Protein 1IQ0 (pdb70)

Secondary structure (DSSP, 8-state):
--HHHHHHHHHHHHHTTS-------EEEEEEESEEEEEE-SHHHHHTTS-HHHHHHHHHHT----TTEEEEEEETTEEEEEEPHHHHHHHHHSPP-PPPPEEEEEEEE-----TTS--BHHHHHHHHHHHHHHHHHHHTTEEEEEEEEE-TTSHHHHHHHHHHHHTT----SSS-HHHHHHHHHHHHHH-TTTGGGHHHHHHHHHHHHTTTTHHHHHHHHHHHHHHHHHTT---SEEEEHHHHHHTTHHHHHHHHHTTSTTEE--SSSTTTT-EEEE-TTTS-S-S--EEEEE-TTSPBPHHHHHHHHHHHHTTSS---EEEEPP-SS-TT-EEE-SSSEE-----SEEEEEEESSS---HHHHHHHHHHTT-HHHHTTEEEEEE--EEETTB-S----BHHHHHHHHHHHHHHHHHHH-TT-S-HHHHHHHHHHHHHHHHHHHS-TTS-EEE-HHHHH-SSSSSHHHHHHHHHHHHHHHHHH-------GGG--HHHHHHHHHHTTHHHHHHHHHHHT-HHHHHHHHHHHHHHHHHHHH-EETTEESS-STTSPTTHHHHHHHHHHHHHHHHHHHHHHTT----S--

CATH classification: 3.40.50.620 (+2 more: 3.30.1360.70, 1.10.730.10)

Sequence (588 aa):
MLRRALEEAIAQALKEMGVPVRLKVARAPKDKPGDYGVPLFALAKELRKPPQAIAQELKDRLPLPEFVEEAVPVGGYLNFRLRTEALLREALRPKAPFPRRPGVVLVEHTSVNPNKELHVGHLRNIALGDAIARILAYAGREVLVLNYIDDTGRQAAETLFALRHYGLTWDGKEKYDHFAGRAYVRLHQDPEYERLQPAIEEVLHALERGELREEVNRILLAQMATMHALNARYDLLVWESDIVRAGLLQKALALLEQSPHVFRPREGKYAGALVMDASPVIPGLEDPFFVLLRSNGTATYYAKDIAFQFWKMGILEGLRFRPYENPYYPGLRTSAPEGEAYTPKAEETINVVDVRQSHPQALVRAALALAGYPALAEKAHHLAYETVLLEGRQMSGAVSVDEVLEEATRRARAIVEEKNPDHPDKEEAARMVALGAIRFSMVKTEPKKQIDFRYQEALSFEGDTGPYVQYAHARAHSILRKAGEWGAPDLSQATPYERALALDLLDFEEAVLEAAEERTPHVLAQYLLDLAASWNAYYNARENGQPATPVLTAPEGLRELRLSLVQSLQRTLATGLDLLGIPAPEVM

Nearest PDB structures (foldseek):
  1iq0-assembly1_A  TM=1.002E+00  e=9.507E-99  Thermus thermophilus
  2zue-assembly1_A  TM=8.416E-01  e=3.112E-47  Pyrococcus horikoshii
  5yym-assembly1_A  TM=7.964E-01  e=1.987E-31  Escherichia coli K-12
  4q2t-assembly2_B  TM=7.638E-01  e=1.354E-26  Homo sapiens
  4q2y-assembly1_A  TM=7.116E-01  e=3.283E-22  Homo sapiens

Structure (mmCIF, N/CA/C/O backbone):
data_1IQ0
#
_entry.id   1IQ0
#
_cell.length_a   154.747
_cell.length_b   154.747
_cell.length_c   84.573
_cell.angle_alpha   90.00
_cell.angle_beta   90.00
_cell.angle_gamma   120.00
#
_symmetry.space_group_name_H-M   'P 65'
#
loop_
_entity.id
_entity.type
_entity.pdbx_description
1 polymer 'ARGINYL-TRNA SYNTHETASE'
2 water water
#
loop_
_atom_site.group_PDB
_atom_site.id
_atom_site.type_symbol
_atom_site.label_atom_id
_atom_site.label_alt_id
_atom_site.label_comp_id
_atom_site.label_asym_id
_atom_site.label_entity_id
_atom_site.label_seq_id
_atom_site.pdbx_PDB_ins_code
_atom_site.Cartn_x
_atom_site.Cartn_y
_atom_site.Cartn_z
_atom_site.occupancy
_atom_site.B_iso_or_equiv
_atom_site.auth_seq_id
_atom_site.auth_comp_id
_atom_site.auth_asym_id
_atom_site.auth_atom_id
_atom_site.pdbx_PDB_model_num
ATOM 1 N N . MET A 1 1 ? 22.030 78.135 18.593 1.00 105.25 1 MET A N 1
ATOM 2 C CA . MET A 1 1 ? 22.769 77.901 17.321 1.00 103.83 1 MET A CA 1
ATOM 3 C C . MET A 1 1 ? 24.074 78.692 17.319 1.00 101.74 1 MET A C 1
ATOM 4 O O . MET A 1 1 ? 24.597 79.042 18.379 1.00 103.80 1 MET A O 1
ATOM 9 N N . LEU A 1 2 ? 24.596 78.976 16.129 1.00 54.84 2 LEU A N 1
ATOM 10 C CA . LEU A 1 2 ? 25.845 79.717 16.005 1.00 49.85 2 LEU A CA 1
ATOM 11 C C . LEU A 1 2 ? 25.688 80.892 15.040 1.00 47.68 2 LEU A C 1
ATOM 12 O O . LEU A 1 2 ? 25.847 82.050 15.430 1.00 46.22 2 LEU A O 1
ATOM 17 N N . ARG A 1 3 ? 25.374 80.595 13.782 1.00 38.62 3 ARG A N 1
ATOM 18 C CA . ARG A 1 3 ? 25.205 81.642 12.779 1.00 35.21 3 ARG A CA 1
ATOM 19 C C . ARG A 1 3 ? 24.074 82.604 13.118 1.00 33.34 3 ARG A C 1
ATOM 20 O O . ARG A 1 3 ? 24.230 83.813 12.966 1.00 33.66 3 ARG A O 1
ATOM 28 N N . ARG A 1 4 ? 22.944 82.071 13.574 1.00 33.40 4 ARG A N 1
ATOM 29 C CA . ARG A 1 4 ? 21.800 82.904 13.929 1.00 36.11 4 ARG A CA 1
ATOM 30 C C . ARG A 1 4 ? 22.107 83.706 15.184 1.00 36.14 4 ARG A C 1
ATOM 31 O O . ARG A 1 4 ? 21.683 84.859 15.314 1.00 36.55 4 ARG A O 1
ATOM 39 N N . ALA A 1 5 ? 22.842 83.094 16.107 1.00 38.34 5 ALA A N 1
ATOM 40 C CA . ALA A 1 5 ? 23.213 83.768 17.344 1.00 36.66 5 ALA A CA 1
ATOM 41 C C . ALA A 1 5 ? 24.078 84.970 16.977 1.00 37.73 5 ALA A C 1
ATOM 42 O O . ALA A 1 5 ? 24.014 86.022 17.618 1.00 37.19 5 ALA A O 1
ATOM 44 N N . LEU A 1 6 ? 24.871 84.812 15.924 1.00 31.91 6 LEU A N 1
ATOM 45 C CA . LEU A 1 6 ? 25.743 85.882 15.470 1.00 32.04 6 LEU A CA 1
ATOM 46 C C . LEU A 1 6 ? 24.931 87.000 14.811 1.00 35.86 6 LEU A C 1
ATOM 47 O O . LEU A 1 6 ? 25.221 88.179 15.002 1.00 38.70 6 LEU A O 1
ATOM 52 N N . GLU A 1 7 ? 23.912 86.630 14.043 1.00 35.27 7 GLU A N 1
ATOM 53 C CA . GLU A 1 7 ? 23.072 87.623 13.388 1.00 36.26 7 GLU A CA 1
ATOM 54 C C . GLU A 1 7 ? 22.263 88.365 14.446 1.00 35.49 7 GLU A C 1
ATOM 55 O O . GLU A 1 7 ? 22.018 89.560 14.320 1.00 35.19 7 GLU A O 1
ATOM 61 N N . GLU A 1 8 ? 21.850 87.653 15.488 1.00 39.00 8 GLU A N 1
ATOM 62 C CA . GLU A 1 8 ? 21.079 88.272 16.559 1.00 41.88 8 GLU A CA 1
ATOM 63 C C . GLU A 1 8 ? 21.923 89.328 17.263 1.00 41.37 8 GLU A C 1
ATOM 64 O O . GLU A 1 8 ? 21.460 90.440 17.511 1.00 42.75 8 GLU A O 1
ATOM 70 N N . ALA A 1 9 ? 23.166 88.979 17.579 1.00 41.61 9 ALA A N 1
ATOM 71 C CA . ALA A 1 9 ? 24.057 89.912 18.251 1.00 40.56 9 ALA A CA 1
ATOM 72 C C . ALA A 1 9 ? 24.336 91.128 17.372 1.00 40.33 9 ALA A C 1
ATOM 73 O O . ALA A 1 9 ? 24.522 92.238 17.875 1.00 39.53 9 ALA A O 1
ATOM 75 N N . ILE A 1 10 ? 24.367 90.917 16.058 1.00 34.48 10 ILE A N 1
ATOM 76 C CA . ILE A 1 10 ? 24.618 92.008 15.117 1.00 34.21 10 ILE A CA 1
ATOM 77 C C . ILE A 1 10 ? 23.402 92.925 15.026 1.00 38.18 10 ILE A C 1
ATOM 78 O O . ILE A 1 10 ? 23.537 94.145 15.012 1.00 40.14 10 ILE A O 1
ATOM 83 N N . ALA A 1 11 ? 22.218 92.323 14.954 1.00 39.21 11 ALA A N 1
ATOM 84 C CA . ALA A 1 11 ? 20.970 93.076 14.868 1.00 41.60 11 ALA A CA 1
ATOM 85 C C . ALA A 1 11 ? 20.856 93.997 16.077 1.00 44.70 11 ALA A C 1
ATOM 86 O O . ALA A 1 11 ? 20.703 95.215 15.943 1.00 45.19 11 ALA A O 1
ATOM 88 N N . GLN A 1 12 ? 20.941 93.396 17.259 1.00 55.58 12 GLN A N 1
ATOM 89 C CA . GLN A 1 12 ? 20.850 94.132 18.508 1.00 58.17 12 GLN A CA 1
ATOM 90 C C . GLN A 1 12 ? 21.830 95.298 18.501 1.00 59.12 12 GLN A C 1
ATOM 91 O O . GLN A 1 12 ? 21.535 96.373 19.021 1.00 60.72 12 GLN A O 1
ATOM 97 N N . ALA A 1 13 ? 22.994 95.080 17.898 1.00 53.47 13 ALA A N 1
ATOM 98 C CA . ALA A 1 13 ? 24.026 96.108 17.822 1.00 54.11 13 ALA A CA 1
ATOM 99 C C . ALA A 1 13 ? 23.671 97.201 16.818 1.00 55.26 13 ALA A C 1
ATOM 100 O O . ALA A 1 13 ? 24.069 98.355 16.984 1.00 56.19 13 ALA A O 1
ATOM 102 N N . LEU A 1 14 ? 22.929 96.832 15.778 1.00 89.14 14 LEU A N 1
ATOM 103 C CA . LEU A 1 14 ? 22.520 97.783 14.748 1.00 91.21 14 LEU A CA 1
ATOM 104 C C . LEU A 1 14 ? 21.429 98.719 15.260 1.00 93.62 14 LEU A C 1
ATOM 105 O O . LEU A 1 14 ? 21.317 99.859 14.808 1.00 96.13 14 LEU A O 1
ATOM 110 N N . LYS A 1 15 ? 20.627 98.234 16.203 1.00 67.09 15 LYS A N 1
ATOM 111 C CA . LYS A 1 15 ? 19.559 99.039 16.782 1.00 70.26 15 LYS A CA 1
ATOM 112 C C . LYS A 1 15 ? 20.149 100.102 17.702 1.00 74.79 15 LYS A C 1
ATOM 113 O O . LYS A 1 15 ? 19.653 101.227 17.758 1.00 77.22 15 LYS A O 1
ATOM 119 N N . GLU A 1 16 ? 21.218 99.745 18.411 1.00 123.53 16 GLU A N 1
ATOM 120 C CA . GLU A 1 16 ? 21.878 100.672 19.326 1.00 126.39 16 GLU A CA 1
ATOM 121 C C . GLU A 1 16 ? 22.660 101.760 18.595 1.00 128.22 16 GLU A C 1
ATOM 122 O O . GLU A 1 16 ? 23.308 102.596 19.226 1.00 129.30 16 GLU A O 1
ATOM 128 N N . MET A 1 17 ? 22.605 101.743 17.267 1.00 95.31 17 MET A N 1
ATOM 129 C CA . MET A 1 17 ? 23.298 102.742 16.460 1.00 96.73 17 MET A CA 1
ATOM 130 C C . MET A 1 17 ? 22.276 103.582 15.708 1.00 97.45 17 MET A C 1
ATOM 131 O O . MET A 1 17 ? 22.570 104.693 15.266 1.00 98.27 17 MET A O 1
ATOM 136 N N . GLY A 1 18 ? 21.073 103.038 15.568 1.00 84.31 18 GLY A N 1
ATOM 137 C CA . GLY A 1 18 ? 20.017 103.741 14.869 1.00 86.33 18 GLY A CA 1
ATOM 138 C C . GLY A 1 18 ? 19.226 102.825 13.954 1.00 87.94 18 GLY A C 1
ATOM 139 O O . GLY A 1 18 ? 18.067 102.513 14.231 1.00 87.22 18 GLY A O 1
ATOM 140 N N . VAL A 1 19 ? 19.864 102.388 12.870 1.00 109.09 19 VAL A N 1
ATOM 141 C CA . VAL A 1 19 ? 19.237 101.515 11.879 1.00 111.44 19 VAL A CA 1
ATOM 142 C C . VAL A 1 19 ? 18.690 100.199 12.434 1.00 111.33 19 VAL A C 1
ATOM 143 O O . VAL A 1 19 ? 19.444 99.325 12.860 1.00 112.49 19 VAL A O 1
ATOM 147 N N . PRO A 1 20 ? 17.356 100.050 12.439 1.00 85.34 20 PRO A N 1
ATOM 148 C CA . PRO A 1 20 ? 16.691 98.842 12.937 1.00 83.85 20 PRO A CA 1
ATOM 149 C C . PRO A 1 20 ? 16.526 97.776 11.853 1.00 82.59 20 PRO A C 1
ATOM 150 O O . PRO A 1 20 ? 15.434 97.243 11.659 1.00 83.69 20 PRO A O 1
ATOM 154 N N . VAL A 1 21 ? 17.606 97.465 11.145 1.00 85.58 21 VAL A N 1
ATOM 155 C CA . VAL A 1 21 ? 17.546 96.464 10.086 1.00 81.24 21 VAL A CA 1
ATOM 156 C C . VAL A 1 21 ? 18.328 95.211 10.466 1.00 77.26 21 VAL A C 1
ATOM 157 O O . VAL A 1 21 ? 19.293 95.281 11.225 1.00 76.96 21 VAL A O 1
ATOM 161 N N . ARG A 1 22 ? 17.903 94.068 9.938 1.00 79.00 22 ARG A N 1
ATOM 162 C CA . ARG A 1 22 ? 18.568 92.800 10.219 1.00 76.88 22 ARG A CA 1
ATOM 163 C C . ARG A 1 22 ? 19.396 92.341 9.020 1.00 72.58 22 ARG A C 1
ATOM 164 O O . ARG A 1 22 ? 18.903 92.296 7.892 1.00 71.61 22 ARG A O 1
ATOM 172 N N . LEU A 1 23 ? 20.657 92.005 9.274 1.00 47.05 23 LEU A N 1
ATOM 173 C CA . LEU A 1 23 ? 21.557 91.551 8.222 1.00 39.67 23 LEU A CA 1
ATOM 174 C C . LEU A 1 23 ? 21.826 90.050 8.300 1.00 35.27 23 LEU A C 1
ATOM 175 O O . LEU A 1 23 ? 21.881 89.474 9.388 1.00 33.41 23 LEU A O 1
ATOM 180 N N . LYS A 1 24 ? 21.998 89.421 7.141 1.00 41.38 24 LYS A N 1
ATOM 181 C CA . LYS A 1 24 ? 22.272 87.991 7.094 1.00 38.49 24 LYS A CA 1
ATOM 182 C C . LYS A 1 24 ? 23.772 87.729 7.003 1.00 34.91 24 LYS A C 1
ATOM 183 O O . LYS A 1 24 ? 24.489 88.393 6.258 1.00 32.04 24 LYS A O 1
ATOM 189 N N . VAL A 1 25 ? 24.238 86.761 7.780 1.00 36.84 25 VAL A N 1
ATOM 190 C CA . VAL A 1 25 ? 25.642 86.388 7.772 1.00 37.01 25 VAL A CA 1
ATOM 191 C C . VAL A 1 25 ? 25.762 85.238 6.768 1.00 37.53 25 VAL A C 1
ATOM 192 O O . VAL A 1 25 ? 24.801 84.498 6.547 1.00 37.89 25 VAL A O 1
ATOM 196 N N . ALA A 1 26 ? 26.928 85.102 6.150 1.00 39.10 26 ALA A N 1
ATOM 197 C CA . ALA A 1 26 ? 27.153 84.038 5.178 1.00 37.01 26 ALA A CA 1
ATOM 198 C C . ALA A 1 26 ? 28.607 83.605 5.254 1.00 39.11 26 ALA A C 1
ATOM 199 O O . ALA A 1 26 ? 29.442 84.328 5.794 1.00 39.68 26 ALA A O 1
ATOM 201 N N . ARG A 1 27 ? 28.905 82.423 4.721 1.00 34.00 27 ARG A N 1
ATOM 202 C CA . ARG A 1 27 ? 30.266 81.906 4.727 1.00 33.32 27 ARG A CA 1
ATOM 203 C C . ARG A 1 27 ? 31.206 82.878 4.030 1.00 36.06 27 ARG A C 1
ATOM 204 O O . ARG A 1 27 ? 30.927 83.342 2.924 1.00 36.26 27 ARG A O 1
ATOM 212 N N . ALA A 1 28 ? 32.319 83.186 4.686 1.00 31.06 28 ALA A N 1
ATOM 213 C CA . ALA A 1 28 ? 33.307 84.107 4.135 1.00 37.45 28 ALA A CA 1
ATOM 214 C C . ALA A 1 28 ? 34.084 83.466 2.987 1.00 43.78 28 ALA A C 1
ATOM 215 O O . ALA A 1 28 ? 34.166 82.240 2.891 1.00 43.78 28 ALA A O 1
ATOM 217 N N . PRO A 1 29 ? 34.672 84.295 2.106 1.00 64.50 29 PRO A N 1
ATOM 218 C CA . PRO A 1 29 ? 35.451 83.835 0.952 1.00 68.45 29 PRO A CA 1
ATOM 219 C C . PRO A 1 29 ? 36.368 82.656 1.267 1.00 73.07 29 PRO A C 1
ATOM 220 O O . PRO A 1 29 ? 36.785 82.464 2.413 1.00 71.89 29 PRO A O 1
ATOM 224 N N . LYS A 1 30 ? 36.674 81.873 0.237 1.00 140.67 30 LYS A N 1
ATOM 225 C CA . LYS A 1 30 ? 37.531 80.702 0.375 1.00 146.54 30 LYS A CA 1
ATOM 226 C C . LYS A 1 30 ? 38.925 81.061 0.878 1.00 148.89 30 LYS A C 1
ATOM 227 O O . LYS A 1 30 ? 39.739 81.620 0.142 1.00 147.31 30 LYS A O 1
ATOM 233 N N . ASP A 1 31 ? 39.188 80.729 2.138 1.00 111.43 31 ASP A N 1
ATOM 234 C CA . ASP A 1 31 ? 40.475 81.002 2.765 1.00 113.53 31 ASP A CA 1
ATOM 235 C C . ASP A 1 31 ? 40.810 82.490 2.787 1.00 112.04 31 ASP A C 1
ATOM 236 O O . ASP A 1 31 ? 41.833 82.919 2.255 1.00 113.72 31 ASP A O 1
ATOM 241 N N . LYS A 1 32 ? 39.932 83.269 3.409 1.00 121.85 32 LYS A N 1
ATOM 242 C CA . LYS A 1 32 ? 40.112 84.710 3.528 1.00 118.20 32 LYS A CA 1
ATOM 243 C C . LYS A 1 32 ? 39.970 85.112 4.996 1.00 116.80 32 LYS A C 1
ATOM 244 O O . LYS A 1 32 ? 39.856 84.250 5.868 1.00 117.87 32 LYS A O 1
ATOM 250 N N . PRO A 1 33 ? 39.986 86.423 5.292 1.00 119.69 33 PRO A N 1
ATOM 251 C CA . PRO A 1 33 ? 39.857 86.869 6.682 1.00 115.05 33 PRO A CA 1
ATOM 252 C C . PRO A 1 33 ? 38.590 86.425 7.413 1.00 109.85 33 PRO A C 1
ATOM 253 O O . PRO A 1 33 ? 37.630 87.187 7.505 1.00 110.59 33 PRO A O 1
ATOM 257 N N . GLY A 1 34 ? 38.583 85.197 7.928 1.00 51.43 34 GLY A N 1
ATOM 258 C CA . GLY A 1 34 ? 37.427 84.733 8.673 1.00 44.33 34 GLY A CA 1
ATOM 259 C C . GLY A 1 34 ? 36.599 83.582 8.132 1.00 39.74 34 GLY A C 1
ATOM 260 O O . GLY A 1 34 ? 36.840 83.061 7.046 1.00 38.06 34 GLY A O 1
ATOM 261 N N . ASP A 1 35 ? 35.593 83.198 8.911 1.00 35.64 35 ASP A N 1
ATOM 262 C CA . ASP A 1 35 ? 34.709 82.106 8.553 1.00 33.80 35 ASP A CA 1
ATOM 263 C C . ASP A 1 35 ? 33.356 82.613 8.084 1.00 34.49 35 ASP A C 1
ATOM 264 O O . ASP A 1 35 ? 32.757 82.053 7.160 1.00 32.78 35 ASP A O 1
ATOM 269 N N . TYR A 1 36 ? 32.881 83.674 8.732 1.00 42.67 36 TYR A N 1
ATOM 270 C CA . TYR A 1 36 ? 31.593 84.274 8.409 1.00 40.05 36 TYR A CA 1
ATOM 271 C C . TYR A 1 36 ? 31.712 85.776 8.206 1.00 40.31 36 TYR A C 1
ATOM 272 O O . TYR A 1 36 ? 32.560 86.434 8.804 1.00 37.42 36 TYR A O 1
ATOM 281 N N . GLY A 1 37 ? 30.847 86.316 7.361 1.00 38.31 37 GLY A N 1
ATOM 282 C CA . GLY A 1 37 ? 30.874 87.738 7.100 1.00 38.87 37 GLY A CA 1
ATOM 283 C C . GLY A 1 37 ? 29.497 88.298 6.819 1.00 40.64 37 GLY A C 1
ATOM 284 O O . GLY A 1 37 ? 28.568 87.577 6.447 1.00 37.76 37 GLY A O 1
ATOM 285 N N . VAL A 1 38 ? 29.364 89.601 7.008 1.00 35.12 38 VAL A N 1
ATOM 286 C CA . VAL A 1 38 ? 28.107 90.273 6.763 1.00 34.50 38 VAL A CA 1
ATOM 287 C C . VAL A 1 38 ? 28.384 91.446 5.829 1.00 34.43 38 VAL A C 1
ATOM 288 O O . VAL A 1 38 ? 29.352 92.188 6.017 1.00 33.12 38 VAL A O 1
ATOM 292 N N . PRO A 1 39 ? 27.555 91.611 4.788 1.00 38.22 39 PRO A N 1
ATOM 293 C CA . PRO A 1 39 ? 27.735 92.707 3.834 1.00 41.49 39 PRO A CA 1
ATOM 294 C C . PRO A 1 39 ? 27.090 93.996 4.347 1.00 43.97 39 PRO A C 1
ATOM 295 O O . PRO A 1 39 ? 26.019 93.955 4.951 1.00 46.55 39 PRO A O 1
ATOM 299 N N . LEU A 1 40 ? 27.742 95.130 4.123 1.00 58.95 40 LEU A N 1
ATOM 300 C CA . LEU A 1 40 ? 27.186 96.410 4.551 1.00 63.47 40 LEU A CA 1
ATOM 301 C C . LEU A 1 40 ? 27.055 97.345 3.357 1.00 67.45 40 LEU A C 1
ATOM 302 O O . LEU A 1 40 ? 27.380 98.530 3.438 1.00 68.85 40 LEU A O 1
ATOM 307 N N . PHE A 1 41 ? 26.573 96.796 2.247 1.00 73.46 41 PHE A N 1
ATOM 308 C CA . PHE A 1 41 ? 26.389 97.560 1.021 1.00 78.74 41 PHE A CA 1
ATOM 309 C C . PHE A 1 41 ? 24.952 98.057 0.911 1.00 81.96 41 PHE A C 1
ATOM 310 O O . PHE A 1 41 ? 24.705 99.160 0.424 1.00 83.27 41 PHE A O 1
ATOM 318 N N . ALA A 1 42 ? 24.009 97.239 1.366 1.00 79.80 42 ALA A N 1
ATOM 319 C CA . ALA A 1 42 ? 22.600 97.609 1.331 1.00 83.16 42 ALA A CA 1
ATOM 320 C C . ALA A 1 42 ? 22.391 98.838 2.213 1.00 86.37 42 ALA A C 1
ATOM 321 O O . ALA A 1 42 ? 21.536 99.679 1.936 1.00 85.36 42 ALA A O 1
ATOM 323 N N . LEU A 1 43 ? 23.181 98.933 3.278 1.00 74.84 43 LEU A N 1
ATOM 324 C CA . LEU A 1 43 ? 23.103 100.063 4.194 1.00 80.30 43 LEU A CA 1
ATOM 325 C C . LEU A 1 43 ? 24.089 101.137 3.766 1.00 84.06 43 LEU A C 1
ATOM 326 O O . LEU A 1 43 ? 23.964 102.297 4.151 1.00 85.71 43 LEU A O 1
ATOM 331 N N . ALA A 1 44 ? 25.075 100.737 2.969 1.00 112.60 44 ALA A N 1
ATOM 332 C CA . ALA A 1 44 ? 26.094 101.657 2.483 1.00 112.60 44 ALA A CA 1
ATOM 333 C C . ALA A 1 44 ? 25.469 102.800 1.696 1.00 112.60 44 ALA A C 1
ATOM 334 O O . ALA A 1 44 ? 25.924 103.942 1.776 1.00 112.60 44 ALA A O 1
ATOM 336 N N . LYS A 1 45 ? 24.426 102.489 0.934 1.00 119.73 45 LYS A N 1
ATOM 337 C CA . LYS A 1 45 ? 23.752 103.499 0.133 1.00 118.44 45 LYS A CA 1
ATOM 338 C C . LYS A 1 45 ? 22.490 104.006 0.823 1.00 116.60 45 LYS A C 1
ATOM 339 O O . LYS A 1 45 ? 22.046 105.126 0.569 1.00 116.91 45 LYS A O 1
ATOM 345 N N . GLU A 1 46 ? 21.915 103.186 1.698 1.00 76.84 46 GLU A N 1
ATOM 346 C CA . GLU A 1 46 ? 20.706 103.580 2.416 1.00 74.50 46 GLU A CA 1
ATOM 347 C C . GLU A 1 46 ? 21.032 104.616 3.491 1.00 73.88 46 GLU A C 1
ATOM 348 O O . GLU A 1 46 ? 20.133 105.201 4.097 1.00 74.84 46 GLU A O 1
ATOM 354 N N . LEU A 1 47 ? 22.322 104.832 3.729 1.00 82.63 47 LEU A N 1
ATOM 355 C CA . LEU A 1 47 ? 22.769 105.798 4.725 1.00 83.37 47 LEU A CA 1
ATOM 356 C C . LEU A 1 47 ? 23.765 106.770 4.102 1.00 84.22 47 LEU A C 1
ATOM 357 O O . LEU A 1 47 ? 24.275 107.668 4.773 1.00 85.74 47 LEU A O 1
ATOM 362 N N . ARG A 1 48 ? 24.038 106.577 2.815 1.00 114.71 48 ARG A N 1
ATOM 363 C CA . ARG A 1 48 ? 24.964 107.434 2.084 1.00 114.84 48 ARG A CA 1
ATOM 364 C C . ARG A 1 48 ? 26.300 107.559 2.812 1.00 114.10 48 ARG A C 1
ATOM 365 O O . ARG A 1 48 ? 26.753 108.664 3.113 1.00 113.70 48 ARG A O 1
ATOM 373 N N . LYS A 1 49 ? 26.924 106.419 3.092 1.00 109.10 49 LYS A N 1
ATOM 374 C CA . LYS A 1 49 ? 28.209 106.393 3.781 1.00 108.22 49 LYS A CA 1
ATOM 375 C C . LYS A 1 49 ? 29.080 105.256 3.262 1.00 107.21 49 LYS A C 1
ATOM 376 O O . LYS A 1 49 ? 28.578 104.291 2.685 1.00 106.92 49 LYS A O 1
ATOM 382 N N . PRO A 1 50 ? 30.404 105.361 3.458 1.00 88.17 50 PRO A N 1
ATOM 383 C CA . PRO A 1 50 ? 31.346 104.332 3.006 1.00 86.08 50 PRO A CA 1
ATOM 384 C C . PRO A 1 50 ? 31.101 102.994 3.705 1.00 84.39 50 PRO A C 1
ATOM 385 O O . PRO A 1 50 ? 31.087 102.923 4.935 1.00 82.91 50 PRO A O 1
ATOM 389 N N . PRO A 1 51 ? 30.904 101.917 2.928 1.00 63.81 51 PRO A N 1
ATOM 390 C CA . PRO A 1 51 ? 30.662 100.590 3.504 1.00 59.39 51 PRO A CA 1
ATOM 391 C C . PRO A 1 51 ? 31.702 100.236 4.568 1.00 56.47 51 PRO A C 1
ATOM 392 O O . PRO A 1 51 ? 31.358 99.767 5.654 1.00 54.36 51 PRO A O 1
ATOM 396 N N . GLN A 1 52 ? 32.971 100.480 4.247 1.00 74.41 52 GLN A N 1
ATOM 397 C CA . GLN A 1 52 ? 34.079 100.192 5.152 1.00 72.15 52 GLN A CA 1
ATOM 398 C C . GLN A 1 52 ? 33.942 100.944 6.477 1.00 70.80 52 GLN A C 1
ATOM 399 O O . GLN A 1 52 ? 34.452 100.502 7.509 1.00 66.98 52 GLN A O 1
ATOM 405 N N . ALA A 1 53 ? 33.255 102.082 6.442 1.00 62.37 53 ALA A N 1
ATOM 406 C CA . ALA A 1 53 ? 33.049 102.893 7.638 1.00 61.61 53 ALA A CA 1
ATOM 407 C C . ALA A 1 53 ? 31.960 102.285 8.517 1.00 59.67 53 ALA A C 1
ATOM 408 O O . ALA A 1 53 ? 32.053 102.303 9.745 1.00 58.37 53 ALA A O 1
ATOM 410 N N . ILE A 1 54 ? 30.925 101.750 7.880 1.00 56.13 54 ILE A N 1
ATOM 411 C CA . ILE A 1 54 ? 29.826 101.131 8.609 1.00 55.77 54 ILE A CA 1
ATOM 412 C C . ILE A 1 54 ? 30.323 99.846 9.273 1.00 54.95 54 ILE A C 1
ATOM 413 O O . ILE A 1 54 ? 29.923 99.514 10.391 1.00 54.10 54 ILE A O 1
ATOM 418 N N . ALA A 1 55 ? 31.203 99.129 8.581 1.00 57.09 55 ALA A N 1
ATOM 419 C CA . ALA A 1 55 ? 31.754 97.891 9.114 1.00 54.97 55 ALA A CA 1
ATOM 420 C C . ALA A 1 55 ? 32.582 98.174 10.369 1.00 55.37 55 ALA A C 1
ATOM 421 O O . ALA A 1 55 ? 32.419 97.504 11.394 1.00 54.97 55 ALA A O 1
ATOM 423 N N . GLN A 1 56 ? 33.465 99.167 10.287 1.00 73.45 56 GLN A N 1
ATOM 424 C CA . GLN A 1 56 ? 34.304 99.535 11.425 1.00 72.81 56 GLN A CA 1
ATOM 425 C C . GLN A 1 56 ? 33.416 100.024 12.563 1.00 73.37 56 GLN A C 1
ATOM 426 O O . GLN A 1 56 ? 33.685 99.764 13.736 1.00 73.43 56 GLN A O 1
ATOM 432 N N . GLU A 1 57 ? 32.354 100.732 12.196 1.00 56.11 57 GLU A N 1
ATOM 433 C CA . GLU A 1 57 ? 31.393 101.263 13.156 1.00 56.95 57 GLU A CA 1
ATOM 434 C C . GLU A 1 57 ? 30.730 100.110 13.902 1.00 55.03 57 GLU A C 1
ATOM 435 O O . GLU A 1 57 ? 30.679 100.095 15.136 1.00 53.64 57 GLU A O 1
ATOM 441 N N . LEU A 1 58 ? 30.222 99.146 13.140 1.00 49.61 58 LEU A N 1
ATOM 442 C CA . LEU A 1 58 ? 29.559 97.980 13.710 1.00 48.33 58 LEU A CA 1
ATOM 443 C C . LEU A 1 58 ? 30.512 97.230 14.633 1.00 44.60 58 LEU A C 1
ATOM 444 O O . LEU A 1 58 ? 30.129 96.774 15.711 1.00 44.12 58 LEU A O 1
ATOM 449 N N . LYS A 1 59 ? 31.759 97.108 14.201 1.00 40.01 59 LYS A N 1
ATOM 450 C CA . LYS A 1 59 ? 32.773 96.420 14.985 1.00 43.50 59 LYS A CA 1
ATOM 451 C C . LYS A 1 59 ? 32.953 97.105 16.337 1.00 46.17 59 LYS A C 1
ATOM 452 O O . LYS A 1 59 ? 33.133 96.446 17.359 1.00 46.45 59 LYS A O 1
ATOM 458 N N . ASP A 1 60 ? 32.894 98.432 16.332 1.00 57.66 60 ASP A N 1
ATOM 459 C CA . ASP A 1 60 ? 33.071 99.225 17.545 1.00 60.64 60 ASP A CA 1
ATOM 460 C C . ASP A 1 60 ? 31.979 99.046 18.601 1.00 60.38 60 ASP A C 1
ATOM 461 O O . ASP A 1 60 ? 32.257 99.085 19.800 1.00 60.82 60 ASP A O 1
ATOM 466 N N . ARG A 1 61 ? 30.741 98.849 18.163 1.00 48.38 61 ARG A N 1
ATOM 467 C CA . ARG A 1 61 ? 29.638 98.681 19.099 1.00 50.82 61 ARG A CA 1
ATOM 468 C C . ARG A 1 61 ? 29.102 97.258 19.156 1.00 48.03 61 ARG A C 1
ATOM 469 O O . ARG A 1 61 ? 27.964 97.039 19.577 1.00 48.79 61 ARG A O 1
ATOM 477 N N . LEU A 1 62 ? 29.913 96.288 18.742 1.00 56.16 62 LEU A N 1
ATOM 478 C CA . LEU A 1 62 ? 29.470 94.899 18.756 1.00 49.12 62 LEU A CA 1
ATOM 479 C C . LEU A 1 62 ? 30.132 94.040 19.823 1.00 45.87 62 LEU A C 1
ATOM 480 O O . LEU A 1 62 ? 31.317 93.723 19.730 1.00 46.07 62 LEU A O 1
ATOM 485 N N . PRO A 1 63 ? 29.373 93.657 20.860 1.00 44.21 63 PRO A N 1
ATOM 486 C CA . PRO A 1 63 ? 29.939 92.819 21.918 1.00 44.95 63 PRO A CA 1
ATOM 487 C C . PRO A 1 63 ? 30.085 91.411 21.338 1.00 45.75 63 PRO A C 1
ATOM 488 O O . PRO A 1 63 ? 29.092 90.741 21.044 1.00 46.23 63 PRO A O 1
ATOM 492 N N . LEU A 1 64 ? 31.327 90.977 21.163 1.00 41.42 64 LEU A N 1
ATOM 493 C CA . LEU A 1 64 ? 31.614 89.669 20.582 1.00 38.82 64 LEU A CA 1
ATOM 494 C C . LEU A 1 64 ? 31.091 88.463 21.346 1.00 35.88 64 LEU A C 1
ATOM 495 O O . LEU A 1 64 ? 31.316 88.332 22.548 1.00 36.09 64 LEU A O 1
ATOM 500 N N . PRO A 1 65 ? 30.363 87.567 20.656 1.00 30.52 65 PRO A N 1
ATOM 501 C CA . PRO A 1 65 ? 29.855 86.376 21.345 1.00 28.49 65 PRO A CA 1
ATOM 502 C C . PRO A 1 65 ? 31.124 85.617 21.746 1.00 28.10 65 PRO A C 1
ATOM 503 O O . PRO A 1 65 ? 32.157 85.767 21.085 1.00 26.96 65 PRO A O 1
ATOM 507 N N . GLU A 1 66 ? 31.064 84.817 22.809 1.00 31.85 66 GLU A N 1
ATOM 508 C CA . GLU A 1 66 ? 32.250 84.091 23.266 1.00 34.35 66 GLU A CA 1
ATOM 509 C C . GLU A 1 66 ? 32.869 83.151 22.234 1.00 33.52 66 GLU A C 1
ATOM 510 O O . GLU A 1 66 ? 34.026 82.761 22.372 1.00 34.91 66 GLU A O 1
ATOM 516 N N . PHE A 1 67 ? 32.116 82.795 21.196 1.00 36.13 67 PHE A N 1
ATOM 517 C CA . PHE A 1 67 ? 32.642 81.889 20.182 1.00 34.11 67 PHE A CA 1
ATOM 518 C C . PHE A 1 67 ? 33.368 82.598 19.045 1.00 33.92 67 PHE A C 1
ATOM 519 O O . PHE A 1 67 ? 33.927 81.946 18.162 1.00 34.01 67 PHE A O 1
ATOM 527 N N . VAL A 1 68 ? 33.375 83.928 19.070 1.00 26.96 68 VAL A N 1
ATOM 528 C CA . VAL A 1 68 ? 34.061 84.697 18.031 1.00 27.53 68 VAL A CA 1
ATOM 529 C C . VAL A 1 68 ? 35.452 85.132 18.492 1.00 30.09 68 VAL A C 1
ATOM 530 O O . VAL A 1 68 ? 35.608 85.803 19.515 1.00 30.82 68 VAL A O 1
ATOM 534 N N . GLU A 1 69 ? 36.458 84.736 17.722 1.00 32.58 69 GLU A N 1
ATOM 535 C CA . GLU A 1 69 ? 37.849 85.050 18.022 1.00 35.20 69 GLU A CA 1
ATOM 536 C C . GLU A 1 69 ? 38.164 86.515 17.742 1.00 31.80 69 GLU A C 1
ATOM 537 O O . GLU A 1 69 ? 38.749 87.203 18.578 1.00 28.06 69 GLU A O 1
ATOM 543 N N . GLU A 1 70 ? 37.770 86.983 16.562 1.00 28.63 70 GLU A N 1
ATOM 544 C CA . GLU A 1 70 ? 38.036 88.358 16.156 1.00 30.79 70 GLU A CA 1
ATOM 545 C C . GLU A 1 70 ? 37.136 88.800 15.003 1.00 30.60 70 GLU A C 1
ATOM 546 O O . GLU A 1 70 ? 36.764 87.995 14.140 1.00 30.05 70 GLU A O 1
ATOM 552 N N . ALA A 1 71 ? 36.779 90.082 15.008 1.00 30.34 71 ALA A N 1
ATOM 553 C CA . ALA A 1 71 ? 35.944 90.665 13.965 1.00 31.64 71 ALA A CA 1
ATOM 554 C C . ALA A 1 71 ? 36.852 91.565 13.138 1.00 31.78 71 ALA A C 1
ATOM 555 O O . ALA A 1 71 ? 37.586 92.384 13.689 1.00 32.46 71 ALA A O 1
ATOM 557 N N . VAL A 1 72 ? 3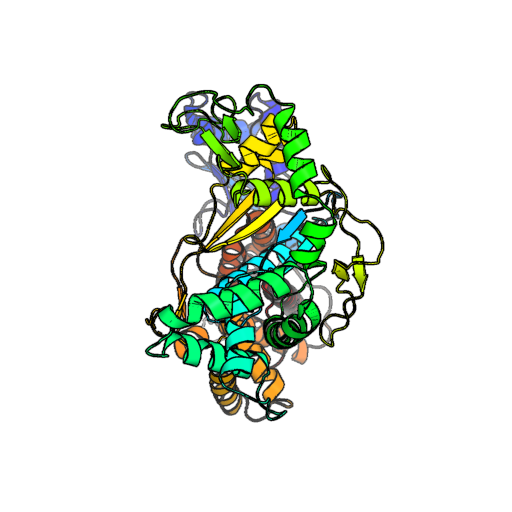6.801 91.416 11.820 1.00 33.37 72 VAL A N 1
ATOM 558 C CA . VAL A 1 72 ? 37.655 92.200 10.942 1.00 38.92 72 VAL A CA 1
ATOM 559 C C . VAL A 1 72 ? 36.912 92.887 9.808 1.00 41.49 72 VAL A C 1
ATOM 560 O O . VAL A 1 72 ? 36.307 92.226 8.963 1.00 40.98 72 VAL A O 1
ATOM 564 N N . PRO A 1 73 ? 36.938 94.228 9.780 1.00 50.52 73 PRO A N 1
ATOM 565 C CA . PRO A 1 73 ? 36.258 94.971 8.713 1.00 52.67 73 PRO A CA 1
ATOM 566 C C . PRO A 1 73 ? 37.051 94.761 7.423 1.00 54.32 73 PRO A C 1
ATOM 567 O O . PRO A 1 73 ? 38.208 95.168 7.334 1.00 55.49 73 PRO A O 1
ATOM 571 N N . VAL A 1 74 ? 36.439 94.122 6.431 1.00 53.09 74 VAL A N 1
ATOM 572 C CA . VAL A 1 74 ? 37.134 93.861 5.173 1.00 53.71 74 VAL A CA 1
ATOM 573 C C . VAL A 1 74 ? 36.400 94.409 3.956 1.00 53.16 74 VAL A C 1
ATOM 574 O O . V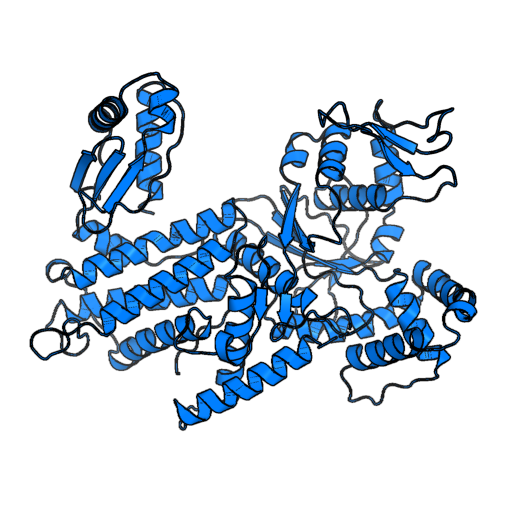AL A 1 74 ? 35.447 93.799 3.470 1.00 54.67 74 VAL A O 1
ATOM 578 N N . GLY A 1 75 ? 36.860 95.560 3.472 1.00 63.87 75 GLY A N 1
ATOM 579 C CA . GLY A 1 75 ? 36.268 96.196 2.307 1.00 64.30 75 GLY A CA 1
ATOM 580 C C . GLY A 1 75 ? 34.775 96.012 2.096 1.00 64.74 75 GLY A C 1
ATOM 581 O O . GLY A 1 75 ? 34.355 95.299 1.182 1.00 65.24 75 GLY A O 1
ATOM 582 N N . GLY A 1 76 ? 33.968 96.655 2.935 1.00 61.89 76 GLY A N 1
ATOM 583 C CA . GLY A 1 76 ? 32.526 96.547 2.792 1.00 60.96 76 GLY A CA 1
ATOM 584 C C . GLY A 1 76 ? 31.869 95.533 3.707 1.00 61.55 76 GLY A C 1
ATOM 585 O O . GLY A 1 76 ? 30.753 95.747 4.184 1.00 62.62 76 GLY A O 1
ATOM 586 N N . TYR A 1 77 ? 32.554 94.421 3.948 1.00 52.51 77 TYR A N 1
ATOM 587 C CA . TYR A 1 77 ? 32.029 93.375 4.816 1.00 48.34 77 TYR A CA 1
ATOM 588 C C . TYR A 1 77 ? 32.671 93.457 6.190 1.00 45.20 77 TYR A C 1
ATOM 589 O O . TYR A 1 77 ? 33.703 94.102 6.376 1.00 44.78 77 TYR A O 1
ATOM 598 N N . LEU A 1 78 ? 32.037 92.808 7.157 1.00 41.78 78 LEU A N 1
ATOM 599 C CA . LEU A 1 78 ? 32.590 92.707 8.499 1.00 38.02 78 LEU A CA 1
ATOM 600 C C . LEU A 1 78 ? 32.683 91.194 8.675 1.00 39.00 78 LEU A C 1
ATOM 601 O O . LEU A 1 78 ? 31.661 90.511 8.794 1.00 37.40 78 LEU A O 1
ATOM 606 N N . ASN A 1 79 ? 33.905 90.668 8.645 1.00 43.19 79 ASN A N 1
ATOM 607 C CA . ASN A 1 79 ? 34.111 89.231 8.778 1.00 41.52 79 ASN A CA 1
ATOM 608 C C . ASN A 1 79 ? 34.409 88.795 10.200 1.00 42.37 79 ASN A C 1
ATOM 609 O O . ASN A 1 79 ? 34.917 89.569 11.011 1.00 45.02 79 ASN A O 1
ATOM 614 N N . PHE A 1 80 ? 34.089 87.540 10.493 1.00 33.75 80 PHE A N 1
ATOM 615 C CA . PHE A 1 80 ? 34.318 86.998 11.819 1.00 32.80 80 PHE A CA 1
ATOM 616 C C . PHE A 1 80 ? 35.104 85.697 11.780 1.00 33.05 80 PHE A C 1
ATOM 617 O O . PHE A 1 80 ? 34.750 84.760 11.057 1.00 33.11 80 PHE A O 1
ATOM 625 N N . ARG A 1 81 ? 36.176 85.647 12.558 1.00 27.08 81 ARG A N 1
ATOM 626 C CA . ARG A 1 81 ? 36.982 84.447 12.648 1.00 27.76 81 ARG A CA 1
ATOM 627 C C . ARG A 1 81 ? 36.539 83.801 13.956 1.00 27.83 81 ARG A C 1
ATOM 628 O O . ARG A 1 81 ? 36.571 84.439 15.007 1.00 27.38 81 ARG A O 1
ATOM 636 N N . LEU A 1 82 ? 36.106 82.545 13.881 1.00 31.59 82 LEU A N 1
ATOM 637 C CA . LEU A 1 82 ? 35.628 81.829 15.052 1.00 31.33 82 LEU A CA 1
ATOM 638 C C . LEU A 1 82 ? 36.744 81.185 15.858 1.00 31.22 82 LEU A C 1
ATOM 639 O O . LEU A 1 82 ? 37.814 80.888 15.331 1.00 31.86 82 LEU A O 1
ATOM 644 N N . ARG A 1 83 ? 36.502 80.987 17.148 1.00 21.83 83 ARG A N 1
ATOM 645 C CA . ARG A 1 83 ? 37.491 80.317 17.975 1.00 26.83 83 ARG A CA 1
ATOM 646 C C . ARG A 1 83 ? 37.353 78.849 17.582 1.00 25.61 83 ARG A C 1
ATOM 647 O O . ARG A 1 83 ? 36.262 78.275 17.642 1.00 26.70 83 ARG A O 1
ATOM 655 N N . THR A 1 84 ? 38.454 78.248 17.161 1.00 30.29 84 THR A N 1
ATOM 656 C CA . THR A 1 84 ? 38.431 76.856 16.735 1.00 29.96 84 THR A CA 1
ATOM 657 C C . THR A 1 84 ? 37.732 75.919 17.721 1.00 31.85 84 THR A C 1
ATOM 658 O O . THR A 1 84 ? 36.898 75.111 17.320 1.00 30.88 84 THR A O 1
ATOM 662 N N . GLU A 1 85 ? 38.053 76.044 19.005 1.00 29.45 85 GLU A N 1
ATOM 663 C CA . GLU A 1 85 ? 37.443 75.199 20.026 1.00 30.81 85 GLU A CA 1
ATOM 664 C C . GLU A 1 85 ? 35.920 75.336 20.047 1.00 30.67 85 GLU A C 1
ATOM 665 O O . GLU A 1 85 ? 35.197 74.333 20.035 1.00 28.11 85 GLU A O 1
ATOM 671 N N . ALA A 1 86 ? 35.438 76.577 20.088 1.00 29.79 86 ALA A N 1
ATOM 672 C CA . ALA A 1 86 ? 34.004 76.838 20.118 1.00 28.94 86 ALA A CA 1
ATOM 673 C C . ALA A 1 86 ? 33.355 76.304 18.848 1.00 27.88 86 ALA A C 1
ATOM 674 O O . ALA A 1 86 ? 32.263 75.742 18.885 1.00 30.28 86 ALA A O 1
ATOM 676 N N . LEU A 1 87 ? 34.039 76.490 17.725 1.00 27.31 87 LEU A N 1
ATOM 677 C CA . LEU A 1 87 ? 33.554 76.017 16.435 1.00 27.34 87 LEU A CA 1
ATOM 678 C C . LEU A 1 87 ? 33.348 74.492 16.493 1.00 26.94 87 LEU A C 1
ATOM 679 O O . LEU A 1 87 ? 32.278 73.981 16.157 1.00 27.59 87 LEU A O 1
ATOM 684 N N . LEU A 1 88 ? 34.374 73.774 16.936 1.00 21.54 88 LEU A N 1
ATOM 685 C CA . LEU A 1 88 ? 34.295 72.320 17.043 1.00 25.26 88 LEU A CA 1
ATOM 686 C C . LEU A 1 88 ? 33.200 71.895 18.010 1.00 27.58 88 LEU A C 1
ATOM 687 O O . LEU A 1 88 ? 32.422 70.990 17.719 1.00 30.27 88 LEU A O 1
ATOM 692 N N . ARG A 1 89 ? 33.143 72.554 19.161 1.00 33.36 89 ARG A N 1
ATOM 693 C CA . ARG A 1 89 ? 32.146 72.239 20.176 1.00 34.63 89 ARG A CA 1
ATOM 694 C C . ARG A 1 89 ? 30.737 72.343 19.596 1.00 34.59 89 ARG A C 1
ATOM 695 O O . ARG A 1 89 ? 29.908 71.444 19.783 1.00 34.54 89 ARG A O 1
ATOM 703 N N . GLU A 1 90 ? 30.472 73.431 18.879 1.00 32.74 90 GLU A N 1
ATOM 704 C CA . GLU A 1 90 ? 29.166 73.643 18.262 1.00 34.01 90 GLU A CA 1
ATOM 705 C C . GLU A 1 90 ? 28.896 72.623 17.151 1.00 35.28 90 GLU A C 1
ATOM 706 O O . GLU A 1 90 ? 27.750 72.240 16.924 1.00 36.08 90 GLU A O 1
ATOM 712 N N . ALA A 1 91 ? 29.942 72.187 16.452 1.00 33.95 91 ALA A N 1
ATOM 713 C CA . ALA A 1 91 ? 29.761 71.208 15.381 1.00 33.78 91 ALA A CA 1
ATOM 714 C C . ALA A 1 91 ? 29.409 69.841 15.954 1.00 32.80 91 ALA A C 1
ATOM 715 O O . ALA A 1 91 ? 28.661 69.076 15.348 1.00 32.87 91 ALA A O 1
ATOM 717 N N . LEU A 1 92 ? 29.945 69.538 17.129 1.00 37.95 92 LEU A N 1
ATOM 718 C CA . LEU A 1 92 ? 29.684 68.252 17.754 1.00 43.09 92 LEU A CA 1
ATOM 719 C C . LEU A 1 92 ? 28.322 68.160 18.440 1.00 48.58 92 LEU A C 1
ATOM 720 O O . LEU A 1 92 ? 27.747 67.075 18.530 1.00 51.90 92 LEU A O 1
ATOM 725 N N . ARG A 1 93 ? 27.810 69.294 18.912 1.00 41.60 93 ARG A N 1
ATOM 726 C CA . ARG A 1 93 ? 26.513 69.341 19.588 1.00 45.53 93 ARG A CA 1
ATOM 727 C C . ARG A 1 93 ? 25.419 68.684 18.741 1.00 46.58 93 ARG A C 1
ATOM 728 O O . ARG A 1 93 ? 25.333 68.915 17.533 1.00 47.33 93 ARG A O 1
ATOM 736 N N . PRO A 1 94 ? 24.569 67.849 19.364 1.00 66.49 94 PRO A N 1
ATOM 737 C CA . PRO A 1 94 ? 23.486 67.173 18.635 1.00 65.91 94 PRO A CA 1
ATOM 738 C C . PRO A 1 94 ? 22.423 68.149 18.125 1.00 65.68 94 PRO A C 1
ATOM 739 O O . PRO A 1 94 ? 21.971 69.029 18.861 1.00 64.58 94 PRO A O 1
ATOM 743 N N . LYS A 1 95 ? 22.031 67.987 16.864 1.00 56.32 95 LYS A N 1
ATOM 744 C CA . LYS A 1 95 ? 21.025 68.852 16.254 1.00 57.71 95 LYS A CA 1
ATOM 745 C C . LYS A 1 95 ? 19.647 68.185 16.199 1.00 56.87 95 LYS A C 1
ATOM 746 O O . LYS A 1 95 ? 19.489 67.091 15.649 1.00 57.00 95 LYS A O 1
ATOM 752 N N . ALA A 1 96 ? 18.652 68.854 16.772 1.00 51.58 96 ALA A N 1
ATOM 753 C CA . ALA A 1 96 ? 17.293 68.327 16.802 1.00 46.87 96 ALA A CA 1
ATOM 754 C C . ALA A 1 96 ? 16.285 69.400 16.390 1.00 46.15 96 ALA A C 1
ATOM 755 O O . ALA A 1 96 ? 16.638 70.579 16.260 1.00 43.31 96 ALA A O 1
ATOM 757 N N . PRO A 1 97 ? 15.015 69.002 16.168 1.00 49.67 97 PRO A N 1
ATOM 758 C CA . PRO A 1 97 ? 13.976 69.960 15.773 1.00 47.29 97 PRO A CA 1
ATOM 759 C C . PRO A 1 97 ? 13.939 71.164 16.714 1.00 45.65 97 PRO A C 1
ATOM 760 O O . PRO A 1 97 ? 14.182 71.037 17.915 1.00 42.88 97 PRO A O 1
ATOM 764 N N . PHE A 1 98 ? 13.637 72.331 16.156 1.00 37.23 98 PHE A N 1
ATOM 765 C CA . PHE A 1 98 ? 13.573 73.564 16.923 1.00 35.84 98 PHE A CA 1
ATOM 766 C C . PHE A 1 98 ? 12.313 73.634 17.786 1.00 36.47 98 PHE A C 1
ATOM 767 O O . PHE A 1 98 ? 11.403 72.819 17.636 1.00 36.93 98 PHE A O 1
ATOM 775 N N . PRO A 1 99 ? 12.256 74.598 18.722 1.00 34.17 99 PRO A N 1
ATOM 776 C CA . PRO A 1 99 ? 11.094 74.757 19.603 1.00 33.89 99 PRO A CA 1
ATOM 777 C C . PRO A 1 99 ? 9.800 74.888 18.804 1.00 32.43 99 PRO A C 1
ATOM 778 O O . PRO A 1 99 ? 9.765 75.560 17.770 1.00 30.60 99 PRO A O 1
ATOM 782 N N . ARG A 1 100 ? 8.742 74.247 19.285 1.00 37.85 100 ARG A N 1
ATOM 783 C CA . ARG A 1 100 ? 7.459 74.311 18.607 1.00 40.75 100 ARG A CA 1
ATOM 784 C C . ARG A 1 100 ? 6.807 75.679 18.760 1.00 42.02 100 ARG A C 1
ATOM 785 O O . ARG A 1 100 ? 6.769 76.250 19.851 1.00 42.03 100 ARG A O 1
ATOM 793 N N . ARG A 1 101 ? 6.312 76.203 17.647 1.00 32.62 101 ARG A N 1
ATOM 794 C CA . ARG A 1 101 ? 5.616 77.482 17.620 1.00 34.95 101 ARG A CA 1
ATOM 795 C C . ARG A 1 101 ? 4.174 77.168 17.224 1.00 35.31 101 ARG A C 1
ATOM 796 O O . ARG A 1 101 ? 3.936 76.497 16.226 1.00 36.11 101 ARG A O 1
ATOM 804 N N . PRO A 1 102 ? 3.194 77.624 18.017 1.00 42.82 102 PRO A N 1
ATOM 805 C CA . PRO A 1 102 ? 1.787 77.356 17.693 1.00 41.54 102 PRO A CA 1
ATOM 806 C C . PRO A 1 102 ? 1.340 78.047 16.405 1.00 38.09 102 PRO A C 1
ATOM 807 O O . PRO A 1 102 ? 1.976 79.001 15.948 1.00 34.36 102 PRO A O 1
ATOM 811 N N . GLY A 1 103 ? 0.242 77.563 15.829 1.00 39.03 103 GLY A N 1
ATOM 812 C CA . GLY A 1 103 ? -0.264 78.149 14.600 1.00 36.88 103 GLY A CA 1
ATOM 813 C C . GLY A 1 103 ? -0.106 77.198 13.431 1.00 34.48 103 GLY A C 1
ATOM 814 O O . GLY A 1 103 ? 0.996 76.982 12.941 1.00 36.76 103 GLY A O 1
ATOM 815 N N . VAL A 1 104 ? -1.218 76.632 12.980 1.00 25.51 104 VAL A N 1
ATOM 816 C CA . VAL A 1 104 ? -1.204 75.690 11.879 1.00 21.25 104 VAL A CA 1
ATOM 817 C C . VAL A 1 104 ? -0.760 76.259 10.534 1.00 22.27 104 VAL A C 1
ATOM 818 O O . VAL A 1 104 ? -1.169 77.343 10.130 1.00 23.84 104 VAL A O 1
ATOM 822 N N . VAL A 1 105 ? 0.112 75.510 9.867 1.00 20.51 105 VAL A N 1
ATOM 823 C CA . VAL A 1 105 ? 0.579 75.847 8.531 1.00 18.49 105 VAL A CA 1
ATOM 824 C C . VAL A 1 105 ? 0.000 74.670 7.745 1.00 19.37 105 VAL A C 1
ATOM 825 O O . VAL A 1 105 ? 0.409 73.532 7.930 1.00 17.96 105 VAL A O 1
ATOM 829 N N . LEU A 1 106 ? -0.983 74.942 6.900 1.00 19.62 106 LEU A N 1
ATOM 830 C CA . LEU A 1 106 ? -1.637 73.886 6.137 1.00 18.14 106 LEU A CA 1
ATOM 831 C C . LEU A 1 106 ? -1.036 73.737 4.751 1.00 18.45 106 LEU A C 1
ATOM 832 O O . LEU A 1 106 ? -1.119 74.644 3.919 1.00 18.97 106 LEU A O 1
ATOM 837 N N . VAL A 1 107 ? -0.425 72.585 4.508 1.00 17.28 107 VAL A N 1
ATOM 838 C CA . VAL A 1 107 ? 0.186 72.316 3.219 1.00 19.26 107 VAL A CA 1
ATOM 839 C C . VAL A 1 107 ? -0.694 71.404 2.378 1.00 19.68 107 VAL A C 1
ATOM 840 O O . VAL A 1 107 ? -1.045 70.306 2.805 1.00 20.19 107 VAL A O 1
ATOM 844 N N . GLU A 1 108 ? -1.069 71.865 1.189 1.00 20.41 108 GLU A N 1
ATOM 845 C CA . GLU A 1 108 ? -1.864 71.028 0.298 1.00 20.72 108 GLU A CA 1
ATOM 846 C C . GLU A 1 108 ? -1.006 70.611 -0.886 1.00 20.96 108 GLU A C 1
ATOM 847 O O . GLU A 1 108 ? -0.407 71.447 -1.561 1.00 18.47 108 GLU A O 1
ATOM 853 N N . HIS A 1 109 ? -0.935 69.313 -1.127 1.00 19.98 109 HIS A N 1
ATOM 854 C CA . HIS A 1 109 ? -0.171 68.811 -2.255 1.00 20.73 109 HIS A CA 1
ATOM 855 C C . HIS A 1 109 ? -0.772 67.499 -2.738 1.00 21.48 109 HIS A C 1
ATOM 856 O O . HIS A 1 109 ? -1.664 66.950 -2.082 1.00 20.87 109 HIS A O 1
ATOM 863 N N . THR A 1 110 ? -0.292 67.024 -3.886 1.00 18.83 110 THR A N 1
ATOM 864 C CA . THR A 1 110 ? -0.781 65.809 -4.534 1.00 18.70 110 THR A CA 1
ATOM 865 C C . THR A 1 110 ? -2.117 66.224 -5.161 1.00 19.00 110 THR A C 1
ATOM 866 O O . THR A 1 110 ? -2.128 66.825 -6.234 1.00 16.66 110 THR A O 1
ATOM 870 N N . SER A 1 111 ? -3.234 65.936 -4.496 1.00 16.18 111 SER A N 1
ATOM 871 C CA . SER A 1 111 ? -4.545 66.347 -5.004 1.00 13.05 111 SER A CA 1
ATOM 872 C C . SER A 1 111 ? -4.741 66.108 -6.493 1.00 14.27 111 SER A C 1
ATOM 873 O O . SER A 1 111 ? -5.047 67.038 -7.232 1.00 14.54 111 SER A O 1
ATOM 876 N N . VAL A 1 112 ? -4.582 64.874 -6.940 1.00 20.12 112 VAL A N 1
ATOM 877 C CA . VAL A 1 112 ? -4.744 64.581 -8.359 1.00 21.75 112 VAL A CA 1
ATOM 878 C C . VAL A 1 112 ? -6.141 64.051 -8.632 1.00 21.56 112 VAL A C 1
ATOM 879 O O . VAL A 1 112 ? -6.812 63.558 -7.722 1.00 20.87 112 VAL A O 1
ATOM 883 N N . ASN A 1 113 ? -6.588 64.168 -9.880 1.00 18.90 113 ASN A N 1
ATOM 884 C CA . ASN A 1 113 ? -7.894 63.649 -10.234 1.00 20.67 113 ASN A CA 1
ATOM 885 C C . ASN A 1 113 ? -7.881 62.163 -9.899 1.00 22.45 113 ASN A C 1
ATOM 886 O O . ASN A 1 113 ? -6.966 61.438 -10.291 1.00 23.54 113 ASN A O 1
ATOM 891 N N . PRO A 1 114 ? -8.882 61.695 -9.138 1.00 20.30 114 PRO A N 1
ATOM 892 C CA . PRO A 1 114 ? -8.936 60.275 -8.771 1.00 17.94 114 PRO A CA 1
ATOM 893 C C . PRO A 1 114 ? -9.582 59.440 -9.874 1.00 16.92 114 PRO A C 1
ATOM 894 O O . PRO A 1 114 ? -10.591 58.785 -9.645 1.00 17.74 114 PRO A O 1
ATOM 898 N N . ASN A 1 115 ? -8.980 59.444 -11.059 1.00 16.83 115 ASN A N 1
ATOM 899 C CA . ASN A 1 115 ? -9.555 58.730 -12.192 1.00 21.88 115 ASN A CA 1
ATOM 900 C C . ASN A 1 115 ? -8.607 57.787 -12.938 1.00 23.86 115 ASN A C 1
ATOM 901 O O . ASN A 1 115 ? -9.020 57.120 -13.882 1.00 22.89 115 ASN A O 1
ATOM 906 N N . LYS A 1 116 ? -7.345 57.733 -12.518 1.00 24.45 116 LYS A N 1
ATOM 907 C CA . LYS A 1 116 ? -6.341 56.865 -13.148 1.00 23.99 116 LYS A CA 1
ATOM 908 C C . LYS A 1 116 ? -5.015 56.952 -12.385 1.00 25.16 116 LYS A C 1
ATOM 909 O O . LYS A 1 116 ? -4.880 57.762 -11.469 1.00 26.10 116 LYS A O 1
ATOM 915 N N . GLU A 1 117 ? -4.041 56.123 -12.762 1.00 27.29 117 GLU A N 1
ATOM 916 C CA . GLU A 1 117 ? -2.743 56.099 -12.078 1.00 25.01 117 GLU A CA 1
ATOM 917 C C . GLU A 1 117 ? -1.986 57.416 -12.189 1.00 21.89 117 GLU A C 1
ATOM 918 O O . GLU A 1 117 ? -2.129 58.141 -13.165 1.00 25.40 117 GLU A O 1
ATOM 924 N N . LEU A 1 118 ? -1.169 57.719 -11.188 1.00 18.77 118 LEU A N 1
ATOM 925 C CA . LEU A 1 118 ? -0.381 58.952 -11.191 1.00 20.80 118 LEU A CA 1
ATOM 926 C C . LEU A 1 118 ? 0.691 58.902 -12.277 1.00 22.20 118 LEU A C 1
ATOM 927 O O . LEU A 1 118 ? 1.187 57.830 -12.618 1.00 22.44 118 LEU A O 1
ATOM 932 N N . HIS A 1 119 ? 1.038 60.065 -12.819 1.00 21.34 119 HIS A N 1
ATOM 933 C CA . HIS A 1 119 ? 2.056 60.160 -13.855 1.00 27.95 119 HIS A CA 1
ATOM 934 C C . HIS A 1 119 ? 3.225 61.028 -13.370 1.00 28.33 119 HIS A C 1
ATOM 935 O O . HIS A 1 119 ? 3.123 61.688 -12.337 1.00 26.44 119 HIS A O 1
ATOM 942 N N . VAL A 1 120 ? 4.324 61.031 -14.118 1.00 26.57 120 VAL A N 1
ATOM 943 C CA . VAL A 1 120 ? 5.521 61.778 -13.731 1.00 27.54 120 VAL A CA 1
ATOM 944 C C . VAL A 1 120 ? 5.291 63.220 -13.304 1.00 27.49 120 VAL A C 1
ATOM 945 O O . VAL A 1 120 ? 5.990 63.721 -12.424 1.00 26.73 120 VAL A O 1
ATOM 949 N N . GLY A 1 121 ? 4.322 63.890 -13.921 1.00 43.18 121 GLY A N 1
ATOM 950 C CA . GLY A 1 121 ? 4.044 65.266 -13.555 1.00 43.30 121 GLY A CA 1
ATOM 951 C C . GLY A 1 121 ? 3.663 65.396 -12.091 1.00 44.34 121 GLY A C 1
ATOM 952 O O . GLY A 1 121 ? 3.932 66.415 -11.451 1.00 50.29 121 GLY A O 1
ATOM 953 N N . HIS A 1 122 ? 3.049 64.347 -11.558 1.00 31.79 122 HIS A N 1
ATOM 954 C CA . HIS A 1 122 ? 2.606 64.316 -10.170 1.00 31.32 122 HIS A CA 1
ATOM 955 C C . HIS A 1 122 ? 3.745 64.023 -9.197 1.00 31.36 122 HIS A C 1
ATOM 956 O O . HIS A 1 122 ? 3.611 64.251 -7.994 1.00 33.96 122 HIS A O 1
ATOM 963 N N . LEU A 1 123 ? 4.857 63.511 -9.723 1.00 26.84 123 LEU A N 1
ATOM 964 C CA . LEU A 1 123 ? 6.021 63.168 -8.910 1.00 28.67 123 LEU A CA 1
ATOM 965 C C . LEU A 1 123 ? 6.606 64.360 -8.174 1.00 28.81 123 LEU A C 1
ATOM 966 O O . LEU A 1 123 ? 6.771 64.325 -6.958 1.00 37.41 123 LEU A O 1
ATOM 971 N N . ARG A 1 124 ? 6.941 65.405 -8.919 1.00 19.51 124 ARG A N 1
ATOM 972 C CA . ARG A 1 124 ? 7.521 66.593 -8.319 1.00 20.52 124 ARG A CA 1
ATOM 973 C C . ARG A 1 124 ? 6.592 67.217 -7.272 1.00 16.48 124 ARG A C 1
ATOM 974 O O . ARG A 1 124 ? 7.048 67.647 -6.208 1.00 18.25 124 ARG A O 1
ATOM 982 N N . ASN A 1 125 ? 5.297 67.258 -7.581 1.00 22.32 125 ASN A N 1
ATOM 983 C CA . ASN A 1 125 ? 4.297 67.829 -6.681 1.00 20.26 125 ASN A CA 1
ATOM 984 C C . ASN A 1 125 ? 4.405 67.163 -5.319 1.00 19.60 125 ASN A C 1
ATOM 985 O O . ASN A 1 125 ? 4.567 67.831 -4.302 1.00 18.80 125 ASN A O 1
ATOM 990 N N . ILE A 1 126 ? 4.311 65.840 -5.317 1.00 19.38 126 ILE A N 1
ATOM 991 C CA . ILE A 1 126 ? 4.376 65.055 -4.095 1.00 21.14 126 ILE A CA 1
ATOM 992 C C . ILE A 1 126 ? 5.711 65.229 -3.366 1.00 22.41 126 ILE A C 1
ATOM 993 O O . ILE A 1 126 ? 5.739 65.481 -2.159 1.00 24.36 126 ILE A O 1
ATOM 998 N N . ALA A 1 127 ? 6.810 65.103 -4.105 1.00 21.42 127 ALA A N 1
ATOM 999 C CA . ALA A 1 127 ? 8.143 65.234 -3.522 1.00 21.85 127 ALA A CA 1
ATOM 1000 C C . ALA A 1 127 ? 8.366 66.605 -2.887 1.00 20.53 127 ALA A C 1
ATOM 1001 O O . ALA A 1 127 ? 8.838 66.697 -1.756 1.00 21.77 127 ALA A O 1
ATOM 1003 N N . LEU A 1 128 ? 8.022 67.659 -3.621 1.00 20.01 128 LEU A N 1
ATOM 1004 C CA . LEU A 1 128 ? 8.181 69.037 -3.158 1.00 19.48 128 LEU A CA 1
ATOM 1005 C C . LEU A 1 128 ? 7.298 69.336 -1.946 1.00 20.95 128 LEU A C 1
ATOM 1006 O O . LEU A 1 128 ? 7.751 69.928 -0.961 1.00 21.02 128 LEU A O 1
ATOM 1011 N N . GLY A 1 129 ? 6.032 68.935 -2.037 1.00 25.14 129 GLY A N 1
ATOM 1012 C CA . GLY A 1 129 ? 5.094 69.176 -0.957 1.00 22.70 129 GLY A CA 1
ATOM 1013 C C . GLY A 1 129 ? 5.441 68.456 0.331 1.00 23.62 129 GLY A C 1
ATOM 1014 O O . GLY A 1 129 ? 5.423 69.054 1.411 1.00 23.81 129 GLY A O 1
ATOM 1015 N N . ASP A 1 130 ? 5.751 67.169 0.223 1.00 22.86 130 ASP A N 1
ATOM 1016 C CA . ASP A 1 130 ? 6.104 66.376 1.391 1.00 20.31 130 ASP A CA 1
ATOM 1017 C C . ASP A 1 130 ? 7.377 66.927 2.041 1.00 21.62 130 ASP A C 1
ATOM 1018 O O . ASP A 1 130 ? 7.461 67.047 3.262 1.00 26.38 130 ASP A O 1
ATOM 1023 N N . ALA A 1 131 ? 8.359 67.268 1.214 1.00 16.15 131 ALA A N 1
ATOM 1024 C CA . ALA A 1 131 ? 9.621 67.798 1.714 1.00 16.31 131 ALA A CA 1
ATOM 1025 C C . ALA A 1 131 ? 9.436 69.114 2.471 1.00 17.83 131 ALA A C 1
ATOM 1026 O O . ALA A 1 131 ? 9.944 69.268 3.581 1.00 19.16 131 ALA A O 1
ATOM 1028 N N . ILE A 1 132 ? 8.710 70.065 1.892 1.00 17.67 132 ILE A N 1
ATOM 1029 C CA . ILE A 1 132 ? 8.524 71.331 2.586 1.00 17.36 132 ILE A CA 1
ATOM 1030 C C . ILE A 1 132 ? 7.706 71.126 3.857 1.00 15.47 132 ILE A C 1
ATOM 1031 O O . ILE A 1 132 ? 7.907 71.834 4.835 1.00 16.25 132 ILE A O 1
ATOM 1036 N N . ALA A 1 133 ? 6.798 70.151 3.851 1.00 21.24 133 ALA A N 1
ATOM 1037 C CA . ALA A 1 133 ? 5.996 69.864 5.038 1.00 19.11 133 ALA A CA 1
ATOM 1038 C C . ALA A 1 133 ? 6.906 69.352 6.156 1.00 18.54 133 ALA A C 1
ATOM 1039 O O . ALA A 1 133 ? 6.786 69.779 7.304 1.00 20.64 133 ALA A O 1
ATOM 1041 N N . ARG A 1 134 ? 7.799 68.423 5.813 1.00 20.51 134 ARG A N 1
ATOM 1042 C CA . ARG A 1 134 ? 8.736 67.850 6.780 1.00 21.43 134 ARG A CA 1
ATOM 1043 C C . ARG A 1 134 ? 9.700 68.916 7.316 1.00 20.33 134 ARG A C 1
ATOM 1044 O O . ARG A 1 134 ? 9.953 68.997 8.518 1.00 22.10 134 ARG A O 1
ATOM 1052 N N . ILE A 1 135 ? 10.237 69.722 6.408 1.00 22.04 135 ILE A N 1
ATOM 1053 C CA . ILE A 1 135 ? 11.175 70.777 6.764 1.00 21.77 135 ILE A CA 1
ATOM 1054 C C . ILE A 1 135 ? 10.540 71.790 7.715 1.00 24.08 135 ILE A C 1
ATOM 1055 O O . ILE A 1 135 ? 11.143 72.152 8.728 1.00 24.80 135 ILE A O 1
ATOM 1060 N N . LEU A 1 136 ? 9.323 72.236 7.402 1.00 18.81 136 LEU A N 1
ATOM 1061 C CA . LEU A 1 136 ? 8.622 73.196 8.262 1.00 19.59 136 LEU A CA 1
ATOM 1062 C C . LEU A 1 136 ? 8.378 72.654 9.666 1.00 19.41 136 LEU A C 1
ATOM 1063 O O . LEU A 1 136 ? 8.532 73.375 10.643 1.00 22.43 136 LEU A O 1
ATOM 1068 N N . ALA A 1 137 ? 7.978 71.388 9.754 1.00 17.67 137 ALA A N 1
ATOM 1069 C CA . ALA A 1 137 ? 7.726 70.752 11.040 1.00 19.26 137 ALA A CA 1
ATOM 1070 C C . ALA A 1 137 ? 9.014 70.738 11.862 1.00 22.51 137 ALA A C 1
ATOM 1071 O O . ALA A 1 137 ? 9.006 71.080 13.044 1.00 24.78 137 ALA A O 1
ATOM 1073 N N . TYR A 1 138 ? 10.114 70.338 11.226 1.00 30.48 138 TYR A N 1
ATOM 1074 C CA . TYR A 1 138 ? 11.414 70.281 11.888 1.00 29.75 138 TYR A CA 1
ATOM 1075 C C . TYR A 1 138 ? 11.808 71.672 12.383 1.00 28.67 138 TYR A C 1
ATOM 1076 O O . TYR A 1 138 ? 12.365 71.828 13.470 1.00 27.98 138 TYR A O 1
ATOM 1085 N N . ALA A 1 139 ? 11.512 72.678 11.570 1.00 21.61 139 ALA A N 1
ATOM 1086 C CA . ALA A 1 139 ? 11.834 74.059 11.893 1.00 22.39 139 ALA A CA 1
ATOM 1087 C C . ALA A 1 139 ? 10.967 74.649 13.008 1.00 23.18 139 ALA A C 1
ATOM 1088 O O . ALA A 1 139 ? 11.107 75.822 13.351 1.00 24.82 139 ALA A O 1
ATOM 1090 N N . GLY A 1 140 ? 10.058 73.846 13.555 1.00 23.08 140 GLY A N 1
ATOM 1091 C CA . GLY A 1 140 ? 9.229 74.323 14.645 1.00 22.80 140 GLY A CA 1
ATOM 1092 C C . GLY A 1 140 ? 7.768 74.619 14.373 1.00 23.97 140 GLY A C 1
ATOM 1093 O O . GLY A 1 140 ? 7.020 74.880 15.314 1.00 28.05 140 GLY A O 1
ATOM 1094 N N . ARG A 1 141 ? 7.347 74.581 13.112 1.00 25.68 141 ARG A N 1
ATOM 1095 C CA . ARG A 1 141 ? 5.957 74.880 12.783 1.00 26.13 141 ARG A CA 1
ATOM 1096 C C . ARG A 1 141 ? 5.009 73.709 12.994 1.00 26.59 141 ARG A C 1
ATOM 1097 O O . ARG A 1 141 ? 5.396 72.544 12.851 1.00 26.76 141 ARG A O 1
ATOM 1105 N N . GLU A 1 142 ? 3.767 74.033 13.352 1.00 26.03 142 GLU A N 1
ATOM 1106 C CA . GLU A 1 142 ? 2.725 73.030 13.546 1.00 25.23 142 GLU A CA 1
ATOM 1107 C C . GLU A 1 142 ? 2.179 72.839 12.134 1.00 26.22 142 GLU A C 1
ATOM 1108 O O . GLU A 1 142 ? 1.518 73.724 11.586 1.00 26.53 142 GLU A O 1
ATOM 1114 N N . VAL A 1 143 ? 2.466 71.679 11.554 1.00 23.95 143 VAL A N 1
ATOM 1115 C CA . VAL A 1 143 ? 2.093 71.388 10.175 1.00 21.03 143 VAL A CA 1
ATOM 1116 C C . VAL A 1 143 ? 1.045 70.307 9.956 1.00 23.01 143 VAL A C 1
ATOM 1117 O O . VAL A 1 143 ? 1.033 69.285 10.638 1.00 23.03 143 VAL A O 1
ATOM 1121 N N . LEU A 1 144 ? 0.172 70.549 8.984 1.00 20.55 144 LEU A N 1
ATOM 1122 C CA . LEU A 1 144 ? -0.862 69.592 8.613 1.00 19.03 144 LEU A CA 1
ATOM 1123 C C . LEU A 1 144 ? -0.859 69.496 7.095 1.00 19.07 144 LEU A C 1
ATOM 1124 O O . LEU A 1 144 ? -0.802 70.513 6.400 1.00 21.76 144 LEU A O 1
ATOM 1129 N N . VAL A 1 145 ? -0.898 68.271 6.585 1.00 16.46 145 VAL A N 1
ATOM 1130 C CA . VAL A 1 145 ? -0.891 68.033 5.147 1.00 16.81 145 VAL A CA 1
ATOM 1131 C C . VAL A 1 145 ? -2.284 67.611 4.673 1.00 17.58 145 VAL A C 1
ATOM 1132 O O . VAL A 1 145 ? -2.867 66.646 5.170 1.00 17.25 145 VAL A O 1
ATOM 1136 N N . LEU A 1 146 ? -2.811 68.347 3.706 1.00 18.31 146 LEU A N 1
ATOM 1137 C CA . LEU A 1 146 ? -4.134 68.061 3.174 1.00 16.75 146 LEU A CA 1
ATOM 1138 C C . LEU A 1 146 ? -4.055 67.600 1.727 1.00 17.58 146 LEU A C 1
ATOM 1139 O O . LEU A 1 146 ? -3.274 68.137 0.944 1.00 17.05 146 LEU A O 1
ATOM 1144 N N . ASN A 1 147 ? -4.859 66.596 1.386 1.00 15.99 147 ASN A N 1
ATOM 1145 C CA . ASN A 1 147 ? -4.922 66.082 0.021 1.00 16.41 147 ASN A CA 1
ATOM 1146 C C . ASN A 1 147 ? -6.374 66.278 -0.446 1.00 17.15 147 ASN A C 1
ATOM 1147 O O . ASN A 1 147 ? -7.295 65.681 0.110 1.00 16.16 147 ASN A O 1
ATOM 1152 N N . TYR A 1 148 ? -6.569 67.139 -1.445 1.00 20.32 148 TYR A N 1
ATOM 1153 C CA . TYR A 1 148 ? -7.900 67.448 -1.973 1.00 18.80 148 TYR A CA 1
ATOM 1154 C C . TYR A 1 148 ? -8.333 66.423 -3.010 1.00 19.43 148 TYR A C 1
ATOM 1155 O O . TYR A 1 148 ? -7.627 66.192 -3.984 1.00 19.27 148 TYR A O 1
ATOM 1164 N N . ILE A 1 149 ? -9.501 65.822 -2.798 1.00 23.39 149 ILE A N 1
ATOM 1165 C CA . ILE A 1 149 ? -10.016 64.797 -3.701 1.00 20.90 149 ILE A CA 1
ATOM 1166 C C . ILE A 1 149 ? -11.221 65.318 -4.497 1.00 21.17 149 ILE A C 1
ATOM 1167 O O . ILE A 1 149 ? -12.307 65.496 -3.950 1.00 19.25 149 ILE A O 1
ATOM 1172 N N . ASP A 1 150 ? -11.019 65.569 -5.787 1.00 17.57 150 ASP A N 1
ATOM 1173 C CA . ASP A 1 150 ? -12.089 66.070 -6.651 1.00 19.42 150 ASP A CA 1
ATOM 1174 C C . ASP A 1 150 ? -12.923 64.874 -7.128 1.00 17.63 150 ASP A C 1
ATOM 1175 O O . ASP A 1 150 ? -12.805 64.428 -8.266 1.00 18.26 150 ASP A O 1
ATOM 1180 N N . ASP A 1 151 ? -13.768 64.354 -6.250 1.00 14.23 151 ASP A N 1
ATOM 1181 C CA . ASP A 1 151 ? -14.574 63.191 -6.591 1.00 17.51 151 ASP A CA 1
ATOM 1182 C C . ASP A 1 151 ? -15.809 63.464 -7.446 1.00 18.51 151 ASP A C 1
ATOM 1183 O O . ASP A 1 151 ? -16.531 62.532 -7.772 1.00 17.18 151 ASP A O 1
ATOM 1188 N N . THR A 1 152 ? -16.053 64.724 -7.807 1.00 19.89 152 THR A N 1
ATOM 1189 C CA . THR A 1 152 ? -17.208 65.061 -8.634 1.00 19.98 152 THR A CA 1
ATOM 1190 C C . THR A 1 152 ? -16.750 65.634 -9.969 1.00 19.27 152 THR A C 1
ATOM 1191 O O . THR A 1 152 ? -17.544 66.213 -10.712 1.00 20.57 152 THR A O 1
ATOM 1195 N N . GLY A 1 153 ? -15.471 65.467 -10.278 1.00 15.19 153 GLY A N 1
ATOM 1196 C CA . GLY A 1 153 ? -14.946 66.030 -11.513 1.00 16.81 153 GLY A CA 1
ATOM 1197 C C . GLY A 1 153 ? -15.265 65.261 -12.778 1.00 20.51 153 GLY A C 1
ATOM 1198 O O . GLY A 1 153 ? -15.488 64.055 -12.748 1.00 20.69 153 GLY A O 1
ATOM 1199 N N . ARG A 1 154 ? -15.286 65.975 -13.898 1.00 25.43 154 ARG A N 1
ATOM 1200 C CA . ARG A 1 154 ? -15.557 65.358 -15.186 1.00 27.84 154 ARG A CA 1
ATOM 1201 C C . ARG A 1 154 ? -14.549 64.248 -15.477 1.00 25.49 154 ARG A C 1
ATOM 1202 O O . ARG A 1 154 ? -14.896 63.240 -16.091 1.00 26.14 154 ARG A O 1
ATOM 1210 N N . GLN A 1 155 ? -13.303 64.425 -15.041 1.00 22.56 155 GLN A N 1
ATOM 1211 C CA . GLN A 1 155 ? -12.288 63.403 -15.287 1.00 24.81 155 GLN A CA 1
ATOM 1212 C C . GLN A 1 155 ? -12.663 62.081 -14.627 1.00 22.54 155 GLN A C 1
ATOM 1213 O O . GLN A 1 155 ? -12.468 61.015 -15.215 1.00 20.63 155 GLN A O 1
ATOM 1219 N N . ALA A 1 156 ? -13.207 62.147 -13.417 1.00 19.51 156 ALA A N 1
ATOM 1220 C CA . ALA A 1 156 ? -13.627 60.939 -12.713 1.00 19.38 156 ALA A CA 1
ATOM 1221 C C . ALA A 1 156 ? -14.878 60.377 -13.394 1.00 22.14 156 ALA A C 1
ATOM 1222 O O . ALA A 1 156 ? -15.077 59.162 -13.461 1.00 22.78 156 ALA A O 1
ATOM 1224 N N . ALA A 1 157 ? -15.731 61.263 -13.892 1.00 21.17 157 ALA A N 1
ATOM 1225 C CA . ALA A 1 157 ? -16.942 60.813 -14.565 1.00 20.81 157 ALA A CA 1
ATOM 1226 C C . ALA A 1 157 ? -16.568 60.054 -15.835 1.00 19.86 157 ALA A C 1
ATOM 1227 O O . ALA A 1 157 ? -17.159 59.027 -16.147 1.00 18.45 157 ALA A O 1
ATOM 1229 N N . GLU A 1 158 ? -15.576 60.554 -16.563 1.00 20.91 158 GLU A N 1
ATOM 1230 C CA . GLU A 1 158 ? -15.181 59.892 -17.796 1.00 20.46 158 GLU A CA 1
ATOM 1231 C C . GLU A 1 158 ? -14.665 58.486 -17.584 1.00 22.14 158 GLU A C 1
ATOM 1232 O O . GLU A 1 158 ? -14.995 57.594 -18.362 1.00 21.83 158 GLU A O 1
ATOM 1238 N N . THR A 1 159 ? -13.870 58.262 -16.538 1.00 17.63 159 THR A N 1
ATOM 1239 C CA . THR A 1 159 ? -13.358 56.914 -16.342 1.00 21.65 159 THR A CA 1
ATOM 1240 C C . THR A 1 159 ? -14.458 55.981 -15.863 1.00 19.52 159 THR A C 1
ATOM 1241 O O . THR A 1 159 ? -14.538 54.844 -16.320 1.00 21.50 159 THR A O 1
ATOM 1245 N N . LEU A 1 160 ? -15.305 56.450 -14.951 1.00 28.66 160 LEU A N 1
ATOM 1246 C CA . LEU A 1 160 ? -16.394 55.607 -14.462 1.00 27.61 160 LEU A CA 1
ATOM 1247 C C . LEU A 1 160 ? -17.340 55.260 -15.616 1.00 25.07 160 LEU A C 1
ATOM 1248 O O . LEU A 1 160 ? -17.868 54.155 -15.683 1.00 26.26 160 LEU A O 1
ATOM 1253 N N . PHE A 1 161 ? -17.548 56.208 -16.523 1.00 18.90 161 PHE A N 1
ATOM 1254 C CA . PHE A 1 161 ? -18.401 55.957 -17.675 1.00 23.04 161 PHE A CA 1
ATOM 1255 C C . PHE A 1 161 ? -17.741 54.899 -18.568 1.00 24.96 161 PHE A C 1
ATOM 1256 O O . PHE A 1 161 ? -18.388 53.935 -18.987 1.00 24.17 161 PHE A O 1
ATOM 1264 N N . ALA A 1 162 ? -16.451 55.087 -18.851 1.00 29.26 162 ALA A N 1
ATOM 1265 C CA . ALA A 1 162 ? -15.701 54.159 -19.693 1.00 29.24 162 ALA A CA 1
ATOM 1266 C C . ALA A 1 162 ? -15.725 52.722 -19.161 1.00 29.23 162 ALA A C 1
ATOM 1267 O O . ALA A 1 162 ? -15.889 51.775 -19.927 1.00 29.03 162 ALA A O 1
ATOM 1269 N N . LEU A 1 163 ? -15.548 52.562 -17.854 1.00 24.88 163 LEU A N 1
ATOM 1270 C CA . LEU A 1 163 ? -15.557 51.238 -17.246 1.00 28.62 163 LEU A CA 1
ATOM 1271 C C . LEU A 1 163 ? -16.867 50.504 -17.522 1.00 33.00 163 LEU A C 1
ATOM 1272 O O . LEU A 1 163 ? -16.873 49.305 -17.784 1.00 34.62 163 LEU A O 1
ATOM 1277 N N . ARG A 1 164 ? -17.976 51.229 -17.468 1.00 35.60 164 ARG A N 1
ATOM 1278 C CA . ARG A 1 164 ? -19.287 50.637 -17.706 1.00 35.46 164 ARG A CA 1
ATOM 1279 C C . ARG A 1 164 ? -19.559 50.470 -19.201 1.00 34.92 164 ARG A C 1
ATOM 1280 O O . ARG A 1 164 ? -19.917 49.387 -19.655 1.00 38.43 164 ARG A O 1
ATOM 1288 N N . HIS A 1 165 ? -19.369 51.551 -19.954 1.00 28.02 165 HIS A N 1
ATOM 1289 C CA . HIS A 1 165 ? -19.607 51.569 -21.393 1.00 28.73 165 HIS A CA 1
ATOM 1290 C C . HIS A 1 165 ? -18.900 50.452 -22.146 1.00 30.59 165 HIS A C 1
ATOM 1291 O O . HIS A 1 165 ? -19.478 49.850 -23.050 1.00 34.11 165 HIS A O 1
ATOM 1298 N N . TYR A 1 166 ? -17.652 50.181 -21.781 1.00 31.94 166 TYR A N 1
ATOM 1299 C CA . TYR A 1 166 ? -16.891 49.132 -22.445 1.00 30.49 166 TYR A CA 1
ATOM 1300 C C . TYR A 1 166 ? -17.079 47.781 -21.774 1.00 32.16 166 TYR A C 1
ATOM 1301 O O . TYR A 1 166 ? -16.509 46.784 -22.208 1.00 34.82 166 TYR A O 1
ATOM 1310 N N . GLY A 1 167 ? -17.891 47.757 -20.722 1.00 35.11 167 GLY A N 1
ATOM 1311 C CA . GLY A 1 167 ? -18.147 46.518 -20.012 1.00 37.74 167 GLY A CA 1
ATOM 1312 C C . GLY A 1 167 ? -16.863 45.863 -19.562 1.00 41.36 167 GLY A C 1
ATOM 1313 O O . GLY A 1 167 ? -16.621 44.685 -19.834 1.00 43.30 167 GLY A O 1
ATOM 1314 N N . LEU A 1 168 ? -16.032 46.638 -18.872 1.00 39.70 168 LEU A N 1
ATOM 1315 C CA . LEU A 1 168 ? -14.755 46.144 -18.377 1.00 37.70 168 LEU A CA 1
ATOM 1316 C C . LEU A 1 168 ? -14.893 45.655 -16.942 1.00 36.77 168 LEU A C 1
ATOM 1317 O O . LEU A 1 168 ? -15.543 46.293 -16.118 1.00 37.98 168 LEU A O 1
ATOM 1322 N N . THR A 1 169 ? -14.280 44.516 -16.647 1.00 35.88 169 THR A N 1
ATOM 1323 C CA . THR A 1 169 ? -14.343 43.956 -15.305 1.00 38.69 169 THR A CA 1
ATOM 1324 C C . THR A 1 169 ? -12.933 43.782 -14.764 1.00 37.76 169 THR A C 1
ATOM 1325 O O . THR A 1 169 ? -12.038 43.314 -15.471 1.00 38.54 169 THR A O 1
ATOM 1329 N N . TRP A 1 170 ? -12.737 44.170 -13.509 1.00 44.09 170 TRP A N 1
ATOM 1330 C CA . TRP A 1 170 ? -11.428 44.071 -12.874 1.00 41.41 170 TRP A CA 1
ATOM 1331 C C . TRP A 1 170 ? -11.007 42.613 -12.689 1.00 44.52 170 TRP A C 1
ATOM 1332 O O . TRP A 1 170 ? -11.770 41.805 -12.157 1.00 42.23 170 TRP A O 1
ATOM 1343 N N . ASP A 1 171 ? -9.791 42.285 -13.122 1.00 52.42 171 ASP A N 1
ATOM 1344 C CA . ASP A 1 171 ? -9.289 40.919 -13.012 1.00 53.82 171 ASP A CA 1
ATOM 1345 C C . ASP A 1 171 ? -8.848 40.547 -11.600 1.00 55.42 171 ASP A C 1
ATOM 1346 O O . ASP A 1 171 ? -8.437 39.416 -11.353 1.00 59.60 171 ASP A O 1
ATOM 1351 N N . GLY A 1 172 ? -8.924 41.500 -10.678 1.00 49.70 172 GLY A N 1
ATOM 1352 C CA . GLY A 1 172 ? -8.544 41.228 -9.303 1.00 48.32 172 GLY A CA 1
ATOM 1353 C C . GLY A 1 172 ? -7.054 41.232 -9.010 1.00 47.03 172 GLY A C 1
ATOM 1354 O O . GLY A 1 172 ? -6.656 41.069 -7.857 1.00 45.69 172 GLY A O 1
ATOM 1355 N N . LYS A 1 173 ? -6.229 41.423 -10.035 1.00 35.41 173 LYS A N 1
ATOM 1356 C CA . LYS A 1 173 ? -4.779 41.436 -9.853 1.00 38.90 173 LYS A CA 1
ATOM 1357 C C . LYS A 1 173 ? -4.105 42.742 -10.287 1.00 37.04 173 LYS A C 1
ATOM 1358 O O . LYS A 1 173 ? -3.199 43.235 -9.617 1.00 36.78 173 LYS A O 1
ATOM 1364 N N . GLU A 1 174 ? -4.537 43.293 -11.414 1.00 32.03 174 GLU A N 1
ATOM 1365 C CA . GLU A 1 174 ? -3.980 44.544 -11.920 1.00 30.36 174 GLU A CA 1
ATOM 1366 C C . GLU A 1 174 ? -4.222 45.684 -10.915 1.00 29.56 174 GLU A C 1
ATOM 1367 O O . GLU A 1 174 ? -5.301 45.776 -10.329 1.00 34.88 174 GLU A O 1
ATOM 1373 N N . LYS A 1 175 ? -3.217 46.532 -10.698 1.00 31.15 175 LYS A N 1
ATOM 1374 C CA . LYS A 1 175 ? -3.370 47.653 -9.766 1.00 29.93 175 LYS A CA 1
ATOM 1375 C C . LYS A 1 175 ? -4.611 48.403 -10.251 1.00 25.62 175 LYS A C 1
ATOM 1376 O O . LYS A 1 175 ? -4.673 48.846 -11.397 1.00 23.20 175 LYS A O 1
ATOM 1382 N N . TYR A 1 176 ? -5.598 48.537 -9.380 1.00 26.22 176 TYR A N 1
ATOM 1383 C CA . TYR A 1 176 ? -6.862 49.142 -9.766 1.00 25.82 176 TYR A CA 1
ATOM 1384 C C . TYR A 1 176 ? -6.850 50.453 -10.540 1.00 25.00 176 TYR A C 1
ATOM 1385 O O . TYR A 1 176 ? -7.605 50.590 -11.506 1.00 24.54 176 TYR A O 1
ATOM 1394 N N . ASP A 1 177 ? -6.009 51.411 -10.156 1.00 24.55 177 ASP A N 1
ATOM 1395 C CA . ASP A 1 177 ? -6.014 52.670 -10.878 1.00 20.19 177 ASP A CA 1
ATOM 1396 C C . ASP A 1 177 ? -5.418 52.555 -12.271 1.00 20.33 177 ASP A C 1
ATOM 1397 O O . ASP A 1 177 ? -5.665 53.413 -13.125 1.00 20.26 177 ASP A O 1
ATOM 1402 N N . HIS A 1 178 ? -4.645 51.497 -12.512 1.00 25.09 178 HIS A N 1
ATOM 1403 C CA . HIS A 1 178 ? -4.079 51.271 -13.842 1.00 25.97 178 HIS A CA 1
ATOM 1404 C C . HIS A 1 178 ? -5.198 50.707 -14.720 1.00 24.16 178 HIS A C 1
ATOM 1405 O O . HIS A 1 178 ? -5.292 51.012 -15.905 1.00 23.55 178 HIS A O 1
ATOM 1412 N N . PHE A 1 179 ? -6.036 49.877 -14.112 1.00 22.71 179 PHE A N 1
ATOM 1413 C CA . PHE A 1 179 ? -7.189 49.283 -14.780 1.00 25.96 179 PHE A CA 1
ATOM 1414 C C . PHE A 1 179 ? -8.125 50.431 -15.199 1.00 25.71 179 PHE A C 1
ATOM 1415 O O . PHE A 1 179 ? -8.607 50.473 -16.334 1.00 23.50 179 PHE A O 1
ATOM 1423 N N . ALA A 1 180 ? -8.352 51.376 -14.285 1.00 26.60 180 ALA A N 1
ATOM 1424 C CA . ALA A 1 180 ? -9.212 52.527 -14.571 1.00 23.33 180 ALA A CA 1
ATOM 1425 C C . ALA A 1 180 ? -8.590 53.387 -15.662 1.00 22.99 180 ALA A C 1
ATOM 1426 O O . ALA A 1 180 ? -9.285 53.867 -16.560 1.00 23.47 180 ALA A O 1
ATOM 1428 N N . GLY A 1 181 ? -7.275 53.580 -15.585 1.00 20.88 181 GLY A N 1
ATOM 1429 C CA . GLY A 1 181 ? -6.592 54.392 -16.578 1.00 17.93 181 GLY A CA 1
ATOM 1430 C C . GLY A 1 181 ? -6.704 53.815 -17.981 1.00 21.89 181 GLY A C 1
ATOM 1431 O O . GLY A 1 181 ? -6.802 54.552 -18.964 1.00 21.91 181 GLY A O 1
ATOM 1432 N N . ARG A 1 182 ? -6.680 52.492 -18.082 1.00 22.45 182 ARG A N 1
ATOM 1433 C CA . ARG A 1 182 ? -6.790 51.836 -19.381 1.00 24.90 182 ARG A CA 1
ATOM 1434 C C . ARG A 1 182 ? -8.161 52.178 -19.991 1.00 24.05 182 ARG A C 1
ATOM 1435 O O . ARG A 1 182 ? -8.264 52.527 -21.171 1.00 21.60 182 ARG A O 1
ATOM 1443 N N . ALA A 1 183 ? -9.203 52.101 -19.172 1.00 20.60 183 ALA A N 1
ATOM 1444 C CA . ALA A 1 183 ? -10.551 52.424 -19.618 1.00 20.79 183 ALA A CA 1
ATOM 1445 C C . ALA A 1 183 ? -10.592 53.888 -20.055 1.00 22.82 183 ALA A C 1
ATOM 1446 O O . ALA A 1 183 ? -11.144 54.217 -21.103 1.00 24.95 183 ALA A O 1
ATOM 1448 N N . TYR A 1 184 ? -9.995 54.769 -19.257 1.00 25.66 184 TYR A N 1
ATOM 1449 C CA . TYR A 1 184 ? -9.982 56.183 -19.602 1.00 22.73 184 TYR A CA 1
ATOM 1450 C C . TYR A 1 184 ? -9.306 56.361 -20.957 1.00 24.75 184 TYR A C 1
ATOM 1451 O O . TYR A 1 184 ? -9.800 57.091 -21.814 1.00 25.78 184 TYR A O 1
ATOM 1460 N N . VAL A 1 185 ? -8.172 55.695 -21.148 1.00 26.34 185 VAL A N 1
ATOM 1461 C CA . VAL A 1 185 ? -7.445 55.800 -22.410 1.00 27.43 185 VAL A CA 1
ATOM 1462 C C . VAL A 1 185 ? -8.249 55.264 -23.594 1.00 25.81 185 VAL A C 1
ATOM 1463 O O . VAL A 1 185 ? -8.202 55.839 -24.679 1.00 29.01 185 VAL A O 1
ATOM 1467 N N . ARG A 1 186 ? -8.980 54.167 -23.405 1.00 27.14 186 ARG A N 1
ATOM 1468 C CA . ARG A 1 186 ? -9.762 53.643 -24.516 1.00 29.18 186 ARG A CA 1
ATOM 1469 C C . ARG A 1 186 ? -10.830 54.661 -24.913 1.00 30.58 186 ARG A C 1
ATOM 1470 O O . ARG A 1 186 ? -11.025 54.935 -26.098 1.00 32.27 186 ARG A O 1
ATOM 1478 N N . LEU A 1 187 ? -11.505 55.231 -23.917 1.00 26.32 187 LEU A N 1
ATOM 1479 C CA . LEU A 1 187 ? -12.542 56.226 -24.175 1.00 26.74 187 LEU A CA 1
ATOM 1480 C C . LEU A 1 187 ? -12.032 57.365 -25.054 1.00 28.83 187 LEU A C 1
ATOM 1481 O O . LEU A 1 187 ? -12.686 57.743 -26.029 1.00 28.68 187 LEU A O 1
ATOM 1486 N N . HIS A 1 188 ? -10.868 57.915 -24.714 1.00 23.57 188 HIS A N 1
ATOM 1487 C CA . HIS A 1 188 ? -10.309 59.024 -25.487 1.00 25.79 188 HIS A CA 1
ATOM 1488 C C . HIS A 1 188 ? -9.704 58.653 -26.836 1.00 27.43 188 HIS A C 1
ATOM 1489 O O . HIS A 1 188 ? -9.301 59.531 -27.597 1.00 28.37 188 HIS A O 1
ATOM 1496 N N . GLN A 1 189 ? -9.628 57.361 -27.130 1.00 32.70 189 GLN A N 1
ATOM 1497 C CA . GLN A 1 189 ? -9.097 56.921 -28.415 1.00 37.82 189 GLN A CA 1
ATOM 1498 C C . GLN A 1 189 ? -10.286 56.472 -29.252 1.00 37.56 189 GLN A C 1
ATOM 1499 O O . GLN A 1 189 ? -10.152 56.173 -30.438 1.00 38.10 189 GLN A O 1
ATOM 1505 N N . ASP A 1 190 ? -11.455 56.432 -28.617 1.00 35.31 190 ASP A N 1
ATOM 1506 C CA . ASP A 1 190 ? -12.670 56.003 -29.292 1.00 34.95 190 ASP A CA 1
ATOM 1507 C C . ASP A 1 190 ? -13.074 57.000 -30.376 1.00 35.17 190 ASP A C 1
ATOM 1508 O O . ASP A 1 190 ? -13.212 58.198 -30.115 1.00 33.99 190 ASP A O 1
ATOM 1513 N N . PRO A 1 191 ? -13.267 56.512 -31.614 1.00 41.99 191 PRO A N 1
ATOM 1514 C CA . PRO A 1 191 ? -13.656 57.337 -32.765 1.00 40.85 191 PRO A CA 1
ATOM 1515 C C . PRO A 1 191 ? -14.918 58.163 -32.510 1.00 39.86 191 PRO A C 1
ATOM 1516 O O . PRO A 1 191 ? -15.061 59.272 -33.031 1.00 35.83 191 PRO A O 1
ATOM 1520 N N . GLU A 1 192 ? -15.827 57.627 -31.702 1.00 32.95 192 GLU A N 1
ATOM 1521 C CA . GLU A 1 192 ? -17.069 58.334 -31.410 1.00 38.30 192 GLU A CA 1
ATOM 1522 C C . GLU A 1 192 ? -17.115 58.954 -30.014 1.00 38.90 192 GLU A C 1
ATOM 1523 O O . GLU A 1 192 ? -18.165 58.997 -29.373 1.00 40.01 192 GLU A O 1
ATOM 1529 N N . TYR A 1 193 ? -15.965 59.447 -29.563 1.00 35.06 193 TYR A N 1
ATOM 1530 C CA . TYR A 1 193 ? -15.842 60.091 -28.263 1.00 29.88 193 TYR A CA 1
ATOM 1531 C C . TYR A 1 193 ? -16.801 61.280 -28.136 1.00 28.55 193 TYR A C 1
ATOM 1532 O O . TYR A 1 193 ? -17.461 61.446 -27.110 1.00 26.65 193 TYR A O 1
ATOM 1541 N N . GLU A 1 194 ? -16.881 62.106 -29.177 1.00 30.10 194 GLU A N 1
ATOM 1542 C CA . GLU A 1 194 ? -17.774 63.268 -29.147 1.00 33.14 194 GLU A CA 1
ATOM 1543 C C . GLU A 1 194 ? -19.233 62.842 -29.010 1.00 33.10 194 GLU A C 1
ATOM 1544 O O . GLU A 1 194 ? -19.987 63.397 -28.213 1.00 32.59 194 GLU A O 1
ATOM 1550 N N . ARG A 1 195 ? -19.624 61.839 -29.782 1.00 36.67 195 ARG A N 1
ATOM 1551 C CA . ARG A 1 195 ? -20.993 61.347 -29.746 1.00 38.30 195 ARG A CA 1
ATOM 1552 C C . ARG A 1 195 ? -21.372 60.807 -28.366 1.00 36.17 195 ARG A C 1
ATOM 1553 O O . ARG A 1 195 ? -22.549 60.705 -28.032 1.00 36.94 195 ARG A O 1
ATOM 1561 N N . LEU A 1 196 ? -20.371 60.478 -27.558 1.00 33.53 196 LEU A N 1
ATOM 1562 C CA . LEU A 1 196 ? -20.620 59.929 -26.228 1.00 30.66 196 LEU A CA 1
ATOM 1563 C C . LEU A 1 196 ? -20.794 60.965 -25.111 1.00 27.07 196 LEU A C 1
ATOM 1564 O O . LEU A 1 196 ? -21.148 60.608 -23.987 1.00 27.99 196 LEU A O 1
ATOM 1569 N N . GLN A 1 197 ? -20.566 62.241 -25.411 1.00 24.87 197 GLN A N 1
ATOM 1570 C CA . GLN A 1 197 ? -20.689 63.277 -24.387 1.00 24.58 197 GLN A CA 1
ATOM 1571 C C . GLN A 1 197 ? -22.006 63.261 -23.607 1.00 24.55 197 GLN A C 1
ATOM 1572 O O . GLN A 1 197 ? -22.003 63.392 -22.381 1.00 25.98 197 GLN A O 1
ATOM 1578 N N . PRO A 1 198 ? -23.152 63.108 -24.298 1.00 32.63 198 PRO A N 1
ATOM 1579 C CA . PRO A 1 198 ? -24.412 63.089 -23.547 1.00 30.75 198 PRO A CA 1
ATOM 1580 C C . PRO A 1 198 ? -24.435 61.984 -22.491 1.00 28.64 198 PRO A C 1
ATOM 1581 O O . PRO A 1 198 ? -24.861 62.203 -21.358 1.00 31.30 198 PRO A O 1
ATOM 1585 N N . ALA A 1 199 ? -23.969 60.798 -22.862 1.00 21.23 199 ALA A N 1
ATOM 1586 C CA . ALA A 1 199 ? -23.938 59.678 -21.927 1.00 19.22 199 ALA A CA 1
ATOM 1587 C C . ALA A 1 199 ? -22.980 59.982 -20.766 1.00 23.29 199 ALA A C 1
ATOM 1588 O O . ALA A 1 199 ? -23.243 59.628 -19.613 1.00 23.10 199 ALA A O 1
ATOM 1590 N N . ILE A 1 200 ? -21.866 60.636 -21.070 1.00 24.08 200 ILE A N 1
ATOM 1591 C CA . ILE A 1 200 ? -20.906 60.997 -20.029 1.00 25.31 200 ILE A CA 1
ATOM 1592 C C . ILE A 1 200 ? -21.528 62.014 -19.061 1.00 25.31 200 ILE A C 1
ATOM 1593 O O . ILE A 1 200 ? -21.308 61.936 -17.852 1.00 24.86 200 ILE A O 1
ATOM 1598 N N . GLU A 1 201 ? -22.310 62.953 -19.594 1.00 27.35 201 GLU A N 1
ATOM 1599 C CA . GLU A 1 201 ? -22.965 63.964 -18.761 1.00 27.69 201 GLU A CA 1
ATOM 1600 C C . GLU A 1 201 ? -23.901 63.306 -17.745 1.00 27.27 201 GLU A C 1
ATOM 1601 O O . GLU A 1 201 ? -24.050 63.798 -16.623 1.00 28.15 201 GLU A O 1
ATOM 1607 N N . GLU A 1 202 ? -24.532 62.202 -18.143 1.00 26.26 202 GLU A N 1
ATOM 1608 C CA . GLU A 1 202 ? -25.446 61.486 -17.257 1.00 26.17 202 GLU A CA 1
ATOM 1609 C C . GLU A 1 202 ? -24.708 60.923 -16.050 1.00 23.69 202 GLU A C 1
ATOM 1610 O O . GLU A 1 202 ? -25.234 60.931 -14.939 1.00 22.94 202 GLU A O 1
ATOM 1616 N N . VAL A 1 203 ? -23.500 60.409 -16.266 1.00 26.80 203 VAL A N 1
ATOM 1617 C CA . VAL A 1 203 ? -22.723 59.879 -15.153 1.00 25.28 203 VAL A CA 1
ATOM 1618 C C . VAL A 1 203 ? -22.216 61.047 -14.311 1.00 23.12 203 VAL A C 1
ATOM 1619 O O . VAL A 1 203 ? -22.164 60.962 -13.085 1.00 24.49 203 VAL A O 1
ATOM 1623 N N . LEU A 1 204 ? -21.871 62.148 -14.975 1.00 21.10 204 LEU A N 1
ATOM 1624 C CA . LEU A 1 204 ? -21.367 63.326 -14.279 1.00 22.55 204 LEU A CA 1
ATOM 1625 C C . LEU A 1 204 ? -22.427 63.828 -13.298 1.00 20.03 204 LEU A C 1
ATOM 1626 O O . LEU A 1 204 ? -22.111 64.227 -12.179 1.00 21.04 204 LEU A O 1
ATOM 1631 N N . HIS A 1 205 ? -23.684 63.818 -13.737 1.00 21.51 205 HIS A N 1
ATOM 1632 C CA . HIS A 1 205 ? -24.797 64.261 -12.901 1.00 18.96 205 HIS A CA 1
ATOM 1633 C C . HIS A 1 205 ? -24.904 63.368 -11.657 1.00 18.18 205 HIS A C 1
ATOM 1634 O O . HIS A 1 205 ? -25.053 63.860 -10.540 1.00 20.14 205 HIS A O 1
ATOM 1641 N N . ALA A 1 206 ? -24.827 62.055 -11.851 1.00 20.89 206 ALA A N 1
ATOM 1642 C CA . ALA A 1 206 ? -24.906 61.135 -10.724 1.00 19.45 206 ALA A CA 1
ATOM 1643 C C . ALA A 1 206 ? -23.678 61.309 -9.830 1.00 20.86 206 ALA A C 1
ATOM 1644 O O . ALA A 1 206 ? -23.768 61.225 -8.604 1.00 21.73 206 ALA A O 1
ATOM 1646 N N . LEU A 1 207 ? -22.529 61.554 -10.449 1.00 20.40 207 LEU A N 1
ATOM 1647 C CA . LEU A 1 207 ? -21.301 61.746 -9.698 1.00 20.33 207 LEU A CA 1
ATOM 1648 C C . LEU A 1 207 ? -21.457 62.998 -8.835 1.00 17.74 207 LEU A C 1
ATOM 1649 O O . LEU A 1 207 ? -21.155 62.979 -7.638 1.00 18.98 207 LEU A O 1
ATOM 1654 N N . GLU A 1 208 ? -21.942 64.076 -9.447 1.00 21.97 208 GLU A N 1
ATOM 1655 C CA . GLU A 1 208 ? -22.138 65.339 -8.737 1.00 21.85 208 GLU A CA 1
ATOM 1656 C C . GLU A 1 208 ? -23.131 65.215 -7.577 1.00 21.95 208 GLU A C 1
ATOM 1657 O O . GLU A 1 208 ? -23.047 65.964 -6.609 1.00 18.61 208 GLU A O 1
ATOM 1663 N N . ARG A 1 209 ? -24.050 64.258 -7.662 1.00 19.16 209 ARG A N 1
ATOM 1664 C CA . ARG A 1 209 ? -25.038 64.046 -6.599 1.00 19.53 209 ARG A CA 1
ATOM 1665 C C . ARG A 1 209 ? -24.433 63.231 -5.455 1.00 19.37 209 ARG A C 1
ATOM 1666 O O . ARG A 1 209 ? -25.111 62.931 -4.472 1.00 22.83 209 ARG A O 1
ATOM 1674 N N . GLY A 1 210 ? -23.163 62.861 -5.604 1.00 17.84 210 GLY A N 1
ATOM 1675 C CA . GLY A 1 210 ? -22.480 62.088 -4.584 1.00 16.54 210 GLY A CA 1
ATOM 1676 C C . GLY A 1 210 ? -22.873 60.622 -4.552 1.00 18.67 210 GLY A C 1
ATOM 1677 O O . GLY A 1 210 ? -22.690 59.954 -3.536 1.00 18.22 210 GLY A O 1
ATOM 1678 N N . GLU A 1 211 ? -23.393 60.109 -5.663 1.00 20.94 211 GLU A N 1
ATOM 1679 C CA . GLU A 1 211 ? -23.836 58.723 -5.722 1.00 24.16 211 GLU A CA 1
ATOM 1680 C C . GLU A 1 211 ? -22.809 57.699 -6.217 1.00 24.79 211 GLU A C 1
ATOM 1681 O O . GLU A 1 211 ? -23.109 56.504 -6.282 1.00 24.17 211 GLU A O 1
ATOM 1687 N N . LEU A 1 212 ? -21.604 58.156 -6.552 1.00 22.80 212 LEU A N 1
ATOM 1688 C CA . LEU A 1 212 ? -20.551 57.255 -7.014 1.00 20.33 212 LEU A CA 1
ATOM 1689 C C . LEU A 1 212 ? -19.275 57.398 -6.189 1.00 19.01 212 LEU A C 1
ATOM 1690 O O . LEU A 1 212 ? -18.183 57.113 -6.683 1.00 19.92 212 LEU A O 1
ATOM 1695 N N . ARG A 1 213 ? -19.388 57.837 -4.942 1.00 18.26 213 ARG A N 1
ATOM 1696 C CA . ARG A 1 213 ? -18.184 58.010 -4.150 1.00 19.64 213 ARG A CA 1
ATOM 1697 C C . ARG A 1 213 ? -17.380 56.722 -3.952 1.00 22.68 213 ARG A C 1
ATOM 1698 O O . ARG A 1 213 ? -16.150 56.733 -4.071 1.00 21.82 213 ARG A O 1
ATOM 1706 N N . GLU A 1 214 ? -18.058 55.620 -3.646 1.00 24.84 214 GLU A N 1
ATOM 1707 C CA . GLU A 1 214 ? -17.354 54.356 -3.432 1.00 23.39 214 GLU A CA 1
ATOM 1708 C C . GLU A 1 214 ? -16.560 53.959 -4.663 1.00 22.19 214 GLU A C 1
ATOM 1709 O O . GLU A 1 214 ? -15.418 53.508 -4.552 1.00 25.61 214 GLU A O 1
ATOM 1715 N N . GLU A 1 215 ? -17.159 54.131 -5.838 1.00 21.39 215 GLU A N 1
ATOM 1716 C CA . GLU A 1 215 ? -16.467 53.801 -7.076 1.00 21.07 215 GLU A CA 1
ATOM 1717 C C . GLU A 1 215 ? -15.193 54.641 -7.221 1.00 25.30 215 GLU A C 1
ATOM 1718 O O . GLU A 1 215 ? -14.168 54.145 -7.682 1.00 23.80 215 GLU A O 1
ATOM 1724 N N . VAL A 1 216 ? -15.265 55.913 -6.831 1.00 21.19 216 VAL A N 1
ATOM 1725 C CA . VAL A 1 216 ? -14.113 56.802 -6.911 1.00 20.59 216 VAL A CA 1
ATOM 1726 C C . VAL A 1 216 ? -13.080 56.386 -5.868 1.00 19.97 216 VAL A C 1
ATOM 1727 O O . VAL A 1 216 ? -11.879 56.344 -6.144 1.00 19.05 216 VAL A O 1
ATOM 1731 N N . ASN A 1 217 ? -13.559 56.074 -4.667 1.00 18.61 217 ASN A N 1
ATOM 1732 C CA . ASN A 1 217 ? -12.682 55.674 -3.576 1.00 20.47 217 ASN A CA 1
ATOM 1733 C C . ASN A 1 217 ? -11.801 54.481 -3.950 1.00 24.61 217 ASN A C 1
ATOM 1734 O O . ASN A 1 217 ? -10.654 54.407 -3.513 1.00 27.42 217 ASN A O 1
ATOM 1739 N N . ARG A 1 218 ? -12.327 53.558 -4.758 1.00 25.44 218 ARG A N 1
ATOM 1740 C CA . ARG A 1 218 ? -11.551 52.384 -5.171 1.00 26.40 218 ARG A CA 1
ATOM 1741 C C . ARG A 1 218 ? -10.309 52.813 -5.931 1.00 24.68 218 ARG A C 1
ATOM 1742 O O . ARG A 1 218 ? -9.230 52.255 -5.741 1.00 26.29 218 ARG A O 1
ATOM 1750 N N . ILE A 1 219 ? -10.470 53.804 -6.800 1.00 21.69 219 ILE A N 1
ATOM 1751 C CA . ILE A 1 219 ? -9.352 54.305 -7.578 1.00 23.49 219 ILE A CA 1
ATOM 1752 C C . ILE A 1 219 ? -8.377 55.032 -6.657 1.00 24.21 219 ILE A C 1
ATOM 1753 O O . ILE A 1 219 ? -7.167 54.823 -6.748 1.00 23.62 219 ILE A O 1
ATOM 1758 N N . LEU A 1 220 ? -8.906 55.864 -5.756 1.00 21.44 220 LEU A N 1
ATOM 1759 C CA . LEU A 1 220 ? -8.073 56.619 -4.820 1.00 22.30 220 LEU A CA 1
ATOM 1760 C C . LEU A 1 220 ? -7.210 55.713 -3.930 1.00 22.81 220 LEU A C 1
ATOM 1761 O O . LEU A 1 220 ? -6.048 56.017 -3.678 1.00 20.12 220 LEU A O 1
ATOM 1766 N N . LEU A 1 221 ? -7.770 54.607 -3.454 1.00 22.11 221 LEU A N 1
ATOM 1767 C CA . LEU A 1 221 ? -7.003 53.697 -2.613 1.00 22.13 221 LEU A CA 1
ATOM 1768 C C . LEU A 1 221 ? -5.760 53.176 -3.342 1.00 23.40 221 LEU A C 1
ATOM 1769 O O . LEU A 1 221 ? -4.689 53.072 -2.744 1.00 26.82 221 LEU A O 1
ATOM 1774 N N . ALA A 1 222 ? -5.900 52.873 -4.633 1.00 17.82 222 ALA A N 1
ATOM 1775 C CA . ALA A 1 222 ? -4.777 52.382 -5.432 1.00 15.54 222 ALA A CA 1
ATOM 1776 C C . ALA A 1 222 ? -3.772 53.505 -5.704 1.00 19.27 222 ALA A C 1
ATOM 1777 O O . ALA A 1 222 ? -2.565 53.271 -5.746 1.00 18.00 222 ALA A O 1
ATOM 1779 N N . GLN A 1 223 ? -4.264 54.727 -5.891 1.00 19.84 223 GLN A N 1
ATOM 1780 C CA . GLN A 1 223 ? -3.360 55.849 -6.120 1.00 18.53 223 GLN A CA 1
ATOM 1781 C C . GLN A 1 223 ? -2.566 56.065 -4.841 1.00 19.25 223 GLN A C 1
ATOM 1782 O O . GLN A 1 223 ? -1.391 56.425 -4.877 1.00 22.52 223 GLN A O 1
ATOM 1788 N N . MET A 1 224 ? -3.229 55.847 -3.709 1.00 20.43 224 MET A N 1
ATOM 1789 C CA . MET A 1 224 ? -2.604 56.044 -2.408 1.00 21.19 224 MET A CA 1
ATOM 1790 C C . MET A 1 224 ? -1.446 55.085 -2.161 1.00 24.34 224 MET A C 1
ATOM 1791 O O . MET A 1 224 ? -0.555 55.388 -1.369 1.00 23.00 224 MET A O 1
ATOM 1796 N N . ALA A 1 225 ? -1.453 53.934 -2.830 1.00 19.30 225 ALA A N 1
ATOM 1797 C CA . ALA A 1 225 ? -0.361 52.977 -2.664 1.00 20.95 225 ALA A CA 1
ATOM 1798 C C . ALA A 1 225 ? 0.906 53.609 -3.248 1.00 19.75 225 ALA A C 1
ATOM 1799 O O . ALA A 1 225 ? 2.009 53.418 -2.731 1.00 21.23 225 ALA A O 1
ATOM 1801 N N . THR A 1 226 ? 0.733 54.372 -4.324 1.00 21.74 226 THR A N 1
ATOM 1802 C CA . THR A 1 226 ? 1.843 55.055 -4.978 1.00 20.12 226 THR A CA 1
ATOM 1803 C C . THR A 1 226 ? 2.348 56.199 -4.082 1.00 24.46 226 THR A C 1
ATOM 1804 O O . THR A 1 226 ? 3.557 56.398 -3.929 1.00 26.97 226 THR A O 1
ATOM 1808 N N . MET A 1 227 ? 1.416 56.944 -3.493 1.00 22.64 227 MET A N 1
ATOM 1809 C CA . MET A 1 227 ? 1.765 58.052 -2.605 1.00 23.36 227 MET A CA 1
ATOM 1810 C C . MET A 1 227 ? 2.595 57.508 -1.447 1.00 24.53 227 MET A C 1
ATOM 1811 O O . MET A 1 227 ? 3.601 58.096 -1.056 1.00 21.92 227 MET A O 1
ATOM 1816 N N . HIS A 1 228 ? 2.151 56.377 -0.907 1.00 22.69 228 HIS A N 1
ATOM 1817 C CA . HIS A 1 228 ? 2.825 55.715 0.200 1.00 21.43 228 HIS A CA 1
ATOM 1818 C C . HIS A 1 228 ? 4.234 55.264 -0.200 1.00 23.15 228 HIS A C 1
ATOM 1819 O O . HIS A 1 228 ? 5.184 55.440 0.559 1.00 23.89 228 HIS A O 1
ATOM 1826 N N . ALA A 1 229 ? 4.368 54.692 -1.393 1.00 23.81 229 ALA A N 1
ATOM 1827 C CA . ALA A 1 229 ? 5.670 54.221 -1.863 1.00 25.06 229 ALA A CA 1
ATOM 1828 C C . ALA A 1 229 ? 6.621 55.385 -2.097 1.00 28.46 229 ALA A C 1
ATOM 1829 O O . ALA A 1 229 ? 7.833 55.198 -2.131 1.00 26.98 229 ALA A O 1
ATOM 1831 N N . LEU A 1 230 ? 6.074 56.586 -2.273 1.00 21.11 230 LEU A N 1
ATOM 1832 C CA . LEU A 1 230 ? 6.911 57.761 -2.484 1.00 18.54 230 LEU A CA 1
ATOM 1833 C C . LEU A 1 230 ? 7.306 58.369 -1.146 1.00 17.63 230 LEU A C 1
ATOM 1834 O O . LEU A 1 230 ? 7.969 59.395 -1.095 1.00 18.55 230 LEU A O 1
ATOM 1839 N N . ASN A 1 231 ? 6.887 57.714 -0.070 1.00 21.33 231 ASN A N 1
ATOM 1840 C CA . ASN A 1 231 ? 7.171 58.139 1.299 1.00 21.92 231 ASN A CA 1
ATOM 1841 C C . ASN A 1 231 ? 6.601 59.523 1.633 1.00 24.76 231 ASN A C 1
ATOM 1842 O O . ASN A 1 231 ? 7.226 60.319 2.330 1.00 24.94 231 ASN A O 1
ATOM 1847 N N . ALA A 1 232 ? 5.402 59.790 1.123 1.00 21.20 232 ALA A N 1
ATOM 1848 C CA . ALA A 1 232 ? 4.694 61.050 1.368 1.00 22.76 232 ALA A CA 1
ATOM 1849 C C . ALA A 1 232 ? 3.766 60.837 2.567 1.00 22.26 232 ALA A C 1
ATOM 1850 O O . ALA A 1 232 ? 3.280 59.727 2.783 1.00 21.19 232 ALA A O 1
ATOM 1852 N N . ARG A 1 233 ? 3.517 61.888 3.343 1.00 28.26 233 ARG A N 1
ATOM 1853 C CA . ARG A 1 233 ? 2.644 61.767 4.515 1.00 29.89 233 ARG A CA 1
ATOM 1854 C C . ARG A 1 233 ? 1.400 62.651 4.381 1.00 27.99 233 ARG A C 1
ATOM 1855 O O . ARG A 1 233 ? 1.467 63.733 3.811 1.00 22.49 233 ARG A O 1
ATOM 1863 N N . TYR A 1 234 ? 0.266 62.190 4.907 1.00 26.23 234 TYR A N 1
ATOM 1864 C CA . TYR A 1 234 ? -0.968 62.970 4.839 1.00 22.23 234 TYR A CA 1
ATOM 1865 C C . TYR A 1 234 ? -1.740 62.934 6.144 1.00 23.18 234 TYR A C 1
ATOM 1866 O O . TYR A 1 234 ? -1.810 61.898 6.807 1.00 22.35 234 TYR A O 1
ATOM 1875 N N . ASP A 1 235 ? -2.332 64.067 6.507 1.00 20.23 235 ASP A N 1
ATOM 1876 C CA . ASP A 1 235 ? -3.135 64.138 7.720 1.00 20.89 235 ASP A CA 1
ATOM 1877 C C . ASP A 1 235 ? -4.626 64.170 7.379 1.00 22.76 235 ASP A C 1
ATOM 1878 O O . ASP A 1 235 ? -5.439 63.500 8.018 1.00 25.08 235 ASP A O 1
ATOM 1883 N N . LEU A 1 236 ? -4.979 64.948 6.361 1.00 23.16 236 LEU A N 1
ATOM 1884 C CA . LEU A 1 236 ? -6.377 65.100 5.988 1.00 21.47 236 LEU A CA 1
ATOM 1885 C C . LEU A 1 236 ? -6.691 64.875 4.518 1.00 21.31 236 LEU A C 1
ATOM 1886 O O . LEU A 1 236 ? -5.875 65.123 3.634 1.00 21.90 236 LEU A O 1
ATOM 1891 N N . LEU A 1 237 ? -7.909 64.422 4.281 1.00 21.84 237 LEU A N 1
ATOM 1892 C CA . LEU A 1 237 ? -8.428 64.216 2.942 1.00 21.94 237 LEU A CA 1
ATOM 1893 C C . LEU A 1 237 ? -9.688 65.067 2.938 1.00 20.48 237 LEU A C 1
ATOM 1894 O O . LEU A 1 237 ? -10.451 65.030 3.891 1.00 21.91 237 LEU A O 1
ATOM 1899 N N . VAL A 1 238 ? -9.882 65.865 1.898 1.00 20.78 238 VAL A N 1
ATOM 1900 C CA . VAL A 1 238 ? -11.091 66.657 1.783 1.00 18.24 238 VAL A CA 1
ATOM 1901 C C . VAL A 1 238 ? -11.691 66.365 0.416 1.00 20.14 238 VAL A C 1
ATOM 1902 O O . VAL A 1 238 ? -11.046 66.571 -0.614 1.00 19.87 238 VAL A O 1
ATOM 1906 N N . TRP A 1 239 ? -12.927 65.876 0.422 1.00 20.47 239 TRP A N 1
ATOM 1907 C CA . TRP A 1 239 ? -13.641 65.528 -0.800 1.00 17.81 239 TRP A CA 1
ATOM 1908 C C . TRP A 1 239 ? -14.547 66.656 -1.299 1.00 16.00 239 TRP A C 1
ATOM 1909 O O . TRP A 1 239 ? -15.261 67.296 -0.523 1.00 17.36 239 TRP A O 1
ATOM 1920 N N . GLU A 1 240 ? -14.519 66.891 -2.608 1.00 15.09 240 GLU A N 1
ATOM 1921 C CA . GLU A 1 240 ? -15.351 67.916 -3.216 1.00 19.12 240 GLU A CA 1
ATOM 1922 C C . GLU A 1 240 ? -16.829 67.731 -2.838 1.00 24.68 240 GLU A C 1
ATOM 1923 O O . GLU A 1 240 ? -17.517 68.705 -2.518 1.00 24.21 240 GLU A O 1
ATOM 1929 N N . SER A 1 241 ? -17.327 66.494 -2.875 1.00 17.38 241 SER A N 1
ATOM 1930 C CA . SER A 1 241 ? -18.730 66.255 -2.517 1.00 16.29 241 SER A CA 1
ATOM 1931 C C . SER A 1 241 ? -19.038 66.674 -1.078 1.00 17.07 241 SER A C 1
ATOM 1932 O O . SER A 1 241 ? -20.158 67.092 -0.780 1.00 16.84 241 SER A O 1
ATOM 1935 N N . ASP A 1 242 ? -18.061 66.559 -0.181 1.00 19.99 242 ASP A N 1
ATOM 1936 C CA . ASP A 1 242 ? -18.272 66.993 1.206 1.00 21.49 242 ASP A CA 1
ATOM 1937 C C . ASP A 1 242 ? -18.228 68.523 1.259 1.00 22.74 242 ASP A C 1
ATOM 1938 O O . ASP A 1 242 ? -18.922 69.144 2.063 1.00 22.00 242 ASP A O 1
ATOM 1943 N N . ILE A 1 243 ? -17.410 69.129 0.401 1.00 18.71 243 ILE A N 1
ATOM 1944 C CA . ILE A 1 243 ? -17.320 70.587 0.350 1.00 19.32 243 ILE A CA 1
ATOM 1945 C C . ILE A 1 243 ? -18.680 71.147 -0.096 1.00 20.51 243 ILE A C 1
ATOM 1946 O O . ILE A 1 243 ? -19.121 72.192 0.380 1.00 20.03 243 ILE A O 1
ATOM 1951 N N . VAL A 1 244 ? -19.341 70.438 -1.007 1.00 15.63 244 VAL A N 1
ATOM 1952 C CA . VAL A 1 244 ? -20.654 70.854 -1.496 1.00 16.13 244 VAL A CA 1
ATOM 1953 C C . VAL A 1 244 ? -21.696 70.732 -0.375 1.00 16.20 244 VAL A C 1
ATOM 1954 O O . VAL A 1 244 ? -22.472 71.660 -0.138 1.00 18.92 244 VAL A O 1
ATOM 1958 N N . ARG A 1 245 ? -21.700 69.598 0.321 1.00 26.02 245 ARG A N 1
ATOM 1959 C CA . ARG A 1 245 ? -22.644 69.379 1.414 1.00 29.03 245 ARG A CA 1
ATOM 1960 C C . ARG A 1 245 ? -22.457 70.410 2.527 1.00 30.43 245 ARG A C 1
ATOM 1961 O O . ARG A 1 245 ? -23.428 70.844 3.151 1.00 30.10 245 ARG A O 1
ATOM 1969 N N . ALA A 1 246 ? -21.208 70.795 2.770 1.00 22.85 246 ALA A N 1
ATOM 1970 C CA . ALA A 1 246 ? -20.877 71.772 3.807 1.00 19.94 246 ALA A CA 1
ATOM 1971 C C . ALA A 1 246 ? -21.350 73.169 3.429 1.00 19.29 246 ALA A C 1
ATOM 1972 O O . ALA A 1 246 ? -21.321 74.078 4.251 1.00 21.92 246 ALA A O 1
ATOM 1974 N N . GLY A 1 247 ? -21.785 73.335 2.183 1.00 15.57 247 GLY A N 1
ATOM 1975 C CA . GLY A 1 247 ? -22.254 74.632 1.716 1.00 18.33 247 GLY A CA 1
ATOM 1976 C C . GLY A 1 247 ? -21.213 75.745 1.781 1.00 23.86 247 GLY A C 1
ATOM 1977 O O . GLY A 1 247 ? -21.574 76.911 1.937 1.00 23.64 247 GLY A O 1
ATOM 1978 N N . LEU A 1 248 ? -19.928 75.408 1.647 1.00 20.30 248 LEU A N 1
ATOM 1979 C CA . LEU A 1 248 ? -18.882 76.426 1.721 1.00 16.85 248 LEU A CA 1
ATOM 1980 C C . LEU A 1 248 ? -19.031 77.492 0.640 1.00 17.99 248 LEU A C 1
ATOM 1981 O O . LEU A 1 248 ? -18.791 78.673 0.888 1.00 17.74 248 LEU A O 1
ATOM 1986 N N . LEU A 1 249 ? -19.437 77.078 -0.556 1.00 21.14 249 LEU A N 1
ATOM 1987 C CA . LEU A 1 249 ? -19.606 78.012 -1.661 1.00 21.21 249 LEU A CA 1
ATOM 1988 C C . LEU A 1 249 ? -20.585 79.137 -1.339 1.00 23.53 249 LEU A C 1
ATOM 1989 O O . LEU A 1 249 ? -20.229 80.314 -1.398 1.00 24.52 249 LEU A O 1
ATOM 1994 N N . GLN A 1 250 ? -21.821 78.772 -1.009 1.00 23.88 250 GLN A N 1
ATOM 1995 C CA . GLN A 1 250 ? -22.849 79.759 -0.677 1.00 25.23 250 GLN A CA 1
ATOM 1996 C C . GLN A 1 250 ? -22.441 80.649 0.489 1.00 24.86 250 GLN A C 1
ATOM 1997 O O . GLN A 1 250 ? -22.697 81.849 0.468 1.00 26.01 250 GLN A O 1
ATOM 2003 N N . LYS A 1 251 ? -21.821 80.059 1.506 1.00 17.75 251 LYS A N 1
ATOM 2004 C CA . LYS A 1 251 ? -21.375 80.814 2.669 1.00 18.53 251 LYS A CA 1
ATOM 2005 C C . LYS A 1 251 ? -20.318 81.835 2.273 1.00 20.29 251 LYS A C 1
ATOM 2006 O O . LYS A 1 251 ? -20.341 82.972 2.749 1.00 18.24 251 LYS A O 1
ATOM 2012 N N . ALA A 1 252 ? -19.393 81.432 1.401 1.00 21.17 252 ALA A N 1
ATOM 2013 C CA . ALA A 1 252 ? -18.335 82.334 0.957 1.00 20.22 252 ALA A CA 1
ATOM 2014 C C . ALA A 1 252 ? -18.962 83.450 0.143 1.00 21.73 252 ALA A C 1
ATOM 2015 O O . ALA A 1 252 ? -18.638 84.622 0.331 1.00 24.17 252 ALA A O 1
ATOM 2017 N N . LEU A 1 253 ? -19.860 83.075 -0.763 1.00 26.04 253 LEU A N 1
ATOM 2018 C CA . LEU A 1 253 ? -20.549 84.036 -1.616 1.00 26.10 253 LEU A CA 1
ATOM 2019 C C . LEU A 1 253 ? -21.320 85.061 -0.777 1.00 27.36 253 LEU A C 1
ATOM 2020 O O . LEU A 1 253 ? -21.259 86.263 -1.041 1.00 27.11 253 LEU A O 1
ATOM 2025 N N . ALA A 1 254 ? -22.028 84.588 0.244 1.00 21.24 254 ALA A N 1
ATOM 2026 C CA . ALA A 1 254 ? -22.800 85.481 1.104 1.00 23.91 254 ALA A CA 1
ATOM 2027 C C . ALA A 1 254 ? -21.880 86.421 1.868 1.00 24.40 254 ALA A C 1
ATOM 2028 O O . ALA A 1 254 ? -22.198 87.589 2.056 1.00 26.70 254 ALA A O 1
ATOM 2030 N N . LEU A 1 255 ? -20.736 85.914 2.310 1.00 24.24 255 LEU A N 1
ATOM 2031 C CA . LEU A 1 255 ? -19.796 86.746 3.048 1.00 23.62 255 LEU A CA 1
ATOM 2032 C C . LEU A 1 255 ? -19.195 87.808 2.121 1.00 22.79 255 LEU A C 1
ATOM 2033 O O . LEU A 1 255 ? -19.086 88.975 2.494 1.00 25.07 255 LEU A O 1
ATOM 2038 N N . LEU A 1 256 ? -18.841 87.416 0.901 1.00 21.72 256 LEU A N 1
ATOM 2039 C CA . LEU A 1 256 ? -18.258 88.355 -0.059 1.00 25.91 256 LEU A CA 1
ATOM 2040 C C . LEU A 1 256 ? -19.223 89.452 -0.530 1.00 29.87 256 LEU A C 1
ATOM 2041 O O . LEU A 1 256 ? -18.820 90.609 -0.699 1.00 30.05 256 LEU A O 1
ATOM 2046 N N . GLU A 1 257 ? -20.491 89.101 -0.739 1.00 28.49 257 GLU A N 1
ATOM 2047 C CA . GLU A 1 257 ? -21.469 90.089 -1.193 1.00 31.00 257 GLU A CA 1
ATOM 2048 C C . GLU A 1 257 ? -21.698 91.203 -0.176 1.00 30.82 257 GLU A C 1
ATOM 2049 O O . GLU A 1 257 ? -22.373 92.185 -0.473 1.00 34.63 257 GLU A O 1
ATOM 2055 N N . GLN A 1 258 ? -21.147 91.044 1.023 1.00 39.66 258 GLN A N 1
ATOM 2056 C CA . GLN A 1 258 ? -21.270 92.066 2.060 1.00 38.51 258 GLN A CA 1
ATOM 2057 C C . GLN A 1 258 ? -20.334 93.218 1.724 1.00 41.89 258 GLN A C 1
ATOM 2058 O O . GLN A 1 258 ? -20.499 94.335 2.217 1.00 44.47 258 GLN A O 1
ATOM 2064 N N . SER A 1 259 ? -19.340 92.931 0.891 1.00 37.31 259 SER A N 1
ATOM 2065 C CA . SER A 1 259 ? -18.363 93.930 0.485 1.00 38.60 259 SER A CA 1
ATOM 2066 C C . SER A 1 259 ? -18.894 94.850 -0.600 1.00 38.17 259 SER A C 1
ATOM 2067 O O . SER A 1 259 ? -19.577 94.410 -1.524 1.00 41.06 259 SER A O 1
ATOM 2070 N N . PRO A 1 260 ? -18.588 96.149 -0.498 1.00 40.39 260 PRO A N 1
ATOM 2071 C CA . PRO A 1 260 ? -19.053 97.104 -1.504 1.00 38.95 260 PRO A CA 1
ATOM 2072 C C . PRO A 1 260 ? -18.365 96.847 -2.848 1.00 39.44 260 PRO A C 1
ATOM 2073 O O . PRO A 1 260 ? -18.845 97.284 -3.894 1.00 41.40 260 PRO A O 1
ATOM 2077 N N . HIS A 1 261 ? -17.248 96.123 -2.815 1.00 32.23 261 HIS A N 1
ATOM 2078 C CA . HIS A 1 261 ? -16.509 95.807 -4.034 1.00 33.61 261 HIS A CA 1
ATOM 2079 C C . HIS A 1 261 ? -16.921 94.480 -4.673 1.00 32.54 261 HIS A C 1
ATOM 2080 O O . HIS A 1 261 ? -16.275 94.000 -5.601 1.00 31.84 261 HIS A O 1
ATOM 2087 N N . VAL A 1 262 ? -17.994 93.888 -4.160 1.00 38.29 262 VAL A N 1
ATOM 2088 C CA . VAL A 1 262 ? -18.534 92.638 -4.700 1.00 36.80 262 VAL A CA 1
ATOM 2089 C C . VAL A 1 262 ? -19.966 92.984 -5.082 1.00 38.62 262 VAL A C 1
ATOM 2090 O O . VAL A 1 262 ? -20.810 93.208 -4.216 1.00 38.04 262 VAL A O 1
ATOM 2094 N N . PHE A 1 263 ? -20.239 93.032 -6.380 1.00 31.53 263 PHE A N 1
ATOM 2095 C CA . PHE A 1 263 ? -21.564 93.419 -6.843 1.00 36.36 263 PHE A CA 1
ATOM 2096 C C . PHE A 1 263 ? -21.905 92.880 -8.227 1.00 38.52 263 PHE A C 1
ATOM 2097 O O . PHE A 1 263 ? -21.050 92.323 -8.920 1.00 36.06 263 PHE A O 1
ATOM 2105 N N . ARG A 1 264 ? -23.161 93.070 -8.624 1.00 41.58 264 ARG A N 1
ATOM 2106 C CA . ARG A 1 264 ? -23.639 92.618 -9.926 1.00 45.30 264 ARG A CA 1
ATOM 2107 C C . ARG A 1 264 ? -23.860 93.794 -10.866 1.00 47.66 264 ARG A C 1
ATOM 2108 O O . ARG A 1 264 ? -24.793 94.575 -10.683 1.00 47.05 264 ARG A O 1
ATOM 2116 N N . PRO A 1 265 ? -23.002 93.943 -11.883 1.00 52.22 265 PRO A N 1
ATOM 2117 C CA . PRO A 1 265 ? -23.193 95.060 -12.811 1.00 53.86 265 PRO A CA 1
ATOM 2118 C C . PRO A 1 265 ? -24.559 94.921 -13.493 1.00 56.80 265 PRO A C 1
ATOM 2119 O O . PRO A 1 265 ? -24.883 93.862 -14.034 1.00 55.05 265 PRO A O 1
ATOM 2123 N N . ARG A 1 266 ? -25.364 95.979 -13.450 1.00 78.17 266 ARG A N 1
ATOM 2124 C CA . ARG A 1 266 ? -26.687 95.950 -14.069 1.00 79.81 266 ARG A CA 1
ATOM 2125 C C . ARG A 1 266 ? -26.590 96.052 -15.587 1.00 79.74 266 ARG A C 1
ATOM 2126 O O . ARG A 1 266 ? -27.553 95.770 -16.299 1.00 79.56 266 ARG A O 1
ATOM 2134 N N . GLU A 1 267 ? -25.419 96.453 -16.073 1.00 67.81 267 GLU A N 1
ATOM 2135 C CA . GLU A 1 267 ? -25.170 96.593 -17.505 1.00 67.89 267 GLU A CA 1
ATOM 2136 C C . GLU A 1 267 ? -23.692 96.376 -17.802 1.00 64.68 267 GLU A C 1
ATOM 2137 O O . GLU A 1 267 ? -22.872 96.317 -16.887 1.00 62.94 267 GLU A O 1
ATOM 2143 N N . GLY A 1 268 ? -23.355 96.263 -19.083 1.00 58.25 268 GLY A N 1
ATOM 2144 C CA . GLY A 1 268 ? -21.970 96.048 -19.462 1.00 58.56 268 GLY A CA 1
ATOM 2145 C C . GLY A 1 268 ? -21.723 94.589 -19.790 1.00 59.66 268 GLY A C 1
ATOM 2146 O O . GLY A 1 268 ? -22.663 93.794 -19.825 1.00 59.77 268 GLY A O 1
ATOM 2147 N N . LYS A 1 269 ? -20.465 94.225 -20.017 1.00 61.72 269 LYS A N 1
ATOM 2148 C CA . LYS A 1 269 ? -20.136 92.845 -20.351 1.00 62.25 269 LYS A CA 1
ATOM 2149 C C . LYS A 1 269 ? -20.111 91.914 -19.133 1.00 62.49 269 LYS A C 1
ATOM 2150 O O . LYS A 1 269 ? -19.621 90.786 -19.213 1.00 63.08 269 LYS A O 1
ATOM 2156 N N . TYR A 1 270 ? -20.648 92.393 -18.013 1.00 58.41 270 TYR A N 1
ATOM 2157 C CA . TYR A 1 270 ? -20.715 91.616 -16.778 1.00 55.21 270 TYR A CA 1
ATOM 2158 C C . TYR A 1 270 ? -22.131 91.639 -16.219 1.00 53.64 270 TYR A C 1
ATOM 2159 O O . TYR A 1 270 ? -22.395 91.075 -15.158 1.00 56.72 270 TYR A O 1
ATOM 2168 N N . ALA A 1 271 ? -23.037 92.299 -16.934 1.00 45.26 271 ALA A N 1
ATOM 2169 C CA . ALA A 1 271 ? -24.427 92.406 -16.504 1.00 44.34 271 ALA A CA 1
ATOM 2170 C C . ALA A 1 271 ? -24.986 91.054 -16.068 1.00 43.17 271 ALA A C 1
ATOM 2171 O O . ALA A 1 271 ? -24.874 90.066 -16.794 1.00 42.99 271 ALA A O 1
ATOM 2173 N N . GLY A 1 272 ? -25.581 91.020 -14.878 1.00 57.42 272 GLY A N 1
ATOM 2174 C CA . GLY A 1 272 ? -26.153 89.787 -14.365 1.00 55.33 272 GLY A CA 1
ATOM 2175 C C . GLY A 1 272 ? -25.170 88.896 -13.622 1.00 52.73 272 GLY A C 1
ATOM 2176 O O . GLY A 1 272 ? -25.577 88.033 -12.843 1.00 54.34 272 GLY A O 1
ATOM 2177 N N . ALA A 1 273 ? -23.878 89.102 -13.859 1.00 42.79 273 ALA A N 1
ATOM 2178 C CA . ALA A 1 273 ? -22.840 88.306 -13.208 1.00 40.36 273 ALA A CA 1
ATOM 2179 C C . ALA A 1 273 ? -22.422 88.917 -11.877 1.00 39.64 273 ALA A C 1
ATOM 2180 O O . ALA A 1 273 ? -22.514 90.129 -11.693 1.00 43.45 273 ALA A O 1
ATOM 2182 N N . LEU A 1 274 ? -21.988 88.075 -10.940 1.00 34.96 274 LEU A N 1
ATOM 2183 C CA . LEU A 1 274 ? -21.526 88.571 -9.644 1.00 31.68 274 LEU A CA 1
ATOM 2184 C C . LEU A 1 274 ? -20.020 88.686 -9.779 1.00 31.47 274 LEU A C 1
ATOM 2185 O O . LEU A 1 274 ? -19.337 87.708 -10.080 1.00 29.62 274 LEU A O 1
ATOM 2190 N N . VAL A 1 275 ? -19.501 89.883 -9.559 1.00 29.92 275 VAL A N 1
ATOM 2191 C CA . VAL A 1 275 ? -18.077 90.103 -9.705 1.00 30.48 275 VAL A CA 1
ATOM 2192 C C . VAL A 1 275 ? -17.429 90.706 -8.467 1.00 26.88 275 VAL A C 1
ATOM 2193 O O . VAL A 1 275 ? -18.088 91.352 -7.648 1.00 25.12 275 VAL A O 1
ATOM 2197 N N . MET A 1 276 ? -16.127 90.476 -8.341 1.00 29.13 276 MET A N 1
ATOM 2198 C CA . MET A 1 276 ? -15.338 90.995 -7.232 1.00 31.09 276 MET A CA 1
ATOM 2199 C C . MET A 1 276 ? -14.323 91.987 -7.800 1.00 32.50 276 MET A C 1
ATOM 2200 O O . MET A 1 276 ? -13.507 91.629 -8.654 1.00 32.48 276 MET A O 1
ATOM 2205 N N . ASP A 1 277 ? -14.380 93.230 -7.336 1.00 29.73 277 ASP A N 1
ATOM 2206 C CA . ASP A 1 277 ? -13.445 94.256 -7.796 1.00 27.73 277 ASP A CA 1
ATOM 2207 C C . ASP A 1 277 ? -12.214 94.197 -6.904 1.00 29.15 277 ASP A C 1
ATOM 2208 O O . ASP A 1 277 ? -12.250 94.629 -5.750 1.00 26.28 277 ASP A O 1
ATOM 2213 N N . ALA A 1 278 ? -11.126 93.656 -7.440 1.00 29.88 278 ALA A N 1
ATOM 2214 C CA . ALA A 1 278 ? -9.883 93.522 -6.687 1.00 30.15 278 ALA A CA 1
ATOM 2215 C C . ALA A 1 278 ? -8.971 94.753 -6.742 1.00 31.44 278 ALA A C 1
ATOM 2216 O O . ALA A 1 278 ? -7.912 94.760 -6.112 1.00 33.44 278 ALA A O 1
ATOM 2218 N N . SER A 1 279 ? -9.370 95.789 -7.476 1.00 35.59 279 SER A N 1
ATOM 2219 C CA . SER A 1 279 ? -8.524 96.980 -7.596 1.00 37.38 279 SER A CA 1
ATOM 2220 C C . SER A 1 279 ? -8.184 97.698 -6.288 1.00 37.94 279 SER A C 1
ATOM 2221 O O . SER A 1 279 ? -7.075 98.205 -6.129 1.00 41.66 279 SER A O 1
ATOM 2224 N N . PRO A 1 280 ? -9.123 97.748 -5.330 1.00 40.17 280 PRO A N 1
ATOM 2225 C CA . PRO A 1 280 ? -8.820 98.432 -4.068 1.00 41.27 280 PRO A CA 1
ATOM 2226 C C . PRO A 1 280 ? -7.763 97.761 -3.191 1.00 43.92 280 PRO A C 1
ATOM 2227 O O . PRO A 1 280 ? -7.308 98.345 -2.207 1.00 47.94 280 PRO A O 1
ATOM 2231 N N . VAL A 1 281 ? -7.371 96.541 -3.539 1.00 48.70 281 VAL A N 1
ATOM 2232 C CA . VAL A 1 281 ? -6.361 95.830 -2.761 1.00 49.38 281 VAL A CA 1
ATOM 2233 C C . VAL A 1 281 ? -5.189 95.422 -3.638 1.00 50.11 281 VAL A C 1
ATOM 2234 O O . VAL A 1 281 ? -4.094 95.171 -3.142 1.00 50.06 281 VAL A O 1
ATOM 2238 N N . ILE A 1 282 ? -5.426 95.361 -4.943 1.00 44.47 282 ILE A N 1
ATOM 2239 C CA . ILE A 1 282 ? -4.392 94.987 -5.901 1.00 48.85 282 ILE A CA 1
ATOM 2240 C C . ILE A 1 282 ? -4.271 96.053 -6.989 1.00 52.98 282 ILE A C 1
ATOM 2241 O O . ILE A 1 282 ? -5.051 96.075 -7.945 1.00 49.95 282 ILE A O 1
ATOM 2246 N N . PRO A 1 283 ? -3.279 96.950 -6.855 1.00 69.11 283 PRO A N 1
ATOM 2247 C CA . PRO A 1 283 ? -3.037 98.033 -7.813 1.00 69.95 283 PRO A CA 1
ATOM 2248 C C . PRO A 1 283 ? -2.529 97.547 -9.166 1.00 71.81 283 PRO A C 1
ATOM 2249 O O . PRO A 1 283 ? -1.955 96.464 -9.275 1.00 72.18 283 PRO A O 1
ATOM 2253 N N . GLY A 1 284 ? -2.752 98.361 -10.194 1.00 79.91 284 GLY A N 1
ATOM 2254 C CA . GLY A 1 284 ? -2.304 98.019 -11.532 1.00 84.32 284 GLY A CA 1
ATOM 2255 C C . GLY A 1 284 ? -2.888 96.745 -12.110 1.00 87.26 284 GLY A C 1
ATOM 2256 O O . GLY A 1 284 ? -2.286 95.676 -12.009 1.00 89.43 284 GLY A O 1
ATOM 2257 N N . LEU A 1 285 ? -4.064 96.863 -12.721 1.00 77.34 285 LEU A N 1
ATOM 2258 C CA . LEU A 1 285 ? -4.744 95.729 -13.342 1.00 76.72 285 LEU A CA 1
ATOM 2259 C C . LEU A 1 285 ? -5.641 96.239 -14.465 1.00 79.36 285 LEU A C 1
ATOM 2260 O O . LEU A 1 285 ? -6.484 97.109 -14.244 1.00 79.14 285 LEU A O 1
ATOM 2265 N N . GLU A 1 286 ? -5.451 95.703 -15.668 1.00 122.55 286 GLU A N 1
ATOM 2266 C CA . GLU A 1 286 ? -6.251 96.113 -16.821 1.00 125.40 286 GLU A CA 1
ATOM 2267 C C . GLU A 1 286 ? -7.725 95.950 -16.458 1.00 125.14 286 GLU A C 1
ATOM 2268 O O . GLU A 1 286 ? -8.521 96.880 -16.597 1.00 124.88 286 GLU A O 1
ATOM 2274 N N . ASP A 1 287 ? -8.074 94.755 -15.991 1.00 100.53 287 ASP A N 1
ATOM 2275 C CA . ASP A 1 287 ? -9.435 94.447 -15.573 1.00 97.83 287 ASP A CA 1
ATOM 2276 C C . ASP A 1 287 ? -9.321 93.780 -14.204 1.00 94.18 287 ASP A C 1
ATOM 2277 O O . ASP A 1 287 ? -8.926 92.619 -14.100 1.00 92.69 287 ASP A O 1
ATOM 2282 N N . PRO A 1 288 ? -9.653 94.520 -13.132 1.00 73.27 288 PRO A N 1
ATOM 2283 C CA . PRO A 1 288 ? -9.592 94.034 -11.749 1.00 69.80 288 PRO A CA 1
ATOM 2284 C C . PRO A 1 288 ? -10.834 93.268 -11.313 1.00 66.13 288 PRO A C 1
ATOM 2285 O O . PRO A 1 288 ? -11.076 93.095 -10.119 1.00 66.74 288 PRO A O 1
ATOM 2289 N N . PHE A 1 289 ? -11.617 92.806 -12.280 1.00 72.58 289 PHE A N 1
ATOM 2290 C CA . PHE A 1 289 ? -12.838 92.084 -11.969 1.00 67.53 289 PHE A CA 1
ATOM 2291 C C . PHE A 1 289 ? -12.760 90.569 -12.117 1.00 65.30 289 PHE A C 1
ATOM 2292 O O . PHE A 1 289 ? -12.641 90.045 -13.224 1.00 67.22 289 PHE A O 1
ATOM 2300 N N . PHE A 1 290 ? -12.813 89.875 -10.983 1.00 45.91 290 PHE A N 1
ATOM 2301 C CA . PHE A 1 290 ? -12.808 88.416 -10.960 1.00 40.94 290 PHE A CA 1
ATOM 2302 C C . PHE A 1 290 ? -14.288 88.033 -10.930 1.00 38.59 290 PHE A C 1
ATOM 2303 O O . PHE A 1 290 ? -15.053 88.561 -10.116 1.00 39.68 290 PHE A O 1
ATOM 2311 N N . VAL A 1 291 ? -14.703 87.134 -11.813 1.00 33.55 291 VAL A N 1
ATOM 2312 C CA . VAL A 1 291 ? -16.099 86.721 -11.826 1.00 31.02 291 VAL A CA 1
ATOM 2313 C C . VAL A 1 291 ? -16.305 85.603 -10.810 1.00 29.56 291 VAL A C 1
ATOM 2314 O O . VAL A 1 291 ? -15.552 84.635 -10.797 1.00 28.26 291 VAL A O 1
ATOM 2318 N N . LEU A 1 292 ? -17.309 85.755 -9.946 1.00 26.45 292 LEU A N 1
ATOM 2319 C CA . LEU A 1 292 ? -17.618 84.742 -8.941 1.00 23.28 292 LEU A CA 1
ATOM 2320 C C . LEU A 1 292 ? -18.769 83.894 -9.485 1.00 25.91 292 LEU A C 1
ATOM 2321 O O . LEU A 1 292 ? -18.691 82.665 -9.500 1.00 25.11 292 LEU A O 1
ATOM 2326 N N . LEU A 1 293 ? -19.831 84.563 -9.934 1.00 25.23 293 LEU A N 1
ATOM 2327 C CA . LEU A 1 293 ? -20.993 83.894 -10.518 1.00 25.44 293 LEU A CA 1
ATOM 2328 C C . LEU A 1 293 ? -21.237 84.442 -11.921 1.00 27.37 293 LEU A C 1
ATOM 2329 O O . LEU A 1 293 ? -21.346 85.653 -12.104 1.00 29.38 293 LEU A O 1
ATOM 2334 N N . ARG A 1 294 ? -21.310 83.561 -12.914 1.00 34.84 294 ARG A N 1
ATOM 2335 C CA . ARG A 1 294 ? -21.575 84.010 -14.278 1.00 36.30 294 ARG A CA 1
ATOM 2336 C C . ARG A 1 294 ? -23.044 84.416 -14.314 1.00 36.39 294 ARG A C 1
ATOM 2337 O O . ARG A 1 294 ? -23.808 84.049 -13.421 1.00 36.62 294 ARG A O 1
ATOM 2345 N N . SER A 1 295 ? -23.436 85.182 -15.329 1.00 38.74 295 SER A N 1
ATOM 2346 C CA . SER A 1 295 ? -24.817 85.645 -15.452 1.00 38.62 295 SER A CA 1
ATOM 2347 C C . SER A 1 295 ? -25.845 84.519 -15.402 1.00 38.95 295 SER A C 1
ATOM 2348 O O . SER A 1 295 ? -26.948 84.710 -14.887 1.00 36.76 295 SER A O 1
ATOM 2351 N N . ASN A 1 296 ? -25.485 83.348 -15.922 1.00 47.45 296 ASN A N 1
ATOM 2352 C CA . ASN A 1 296 ? -26.399 82.209 -15.921 1.00 46.73 296 ASN A CA 1
ATOM 2353 C C . ASN A 1 296 ? -26.560 81.588 -14.532 1.00 47.66 296 ASN A C 1
ATOM 2354 O O . ASN A 1 296 ? -27.355 80.665 -14.347 1.00 51.22 296 ASN A O 1
ATOM 2359 N N . GLY A 1 297 ? -25.803 82.092 -13.560 1.00 38.26 297 GLY A N 1
ATOM 2360 C CA . GLY A 1 297 ? -25.902 81.580 -12.199 1.00 36.46 297 GLY A CA 1
ATOM 2361 C C . GLY A 1 297 ? -24.863 80.548 -11.791 1.00 36.40 297 GLY A C 1
ATOM 2362 O O . GLY A 1 297 ? -24.777 80.181 -10.616 1.00 37.09 297 GLY A O 1
ATOM 2363 N N . THR A 1 298 ? -24.067 80.082 -12.748 1.00 32.14 298 THR A N 1
ATOM 2364 C CA . THR A 1 298 ? -23.040 79.080 -12.478 1.00 34.05 298 THR A CA 1
ATOM 2365 C C . THR A 1 298 ? -21.823 79.635 -11.733 1.00 34.96 298 THR A C 1
ATOM 2366 O O . THR A 1 298 ? -21.264 80.664 -12.114 1.00 33.96 298 THR A O 1
ATOM 2370 N N . ALA A 1 299 ? -21.415 78.941 -10.674 1.00 39.05 299 ALA A N 1
ATOM 2371 C CA . ALA A 1 299 ? -20.272 79.363 -9.878 1.00 38.43 299 ALA A CA 1
ATOM 2372 C C . ALA A 1 299 ? -18.978 79.131 -10.639 1.00 40.05 299 ALA A C 1
ATOM 2373 O O . ALA A 1 299 ? -18.847 78.172 -11.400 1.00 43.79 299 ALA A O 1
ATOM 2375 N N . THR A 1 300 ? -18.017 80.016 -10.418 1.00 28.59 300 THR A N 1
ATOM 2376 C CA . THR A 1 300 ? -16.728 79.928 -11.086 1.00 26.24 300 THR A CA 1
ATOM 2377 C C . THR A 1 300 ? -15.731 79.159 -10.223 1.00 26.12 300 THR A C 1
ATOM 2378 O O . THR A 1 300 ? -15.960 78.966 -9.026 1.00 23.59 300 THR A O 1
ATOM 2382 N N . TYR A 1 301 ? -14.628 78.718 -10.829 1.00 32.56 301 TYR A N 1
ATOM 2383 C CA . TYR A 1 301 ? -13.587 78.004 -10.086 1.00 39.00 301 TYR A CA 1
ATOM 2384 C C . TYR A 1 301 ? -12.943 78.950 -9.071 1.00 35.55 301 TYR A C 1
ATOM 2385 O O . TYR A 1 301 ? -12.475 78.527 -8.011 1.00 32.24 301 TYR A O 1
ATOM 2394 N N . TYR A 1 302 ? -12.925 80.235 -9.407 1.00 30.07 302 TYR A N 1
ATOM 2395 C CA . TYR A 1 302 ? -12.363 81.251 -8.525 1.00 27.83 302 TYR A CA 1
ATOM 2396 C C . TYR A 1 302 ? -13.186 81.364 -7.241 1.00 22.97 302 TYR A C 1
ATOM 2397 O O . TYR A 1 302 ? -12.632 81.451 -6.153 1.00 22.84 302 TYR A O 1
ATOM 2406 N N . ALA A 1 303 ? -14.509 81.355 -7.370 1.00 25.76 303 ALA A N 1
ATOM 2407 C CA . ALA A 1 303 ? -15.377 81.444 -6.205 1.00 22.57 303 ALA A CA 1
ATOM 2408 C C . ALA A 1 303 ? -15.166 80.205 -5.329 1.00 22.68 303 ALA A C 1
ATOM 2409 O O . ALA A 1 303 ? -15.081 80.307 -4.105 1.00 22.73 303 ALA A O 1
ATOM 2411 N N . LYS A 1 304 ? -15.071 79.037 -5.958 1.00 22.59 304 LYS A N 1
ATOM 2412 C CA . LYS A 1 304 ? -1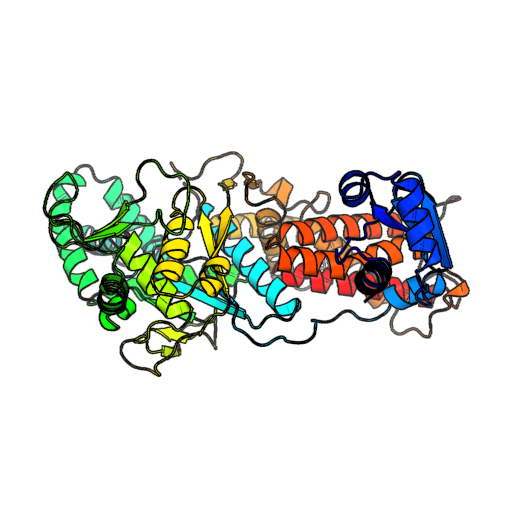4.863 77.801 -5.210 1.00 23.23 304 LYS A CA 1
ATOM 2413 C C . LYS A 1 304 ? -13.497 77.771 -4.523 1.00 24.28 304 LYS A C 1
ATOM 2414 O O . LYS A 1 304 ? -13.380 77.250 -3.411 1.00 23.80 304 LYS A O 1
ATOM 2420 N N . ASP A 1 305 ? -12.467 78.322 -5.172 1.00 20.26 305 ASP A N 1
ATOM 2421 C CA . ASP A 1 305 ? -11.137 78.353 -4.557 1.00 18.07 305 ASP A CA 1
ATOM 2422 C C . ASP A 1 305 ? -11.182 79.255 -3.329 1.00 15.61 305 ASP A C 1
ATOM 2423 O O . ASP A 1 305 ? -10.579 78.952 -2.299 1.00 16.37 305 ASP A O 1
ATOM 2428 N N . ILE A 1 306 ? -11.903 80.367 -3.441 1.00 18.59 306 ILE A N 1
ATOM 2429 C CA . ILE A 1 306 ? -12.034 81.290 -2.320 1.00 17.97 306 ILE A CA 1
ATOM 2430 C C . ILE A 1 306 ? -12.738 80.621 -1.134 1.00 16.53 306 ILE A C 1
ATOM 2431 O O . ILE A 1 306 ? -12.273 80.715 0.001 1.00 17.94 306 ILE A O 1
ATOM 2436 N N . ALA A 1 307 ? -13.849 79.940 -1.406 1.00 19.83 307 ALA A N 1
ATOM 2437 C CA . ALA A 1 307 ? -14.615 79.250 -0.368 1.00 16.76 307 ALA A CA 1
ATOM 2438 C C . ALA A 1 307 ? -13.730 78.289 0.429 1.00 17.90 307 ALA A C 1
ATOM 2439 O O . ALA A 1 307 ? -13.706 78.322 1.659 1.00 20.23 307 ALA A O 1
ATOM 2441 N N . PHE A 1 308 ? -13.008 77.437 -0.293 1.00 15.03 308 PHE A N 1
ATOM 2442 C CA . PHE A 1 308 ? -12.117 76.449 0.301 1.00 15.40 308 PHE A CA 1
ATOM 2443 C C . PHE A 1 308 ? -11.004 77.129 1.110 1.00 15.42 308 PHE A C 1
ATOM 2444 O O . PHE A 1 308 ? -10.675 76.694 2.210 1.00 17.57 308 PHE A O 1
ATOM 2452 N N . GLN A 1 309 ? -10.424 78.191 0.561 1.00 20.64 309 GLN A N 1
ATOM 2453 C CA . GLN A 1 309 ? -9.376 78.932 1.263 1.00 20.03 309 GLN A CA 1
ATOM 2454 C C . GLN A 1 309 ? -9.935 79.472 2.582 1.00 21.13 309 GLN A C 1
ATOM 2455 O O . GLN A 1 309 ? -9.255 79.455 3.602 1.00 20.38 309 GLN A O 1
ATOM 2461 N N . PHE A 1 310 ? -11.171 79.962 2.549 1.00 17.84 310 PHE A N 1
ATOM 2462 C CA . PHE A 1 310 ? -11.811 80.498 3.745 1.00 15.75 310 PHE A CA 1
ATOM 2463 C C . PHE A 1 310 ? -11.934 79.441 4.842 1.00 17.54 310 PHE A C 1
ATOM 2464 O O . PHE A 1 310 ? -11.720 79.732 6.020 1.00 22.96 310 PHE A O 1
ATOM 2472 N N . TRP A 1 311 ? -12.273 78.215 4.452 1.00 21.78 311 TRP A N 1
ATOM 2473 C CA . TRP A 1 311 ? -12.411 77.127 5.411 1.00 19.30 311 TRP A CA 1
ATOM 2474 C C . TRP A 1 311 ? -11.049 76.775 5.996 1.00 21.78 311 TRP A C 1
ATOM 2475 O O . TRP A 1 311 ? -10.919 76.568 7.196 1.00 24.27 311 TRP A O 1
ATOM 2486 N N . LYS A 1 312 ? -10.036 76.708 5.139 1.00 18.32 312 LYS A N 1
ATOM 2487 C CA . LYS A 1 312 ? -8.681 76.378 5.579 1.00 17.62 312 LYS A CA 1
ATOM 2488 C C . LYS A 1 312 ? -8.205 77.309 6.686 1.00 19.87 312 LYS A C 1
ATOM 2489 O O . LYS A 1 312 ? -7.533 76.873 7.623 1.00 21.42 312 LYS A O 1
ATOM 2495 N N . MET A 1 313 ? -8.555 78.590 6.577 1.00 20.70 313 MET A N 1
ATOM 2496 C CA . MET A 1 313 ? -8.136 79.568 7.573 1.00 19.67 313 MET A CA 1
ATOM 2497 C C . MET A 1 313 ? -9.167 79.830 8.676 1.00 21.68 313 MET A C 1
ATOM 2498 O O . MET A 1 313 ? -9.039 80.788 9.431 1.00 22.56 313 MET A O 1
ATOM 2503 N N . GLY A 1 314 ? -10.184 78.977 8.763 1.00 21.44 314 GLY A N 1
ATOM 2504 C CA . GLY A 1 314 ? -11.182 79.117 9.813 1.00 20.48 314 GLY A CA 1
ATOM 2505 C C . GLY A 1 314 ? -12.238 80.189 9.652 1.00 20.65 314 GLY A C 1
ATOM 2506 O O . GLY A 1 314 ? -13.025 80.436 10.566 1.00 20.92 314 GLY A O 1
ATOM 2507 N N . ILE A 1 315 ? -12.266 80.831 8.495 1.00 22.01 315 ILE A N 1
ATOM 2508 C CA . ILE A 1 315 ? -13.244 81.870 8.236 1.00 23.17 315 ILE A CA 1
ATOM 2509 C C . ILE A 1 315 ? -14.618 81.236 8.053 1.00 25.30 315 ILE A C 1
ATOM 2510 O O . ILE A 1 315 ? -15.634 81.812 8.447 1.00 25.52 315 ILE A O 1
ATOM 2515 N N . LEU A 1 316 ? -14.644 80.040 7.470 1.00 21.97 316 LEU A N 1
ATOM 2516 C CA . LEU A 1 316 ? -15.897 79.319 7.246 1.00 19.57 316 LEU A CA 1
ATOM 2517 C C . LEU A 1 316 ? -15.845 77.920 7.851 1.00 21.21 316 LEU A C 1
ATOM 2518 O O . LEU A 1 316 ? -14.770 77.351 8.012 1.00 20.71 316 LEU A O 1
ATOM 2523 N N . GLU A 1 317 ? -17.011 77.373 8.180 1.00 22.32 317 GLU A N 1
ATOM 2524 C CA . GLU A 1 317 ? -17.110 76.031 8.755 1.00 24.43 317 GLU A CA 1
ATOM 2525 C C . GLU A 1 317 ? -18.144 75.191 8.004 1.00 24.97 317 GLU A C 1
ATOM 2526 O O . GLU A 1 317 ? -18.904 75.713 7.186 1.00 23.66 317 GLU A O 1
ATOM 2532 N N . GLY A 1 318 ? -18.174 73.891 8.286 1.00 21.95 318 GLY A N 1
ATOM 2533 C CA . GLY A 1 318 ? -19.132 73.019 7.630 1.00 21.31 318 GLY A CA 1
ATOM 2534 C C . GLY A 1 318 ? -18.634 71.605 7.387 1.00 24.77 318 GLY A C 1
ATOM 2535 O O . GLY A 1 318 ? -19.421 70.654 7.379 1.00 24.57 318 GLY A O 1
ATOM 2536 N N . LEU A 1 319 ? -17.326 71.461 7.191 1.00 21.63 319 LEU A N 1
ATOM 2537 C CA . LEU A 1 319 ? -16.712 70.159 6.943 1.00 17.83 319 LEU A CA 1
ATOM 2538 C C . LEU A 1 319 ? -16.622 69.318 8.224 1.00 19.43 319 LEU A C 1
ATOM 2539 O O . LEU A 1 319 ? -16.297 69.833 9.302 1.00 18.68 319 LEU A O 1
ATOM 2544 N N . ARG A 1 320 ? -16.919 68.026 8.093 1.00 23.30 320 ARG A N 1
ATOM 2545 C CA . ARG A 1 320 ? -16.880 67.073 9.201 1.00 22.44 320 ARG A CA 1
ATOM 2546 C C . ARG A 1 320 ? -15.911 65.954 8.854 1.00 21.89 320 ARG A C 1
ATOM 2547 O O . ARG A 1 320 ? -15.830 65.536 7.696 1.00 18.16 320 ARG A O 1
ATOM 2555 N N . PHE A 1 321 ? -15.202 65.452 9.861 1.00 26.41 321 PHE A N 1
ATOM 2556 C CA . PHE A 1 321 ? -14.201 64.414 9.654 1.00 26.65 321 PHE A CA 1
ATOM 2557 C C . PHE A 1 321 ? -14.336 63.144 10.496 1.00 28.79 321 PHE A C 1
ATOM 2558 O O . PHE A 1 321 ? -14.949 63.147 11.562 1.00 28.39 321 PHE A O 1
ATOM 2566 N N . ARG A 1 322 ? -13.728 62.068 9.999 1.00 27.21 322 ARG A N 1
ATOM 2567 C CA . ARG A 1 322 ? -13.723 60.766 10.660 1.00 28.07 322 ARG A CA 1
ATOM 2568 C C . ARG A 1 322 ? -12.494 60.012 10.147 1.00 26.82 322 ARG A C 1
ATOM 2569 O O . ARG A 1 322 ? -11.822 60.473 9.222 1.00 26.99 322 ARG A O 1
ATOM 2577 N N . PRO A 1 323 ? -12.176 58.851 10.744 1.00 35.61 323 PRO A N 1
ATOM 2578 C CA . PRO A 1 323 ? -11.009 58.086 10.289 1.00 35.33 323 PRO A CA 1
ATOM 2579 C C . PRO A 1 323 ? -11.201 57.569 8.865 1.00 33.28 323 PRO A C 1
ATOM 2580 O O . PRO A 1 323 ? -12.293 57.147 8.494 1.00 36.97 323 PRO A O 1
ATOM 2584 N N . TYR A 1 324 ? -10.139 57.607 8.069 1.00 25.19 324 TYR A N 1
ATOM 2585 C CA . TYR A 1 324 ? -10.212 57.123 6.699 1.00 24.72 324 TYR A CA 1
ATOM 2586 C C . TYR A 1 324 ? -9.663 55.709 6.653 1.00 29.59 324 TYR A C 1
ATOM 2587 O O . TYR A 1 324 ? -8.493 55.481 6.965 1.00 32.77 324 TYR A O 1
ATOM 2596 N N . GLU A 1 325 ? -10.514 54.764 6.264 1.00 31.09 325 GLU A N 1
ATOM 2597 C CA . GLU A 1 325 ? -10.116 53.372 6.177 1.00 28.97 325 GLU A CA 1
ATOM 2598 C C . GLU A 1 325 ? -9.144 53.185 5.013 1.00 24.99 325 GLU A C 1
ATOM 2599 O O . GLU A 1 325 ? -9.493 53.412 3.856 1.00 23.42 325 GLU A O 1
ATOM 2605 N N . ASN A 1 326 ? -7.920 52.783 5.334 1.00 25.38 326 ASN A N 1
ATOM 2606 C CA . ASN A 1 326 ? -6.890 52.563 4.325 1.00 24.73 326 ASN A CA 1
ATOM 2607 C C . ASN A 1 326 ? -5.755 51.787 4.982 1.00 23.10 326 ASN A C 1
ATO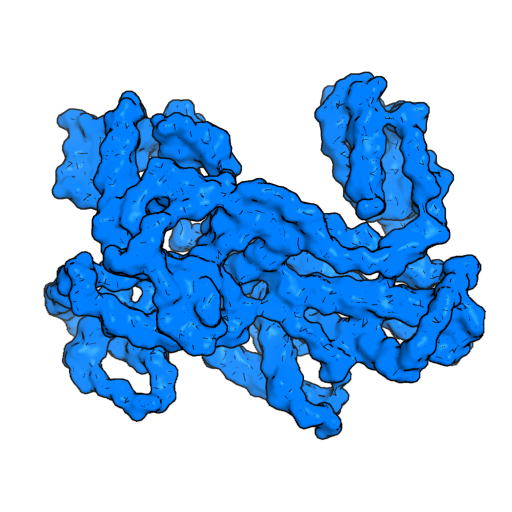M 2608 O O . ASN A 1 326 ? -5.573 51.855 6.195 1.00 26.96 326 ASN A O 1
ATOM 2613 N N . PRO A 1 327 ? -4.975 51.044 4.190 1.00 27.47 327 PRO A N 1
ATOM 2614 C CA . PRO A 1 327 ? -3.874 50.268 4.766 1.00 32.94 327 PRO A CA 1
ATOM 2615 C C . PRO A 1 327 ? -2.526 50.970 4.863 1.00 35.64 327 PRO A C 1
ATOM 2616 O O . PRO A 1 327 ? -1.545 50.353 5.276 1.00 38.06 327 PRO A O 1
ATOM 2620 N N . TYR A 1 328 ? -2.468 52.251 4.515 1.00 33.63 328 TYR A N 1
ATOM 2621 C CA . TYR A 1 328 ? -1.187 52.950 4.539 1.00 30.82 328 TYR A CA 1
ATOM 2622 C C . TYR A 1 328 ? -0.977 53.949 5.669 1.00 32.80 328 TYR A C 1
ATOM 2623 O O . TYR A 1 328 ? 0.109 54.015 6.251 1.00 32.16 328 TYR A O 1
ATOM 2632 N N . TYR A 1 329 ? -2.005 54.730 5.981 1.00 27.17 329 TYR A N 1
ATOM 2633 C CA . TYR A 1 329 ? -1.879 55.730 7.033 1.00 26.76 329 TYR A CA 1
ATOM 2634 C C . TYR A 1 329 ? -2.902 55.553 8.142 1.00 28.81 329 TYR A C 1
ATOM 2635 O O . TYR A 1 329 ? -4.069 55.899 7.982 1.00 28.78 329 TYR A O 1
ATOM 2644 N N . PRO A 1 330 ? -2.463 55.027 9.293 1.00 33.33 330 PRO A N 1
ATOM 2645 C CA . PRO A 1 330 ? -3.325 54.792 10.454 1.00 32.47 330 PRO A CA 1
ATOM 2646 C C . PRO A 1 330 ? -4.026 56.048 10.970 1.00 33.52 330 PRO A C 1
ATOM 2647 O O . PRO A 1 330 ? -5.190 55.996 11.365 1.00 36.75 330 PRO A O 1
ATOM 2651 N N . GLY A 1 331 ? -3.323 57.177 10.958 1.00 32.31 331 GLY A N 1
ATOM 2652 C CA . GLY A 1 331 ? -3.909 58.406 11.466 1.00 30.92 331 GLY A CA 1
ATOM 2653 C C . GLY A 1 331 ? -4.571 59.336 10.466 1.00 31.28 331 GLY A C 1
ATOM 2654 O O . GLY A 1 331 ? -4.972 60.437 10.828 1.00 32.73 331 GLY A O 1
ATOM 2655 N N . LEU A 1 332 ? -4.701 58.911 9.216 1.00 25.20 332 LEU A N 1
ATOM 2656 C CA . LEU A 1 332 ? -5.318 59.763 8.204 1.00 24.26 332 LEU A CA 1
ATOM 2657 C C . LEU A 1 332 ? -6.821 59.962 8.443 1.00 25.90 332 LEU A C 1
ATOM 2658 O O . LEU A 1 332 ? -7.545 59.006 8.716 1.00 25.43 332 LEU A O 1
ATOM 2663 N N . ARG A 1 333 ? -7.278 61.210 8.353 1.00 23.63 333 ARG A N 1
ATOM 2664 C CA . ARG A 1 333 ? -8.693 61.529 8.544 1.00 23.27 333 ARG A CA 1
ATOM 2665 C C . ARG A 1 333 ? -9.277 62.122 7.258 1.00 22.30 333 ARG A C 1
ATOM 2666 O O . ARG A 1 333 ? -8.610 62.871 6.539 1.00 21.78 333 ARG A O 1
ATOM 2674 N N . THR A 1 334 ? -10.532 61.793 6.977 1.00 21.72 334 THR A N 1
ATOM 2675 C CA . THR A 1 334 ? -11.188 62.270 5.768 1.00 17.89 334 THR A CA 1
ATOM 2676 C C . THR A 1 334 ? -12.471 63.028 6.067 1.00 20.75 334 THR A C 1
ATOM 2677 O O . THR A 1 334 ? -13.124 62.786 7.081 1.00 22.22 334 THR A O 1
ATOM 2681 N N . SER A 1 335 ? -12.825 63.960 5.189 1.00 18.21 335 SER A N 1
ATOM 2682 C CA . SER A 1 335 ? -14.091 64.661 5.348 1.00 19.07 335 SER A CA 1
ATOM 2683 C C . SER A 1 335 ? -15.106 63.567 5.013 1.00 20.52 335 SER A C 1
ATOM 2684 O O . SER A 1 335 ? -14.787 62.623 4.280 1.00 20.63 335 SER A O 1
ATOM 2687 N N . ALA A 1 336 ? -16.313 63.687 5.549 1.00 18.25 336 ALA A N 1
ATOM 2688 C CA . ALA A 1 336 ? -17.358 62.702 5.303 1.00 17.94 336 ALA A CA 1
ATOM 2689 C C . ALA A 1 336 ? -18.730 63.259 5.688 1.00 20.53 336 ALA A C 1
ATOM 2690 O O . ALA A 1 336 ? -18.833 64.305 6.323 1.00 23.57 336 ALA A O 1
ATOM 2692 N N . PRO A 1 337 ? -19.807 62.563 5.305 1.00 32.42 337 PRO A N 1
ATOM 2693 C CA . PRO A 1 337 ? -21.145 63.052 5.653 1.00 30.23 337 PRO A CA 1
ATOM 2694 C C . PRO A 1 337 ? -21.283 63.175 7.166 1.00 32.15 337 PRO A C 1
ATOM 2695 O O . PRO A 1 337 ? -21.864 64.130 7.682 1.00 35.34 337 PRO A O 1
ATOM 2699 N N . GLU A 1 338 ? -20.724 62.201 7.873 1.00 31.85 338 GLU A N 1
ATOM 2700 C CA . GLU A 1 338 ? -20.798 62.166 9.327 1.00 35.65 338 GLU A CA 1
ATOM 2701 C C . GLU A 1 338 ? -19.409 62.229 9.943 1.00 36.30 338 GLU A C 1
ATOM 2702 O O . GLU A 1 338 ? -18.463 61.642 9.422 1.00 37.77 338 GLU A O 1
ATOM 2708 N N . GLY A 1 339 ? -19.299 62.936 11.061 1.00 27.96 339 GLY A N 1
ATOM 2709 C CA . GLY A 1 339 ? -18.024 63.054 11.734 1.00 28.97 339 GLY A CA 1
ATOM 2710 C C . GLY A 1 339 ? -17.984 64.299 12.589 1.00 30.99 339 GLY A C 1
ATOM 2711 O O . GLY A 1 339 ? -18.994 64.984 12.749 1.00 32.53 339 GLY A O 1
ATOM 2712 N N . GLU A 1 340 ? -16.812 64.593 13.134 1.00 31.06 340 GLU A N 1
ATOM 2713 C CA . GLU A 1 340 ? -16.626 65.764 13.980 1.00 31.14 340 GLU A CA 1
ATOM 2714 C C . GLU A 1 340 ? -16.325 66.994 13.134 1.00 27.23 340 GLU A C 1
ATOM 2715 O O . GLU A 1 340 ? -15.444 66.962 12.272 1.00 24.86 340 GLU A O 1
ATOM 2721 N N . ALA A 1 341 ? -17.070 68.068 13.378 1.00 31.45 341 ALA A N 1
ATOM 2722 C CA . ALA A 1 341 ? -16.899 69.320 12.656 1.00 30.54 341 ALA A CA 1
ATOM 2723 C C . ALA A 1 341 ? -15.505 69.866 12.948 1.00 28.85 341 ALA A C 1
ATOM 2724 O O . ALA A 1 341 ? -15.083 69.921 14.102 1.00 27.39 341 ALA A O 1
ATOM 2726 N N . TYR A 1 342 ? -14.797 70.292 11.908 1.00 28.51 342 TYR A N 1
ATOM 2727 C CA . TYR A 1 342 ? -13.438 70.780 12.100 1.00 27.60 342 TYR A CA 1
ATOM 2728 C C . TYR A 1 342 ? -12.905 71.700 11.011 1.00 25.42 342 TYR A C 1
ATOM 2729 O O . TYR A 1 342 ? -13.181 71.515 9.829 1.00 23.96 342 TYR A O 1
ATOM 2738 N N . THR A 1 343 ? -12.128 72.685 11.447 1.00 26.41 343 THR A N 1
ATOM 2739 C CA . THR A 1 343 ? -11.452 73.642 10.584 1.00 26.86 343 THR A CA 1
ATOM 2740 C C . THR A 1 343 ? -10.028 73.711 11.131 1.00 26.91 343 THR A C 1
ATOM 2741 O O . THR A 1 343 ? -9.835 73.798 12.345 1.00 28.69 343 THR A O 1
ATOM 2745 N N . PRO A 1 344 ? -9.014 73.690 10.248 1.00 30.31 344 PRO A N 1
ATOM 2746 C CA . PRO A 1 344 ? -7.613 73.749 10.684 1.00 27.45 344 PRO A CA 1
ATOM 2747 C C . PRO A 1 344 ? -7.229 75.100 11.284 1.00 30.30 344 PRO A C 1
ATOM 2748 O O . PRO A 1 344 ? -6.245 75.200 12.020 1.00 31.50 344 PRO A O 1
ATOM 2752 N N . LYS A 1 345 ? -7.998 76.138 10.966 1.00 20.99 345 LYS A N 1
ATOM 2753 C CA . LYS A 1 345 ? -7.696 77.486 11.458 1.00 23.89 345 LYS A CA 1
ATOM 2754 C C . LYS A 1 345 ? -6.248 77.832 11.101 1.00 21.97 345 LYS A C 1
ATOM 2755 O O . LYS A 1 345 ? -5.496 78.343 11.929 1.00 25.02 345 LYS A O 1
ATOM 2761 N N . ALA A 1 346 ? -5.862 77.556 9.862 1.00 24.38 346 ALA A N 1
ATOM 2762 C CA . ALA A 1 346 ? -4.497 77.805 9.417 1.00 23.31 346 ALA A CA 1
ATOM 2763 C C . ALA A 1 346 ? -4.082 79.265 9.445 1.00 23.55 346 ALA A C 1
ATOM 2764 O O . ALA A 1 346 ? -4.820 80.139 8.996 1.00 24.31 346 ALA A O 1
ATOM 2766 N N . GLU A 1 347 ? -2.885 79.511 9.970 1.00 23.41 347 GLU A N 1
ATOM 2767 C CA . GLU A 1 347 ? -2.308 80.856 10.037 1.00 24.72 347 GLU A CA 1
ATOM 2768 C C . GLU A 1 347 ? -1.673 81.108 8.680 1.00 22.73 347 GLU A C 1
ATOM 2769 O O . GLU A 1 347 ? -1.522 82.248 8.250 1.00 24.20 347 GLU A O 1
ATOM 2775 N N . GLU A 1 348 ? -1.282 80.019 8.024 1.00 19.96 348 GLU A N 1
ATOM 2776 C CA . GLU A 1 348 ? -0.646 80.073 6.711 1.00 20.62 348 GLU A CA 1
ATOM 2777 C C . GLU A 1 348 ? -1.016 78.843 5.902 1.00 18.55 348 GLU A C 1
ATOM 2778 O O . GLU A 1 348 ? -1.164 77.757 6.448 1.00 18.69 348 GLU A O 1
ATOM 2784 N N . THR A 1 349 ? -1.143 79.009 4.595 1.00 18.31 349 THR A N 1
ATOM 2785 C CA . THR A 1 349 ? -1.443 77.883 3.738 1.00 19.40 349 THR A CA 1
ATOM 2786 C C . THR A 1 349 ? -0.431 77.858 2.621 1.00 17.35 349 THR A C 1
ATOM 2787 O O . THR A 1 349 ? 0.086 78.904 2.208 1.00 16.68 349 THR A O 1
ATOM 2791 N N . ILE A 1 350 ? -0.139 76.656 2.142 1.00 13.38 350 ILE A N 1
ATOM 2792 C CA . ILE A 1 350 ? 0.791 76.481 1.050 1.00 14.44 350 ILE A CA 1
ATOM 2793 C C . ILE A 1 350 ? 0.191 75.493 0.058 1.00 14.59 350 ILE A C 1
ATOM 2794 O O . ILE A 1 350 ? -0.089 74.344 0.396 1.00 18.51 350 ILE A O 1
ATOM 2799 N N . ASN A 1 351 ? -0.028 75.957 -1.164 1.00 19.18 351 ASN A N 1
ATOM 2800 C CA . ASN A 1 351 ? -0.576 75.101 -2.203 1.00 23.69 351 ASN A CA 1
ATOM 2801 C C . ASN A 1 351 ? 0.540 74.768 -3.186 1.00 23.54 351 ASN A C 1
ATOM 2802 O O . ASN A 1 351 ? 1.123 75.665 -3.799 1.00 22.63 351 ASN A O 1
ATOM 2807 N N . VAL A 1 352 ? 0.843 73.481 -3.322 1.00 21.33 352 VAL A N 1
ATOM 2808 C CA . VAL A 1 352 ? 1.873 73.046 -4.253 1.00 22.45 352 VAL A CA 1
ATOM 2809 C C . VAL A 1 352 ? 1.159 72.832 -5.582 1.00 25.71 352 VAL A C 1
ATOM 2810 O O . VAL A 1 352 ? 0.315 71.946 -5.708 1.00 26.99 352 VAL A O 1
ATOM 2814 N N . VAL A 1 353 ? 1.497 73.641 -6.577 1.00 20.47 353 VAL A N 1
ATOM 2815 C CA . VAL A 1 353 ? 0.813 73.540 -7.860 1.00 25.07 353 VAL A CA 1
ATOM 2816 C C . VAL A 1 353 ? 1.651 73.657 -9.122 1.00 28.44 353 VAL A C 1
ATOM 2817 O O . VAL A 1 353 ? 2.667 74.351 -9.160 1.00 27.08 353 VAL A O 1
ATOM 2821 N N . ASP A 1 354 ? 1.188 72.966 -10.157 1.00 37.73 354 ASP A N 1
ATOM 2822 C CA . ASP A 1 354 ? 1.810 72.984 -11.472 1.00 41.50 354 ASP A CA 1
ATOM 2823 C C . ASP A 1 354 ? 1.728 74.436 -11.939 1.00 43.99 354 ASP A C 1
ATOM 2824 O O . ASP A 1 354 ? 0.689 75.076 -11.783 1.00 47.58 354 ASP A O 1
ATOM 2829 N N . VAL A 1 355 ? 2.817 74.963 -12.490 1.00 41.12 355 VAL A N 1
ATOM 2830 C CA . VAL A 1 355 ? 2.826 76.348 -12.961 1.00 44.84 355 VAL A CA 1
ATOM 2831 C C . VAL A 1 355 ? 1.728 76.648 -13.985 1.00 49.72 355 VAL A C 1
ATOM 2832 O O . VAL A 1 355 ? 1.173 77.749 -14.002 1.00 50.72 355 VAL A O 1
ATOM 2836 N N . ARG A 1 356 ? 1.421 75.677 -14.840 1.00 67.28 356 ARG A N 1
ATOM 2837 C CA . ARG A 1 356 ? 0.383 75.857 -15.852 1.00 72.31 356 ARG A CA 1
ATOM 2838 C C . ARG A 1 356 ? -1.009 75.840 -15.230 1.00 74.76 356 ARG A C 1
ATOM 2839 O O . ARG A 1 356 ? -1.677 76.872 -15.158 1.00 76.17 356 ARG A O 1
ATOM 2847 N N . GLN A 1 357 ? -1.443 74.663 -14.787 1.00 91.93 357 GLN A N 1
ATOM 2848 C CA . GLN A 1 357 ? -2.753 74.507 -14.164 1.00 95.13 357 GLN A CA 1
ATOM 2849 C C . GLN A 1 357 ? -2.774 75.205 -12.807 1.00 94.33 357 GLN A C 1
ATOM 2850 O O . GLN A 1 357 ? -2.888 74.553 -11.769 1.00 94.07 357 GLN A O 1
ATOM 2856 N N . SER A 1 358 ? -2.669 76.530 -12.820 1.00 79.19 358 SER A N 1
ATOM 2857 C CA . SER A 1 358 ? -2.662 77.307 -11.585 1.00 79.39 358 SER A CA 1
ATOM 2858 C C . SER A 1 358 ? -3.507 78.573 -11.676 1.00 78.84 358 SER A C 1
ATOM 2859 O O . SER A 1 358 ? -3.708 79.125 -12.758 1.00 78.07 358 SER A O 1
ATOM 2862 N N . HIS A 1 359 ? -3.997 79.024 -10.524 1.00 73.36 359 HIS A N 1
ATOM 2863 C CA . HIS A 1 359 ? -4.811 80.232 -10.442 1.00 73.79 359 HIS A CA 1
ATOM 2864 C C . HIS A 1 359 ? -3.975 81.328 -9.782 1.00 72.18 359 HIS A C 1
ATOM 2865 O O . HIS A 1 359 ? -3.138 81.049 -8.922 1.00 72.48 359 HIS A O 1
ATOM 2872 N N . PRO A 1 360 ? -4.194 82.594 -10.172 1.00 69.05 360 PRO A N 1
ATOM 2873 C CA . PRO A 1 360 ? -3.447 83.725 -9.610 1.00 67.82 360 PRO A CA 1
ATOM 2874 C C . PRO A 1 360 ? -3.652 83.936 -8.107 1.00 67.19 360 PRO A C 1
ATOM 2875 O O . PRO A 1 360 ? -4.786 84.033 -7.635 1.00 66.31 360 PRO A O 1
ATOM 2879 N N . GLN A 1 361 ? -2.548 84.008 -7.366 1.00 73.21 361 GLN A N 1
ATOM 2880 C CA . GLN A 1 361 ? -2.600 84.219 -5.921 1.00 71.03 361 GLN A CA 1
ATOM 2881 C C . GLN A 1 361 ? -3.375 85.492 -5.622 1.00 66.58 361 GLN A C 1
ATOM 2882 O O . GLN A 1 361 ? -3.955 85.646 -4.544 1.00 66.54 361 GLN A O 1
ATOM 2888 N N . ALA A 1 362 ? -3.376 86.404 -6.588 1.00 50.10 362 ALA A N 1
ATOM 2889 C CA . ALA A 1 362 ? -4.077 87.671 -6.455 1.00 46.14 362 ALA A CA 1
ATOM 2890 C C . ALA A 1 362 ? -5.542 87.450 -6.072 1.00 42.40 362 ALA A C 1
ATOM 2891 O O . ALA A 1 362 ? -6.116 88.236 -5.315 1.00 41.12 362 ALA A O 1
ATOM 2893 N N . LEU A 1 363 ? -6.133 86.380 -6.603 1.00 38.49 363 LEU A N 1
ATOM 2894 C CA . LEU A 1 363 ? -7.531 86.037 -6.335 1.00 34.42 363 LEU A CA 1
ATOM 2895 C C . LEU A 1 363 ? -7.849 85.858 -4.852 1.00 30.87 363 LEU A C 1
ATOM 2896 O O . LEU A 1 363 ? -8.626 86.626 -4.286 1.00 29.20 363 LEU A O 1
ATOM 2901 N N . VAL A 1 364 ? -7.263 84.844 -4.221 1.00 27.69 364 VAL A N 1
ATOM 2902 C CA . VAL A 1 364 ? -7.547 84.603 -2.808 1.00 27.27 364 VAL A CA 1
ATOM 2903 C C . VAL A 1 364 ? -7.009 85.727 -1.946 1.00 28.08 364 VAL A C 1
ATOM 2904 O O . VAL A 1 364 ? -7.613 86.090 -0.932 1.00 30.75 364 VAL A O 1
ATOM 2908 N N . ARG A 1 365 ? -5.874 86.281 -2.358 1.00 33.28 365 ARG A N 1
ATOM 2909 C CA . ARG A 1 365 ? -5.256 87.384 -1.632 1.00 35.25 365 ARG A CA 1
ATOM 2910 C C . ARG A 1 365 ? -6.270 88.512 -1.504 1.00 34.24 365 ARG A C 1
ATOM 2911 O O . ARG A 1 365 ? -6.577 88.968 -0.401 1.00 33.42 365 ARG A O 1
ATOM 2919 N N . ALA A 1 366 ? -6.793 88.948 -2.647 1.00 30.28 366 ALA A N 1
ATOM 2920 C CA . ALA A 1 366 ? -7.769 90.030 -2.688 1.00 28.42 366 ALA A CA 1
ATOM 2921 C C . ALA A 1 366 ? -9.047 89.647 -1.961 1.00 28.72 366 ALA A C 1
ATOM 2922 O O . ALA A 1 366 ? -9.644 90.477 -1.273 1.00 30.26 366 ALA A O 1
ATOM 2924 N N . ALA A 1 367 ? -9.464 88.390 -2.117 1.00 30.72 367 ALA A N 1
ATOM 2925 C CA . ALA A 1 367 ? -10.678 87.914 -1.473 1.00 26.30 367 ALA A CA 1
ATOM 2926 C C . ALA A 1 367 ? -10.522 87.963 0.042 1.00 28.80 367 ALA A C 1
ATOM 2927 O O . ALA A 1 367 ? -11.427 88.410 0.757 1.00 28.64 367 ALA A O 1
ATOM 2929 N N . LEU A 1 368 ? -9.378 87.503 0.536 1.00 23.38 368 LEU A N 1
ATOM 2930 C CA . LEU A 1 368 ? -9.137 87.531 1.972 1.00 25.52 368 LEU A CA 1
ATOM 2931 C C . LEU A 1 368 ? -9.121 88.977 2.488 1.00 28.04 368 LEU A C 1
ATOM 2932 O O . LEU A 1 368 ? -9.652 89.258 3.556 1.00 31.93 368 LEU A O 1
ATOM 2937 N N . ALA A 1 369 ? -8.525 89.894 1.732 1.00 27.98 369 ALA A N 1
ATOM 2938 C CA . ALA A 1 369 ? -8.478 91.297 2.160 1.00 29.18 369 ALA A CA 1
ATOM 2939 C C . ALA A 1 369 ? -9.872 91.939 2.149 1.00 29.78 369 ALA A C 1
ATOM 2940 O O . ALA A 1 369 ? -10.295 92.545 3.137 1.00 28.83 369 ALA A O 1
ATOM 2942 N N . LEU A 1 370 ? -10.589 91.792 1.039 1.00 40.49 370 LEU A N 1
ATOM 2943 C CA . LEU A 1 370 ? -11.929 92.362 0.917 1.00 40.19 370 LEU A CA 1
ATOM 2944 C C . LEU A 1 370 ? -12.891 91.823 1.971 1.00 41.65 370 LEU A C 1
ATOM 2945 O O . LEU A 1 370 ? -13.820 92.516 2.393 1.00 40.62 370 LEU A O 1
ATOM 2950 N N . ALA A 1 371 ? -12.668 90.586 2.394 1.00 30.45 371 ALA A N 1
ATOM 2951 C CA . ALA A 1 371 ? -13.521 89.975 3.400 1.00 29.83 371 ALA A CA 1
ATOM 2952 C C . ALA A 1 371 ? -13.117 90.499 4.771 1.00 30.85 371 ALA A C 1
ATOM 2953 O O . ALA A 1 371 ? -13.730 90.158 5.776 1.00 31.22 371 ALA A O 1
ATOM 2955 N N . GLY A 1 372 ? -12.068 91.317 4.807 1.00 39.95 372 GLY A N 1
ATOM 2956 C CA . GLY A 1 372 ? -11.617 91.877 6.067 1.00 40.28 372 GLY A CA 1
ATOM 2957 C C . GLY A 1 372 ? -10.532 91.090 6.780 1.00 41.18 372 GLY A C 1
ATOM 2958 O O . GLY A 1 372 ? -10.461 91.099 8.008 1.00 43.05 372 GLY A O 1
ATOM 2959 N N . TYR A 1 373 ? -9.688 90.404 6.016 1.00 28.90 373 TYR A N 1
ATOM 2960 C CA . TYR A 1 373 ? -8.593 89.626 6.591 1.00 29.41 373 TYR A CA 1
ATOM 2961 C C . TYR A 1 373 ? -7.301 89.933 5.857 1.00 30.64 373 TYR A C 1
ATOM 2962 O O . TYR A 1 373 ? -6.691 89.052 5.255 1.00 29.66 373 TYR A O 1
ATOM 2971 N N . PRO A 1 374 ? -6.861 91.198 5.907 1.00 37.88 374 PRO A N 1
ATOM 2972 C CA . PRO A 1 374 ? -5.632 91.640 5.244 1.00 36.03 374 PRO A CA 1
ATOM 2973 C C . PRO A 1 374 ? -4.382 90.901 5.712 1.00 33.77 374 PRO A C 1
ATOM 2974 O O . PRO A 1 374 ? -3.476 90.645 4.926 1.00 35.50 374 PRO A O 1
ATOM 2978 N N . ALA A 1 375 ? -4.331 90.552 6.990 1.00 28.39 375 ALA A N 1
ATOM 2979 C CA . ALA A 1 375 ? -3.167 89.843 7.508 1.00 29.32 375 ALA A CA 1
ATOM 2980 C C . ALA A 1 375 ? -3.057 88.447 6.890 1.00 29.70 375 ALA A C 1
ATOM 2981 O O . ALA A 1 375 ? -1.991 88.054 6.415 1.00 30.62 375 ALA A O 1
ATOM 2983 N N . LEU A 1 376 ? -4.158 87.699 6.887 1.00 33.11 376 LEU A N 1
ATOM 2984 C CA . LEU A 1 376 ? -4.148 86.350 6.321 1.00 28.80 376 LEU A CA 1
ATOM 2985 C C . LEU A 1 376 ? -3.890 86.361 4.817 1.00 27.95 376 LEU A C 1
ATOM 2986 O O . LEU A 1 376 ? -3.374 85.393 4.267 1.00 27.63 376 LEU A O 1
ATOM 2991 N N . ALA A 1 377 ? -4.235 87.464 4.159 1.00 21.75 377 ALA A N 1
ATOM 2992 C CA . ALA A 1 377 ? -4.032 87.583 2.719 1.00 24.54 377 ALA A CA 1
ATOM 2993 C C . ALA A 1 377 ? -2.562 87.417 2.345 1.00 29.37 377 ALA A C 1
ATOM 2994 O O . ALA A 1 377 ? -2.237 86.961 1.251 1.00 33.89 377 ALA A O 1
ATOM 2996 N N . GLU A 1 378 ? -1.672 87.789 3.257 1.00 33.49 378 GLU A N 1
ATOM 2997 C CA . GLU A 1 378 ? -0.240 87.686 3.001 1.00 36.33 378 GLU A CA 1
ATOM 2998 C C . GLU A 1 378 ? 0.295 86.308 3.391 1.00 36.32 378 GLU A C 1
ATOM 2999 O O . GLU A 1 378 ? 1.479 86.023 3.215 1.00 33.00 378 GLU A O 1
ATOM 3005 N N . LYS A 1 379 ? -0.579 85.453 3.912 1.00 31.16 379 LYS A N 1
ATOM 3006 C CA . LYS A 1 379 ? -0.152 84.131 4.345 1.00 29.07 379 LYS A CA 1
ATOM 3007 C C . LYS A 1 379 ? -0.664 82.984 3.488 1.00 26.69 379 LYS A C 1
ATOM 3008 O O . LYS A 1 379 ? -0.577 81.823 3.884 1.00 28.47 379 LYS A O 1
ATOM 3014 N N . ALA A 1 380 ? -1.200 83.305 2.316 1.00 24.79 380 ALA A N 1
ATOM 3015 C CA . ALA A 1 380 ? -1.700 82.275 1.413 1.00 26.74 380 ALA A CA 1
ATOM 3016 C C . ALA A 1 380 ? -0.636 82.089 0.339 1.00 28.02 380 ALA A C 1
ATOM 3017 O O . ALA A 1 380 ? -0.601 82.824 -0.646 1.00 29.37 380 ALA A O 1
ATOM 3019 N N . HIS A 1 381 ? 0.233 81.103 0.528 1.00 25.77 381 HIS A N 1
ATOM 3020 C CA . HIS A 1 381 ? 1.314 80.882 -0.421 1.00 23.32 381 HIS A CA 1
ATOM 3021 C C . HIS A 1 381 ? 1.081 79.817 -1.477 1.00 24.42 381 HIS A C 1
ATOM 3022 O O . HIS A 1 381 ? 0.270 78.908 -1.319 1.00 21.99 381 HIS A O 1
ATOM 3029 N N . HIS A 1 382 ? 1.835 79.951 -2.555 1.00 21.61 382 HIS A N 1
ATOM 3030 C CA . HIS A 1 382 ? 1.802 79.024 -3.673 1.00 27.98 382 HIS A CA 1
ATOM 3031 C C . HIS A 1 382 ? 3.231 78.554 -3.925 1.00 28.32 382 HIS A C 1
ATOM 3032 O O . HIS A 1 382 ? 4.181 79.337 -3.862 1.00 28.89 382 HIS A O 1
ATOM 3039 N N . LEU A 1 383 ? 3.380 77.269 -4.195 1.00 25.60 383 LEU A N 1
ATOM 3040 C CA . LEU A 1 383 ? 4.679 76.716 -4.504 1.00 25.21 383 LEU A CA 1
ATOM 3041 C C . LEU A 1 383 ? 4.464 76.118 -5.891 1.00 22.60 383 LEU A C 1
ATOM 3042 O O . LEU A 1 383 ? 3.983 74.990 -6.031 1.00 22.64 383 LEU A O 1
ATOM 3047 N N . ALA A 1 384 ? 4.776 76.906 -6.915 1.00 22.14 384 ALA A N 1
ATOM 3048 C CA . ALA A 1 384 ? 4.602 76.476 -8.298 1.00 23.34 384 ALA A CA 1
ATOM 3049 C C . ALA A 1 384 ? 5.858 75.787 -8.814 1.00 23.64 384 ALA A C 1
ATOM 3050 O O . ALA A 1 384 ? 6.974 76.214 -8.527 1.00 25.92 384 ALA A O 1
ATOM 3052 N N . TYR A 1 385 ? 5.671 74.723 -9.585 1.00 38.60 385 TYR A N 1
ATOM 3053 C CA . TYR A 1 385 ? 6.808 73.985 -10.111 1.00 37.76 385 TYR A CA 1
ATOM 3054 C C . TYR A 1 385 ? 6.714 73.744 -11.611 1.00 37.46 385 TYR A C 1
ATOM 3055 O O . TYR A 1 385 ? 5.624 73.698 -12.179 1.00 39.45 385 TYR A O 1
ATOM 3064 N N . GLU A 1 386 ? 7.873 73.597 -12.244 1.00 26.36 386 GLU A N 1
ATOM 3065 C CA . GLU A 1 386 ? 7.942 73.347 -13.677 1.00 27.33 386 GLU A CA 1
ATOM 3066 C C . GLU A 1 386 ? 7.755 71.873 -14.023 1.00 28.04 386 GLU A C 1
ATOM 3067 O O . GLU A 1 386 ? 7.692 71.007 -13.148 1.00 28.36 386 GLU A O 1
ATOM 3073 N N . THR A 1 387 ? 7.686 71.611 -15.322 1.00 26.97 387 THR A N 1
ATOM 3074 C CA . THR A 1 387 ? 7.488 70.275 -15.872 1.00 30.96 387 THR A CA 1
ATOM 3075 C C . THR A 1 387 ? 8.660 69.338 -15.598 1.00 32.56 387 THR A C 1
ATOM 3076 O O . THR A 1 387 ? 9.795 69.775 -15.406 1.00 32.76 387 THR A O 1
ATOM 3080 N N . VAL A 1 388 ? 8.362 68.044 -15.597 1.00 34.76 388 VAL A N 1
ATOM 3081 C CA . VAL A 1 388 ? 9.362 67.016 -15.393 1.00 30.09 388 VAL A CA 1
ATOM 3082 C C . VAL A 1 388 ? 9.362 66.105 -16.615 1.00 29.65 388 VAL A C 1
ATOM 3083 O O . VAL A 1 388 ? 8.326 65.550 -16.987 1.00 27.99 388 VAL A O 1
ATOM 3087 N N . LEU A 1 389 ? 10.525 65.969 -17.243 1.00 33.16 389 LEU A N 1
ATOM 3088 C CA . LEU A 1 389 ? 10.670 65.113 -18.415 1.00 32.10 389 LEU A CA 1
ATOM 3089 C C . LEU A 1 389 ? 11.228 63.765 -17.969 1.00 31.81 389 LEU A C 1
ATOM 3090 O O . LEU A 1 389 ? 11.894 63.674 -16.935 1.00 29.59 389 LEU A O 1
ATOM 3095 N N . LEU A 1 390 ? 10.946 62.722 -18.741 1.00 30.24 390 LEU A N 1
ATOM 3096 C CA . LEU A 1 390 ? 11.460 61.388 -18.442 1.00 32.25 390 LEU A CA 1
ATOM 3097 C C . LEU A 1 390 ? 12.356 60.999 -19.619 1.00 36.33 390 LEU A C 1
ATOM 3098 O O . LEU A 1 390 ? 11.874 60.769 -20.731 1.00 36.51 390 LEU A O 1
ATOM 3103 N N . GLU A 1 391 ? 13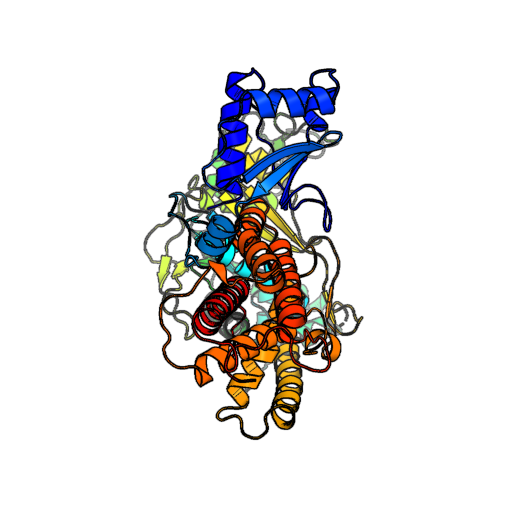.662 60.947 -19.371 1.00 41.11 391 GLU A N 1
ATOM 3104 C CA . GLU A 1 391 ? 14.630 60.618 -20.409 1.00 40.49 391 GLU A CA 1
ATOM 3105 C C . GLU A 1 391 ? 14.517 61.618 -21.560 1.00 42.46 391 GLU A C 1
ATOM 3106 O O . GLU A 1 391 ? 14.524 61.236 -22.728 1.00 42.79 391 GLU A O 1
ATOM 3112 N N . GLY A 1 392 ? 14.408 62.900 -21.211 1.00 36.80 392 GLY A N 1
ATOM 3113 C CA . GLY A 1 392 ? 14.296 63.959 -22.203 1.00 40.18 392 GLY A CA 1
ATOM 3114 C C . GLY A 1 392 ? 12.976 63.983 -22.954 1.00 43.51 392 GLY A C 1
ATOM 3115 O O . GLY A 1 392 ? 12.828 64.702 -23.941 1.00 42.53 392 GLY A O 1
ATOM 3116 N N . ARG A 1 393 ? 12.008 63.206 -22.481 1.00 42.95 393 ARG A N 1
ATOM 3117 C CA . ARG A 1 393 ? 10.707 63.121 -23.129 1.00 47.22 393 ARG A CA 1
ATOM 3118 C C . ARG A 1 393 ? 9.590 63.768 -22.312 1.00 48.01 393 ARG A C 1
ATOM 3119 O O . ARG A 1 393 ? 9.490 63.568 -21.100 1.00 43.81 393 ARG A O 1
ATOM 3127 N N . GLN A 1 394 ? 8.751 64.548 -22.986 1.00 45.36 394 GLN A N 1
ATOM 3128 C CA . GLN A 1 394 ? 7.625 65.203 -22.335 1.00 50.95 394 GLN A CA 1
ATOM 3129 C C . GLN A 1 394 ? 6.525 64.159 -22.175 1.00 55.38 394 GLN A C 1
ATOM 3130 O O . GLN A 1 394 ? 6.242 63.415 -23.110 1.00 56.03 394 GLN A O 1
ATOM 3136 N N . MET A 1 395 ? 5.917 64.095 -20.993 1.00 92.05 395 MET A N 1
ATOM 3137 C CA . MET A 1 395 ? 4.850 63.130 -20.742 1.00 98.77 395 MET A CA 1
ATOM 3138 C C . MET A 1 395 ? 3.470 63.743 -20.952 1.00 102.59 395 MET A C 1
ATOM 3139 O O . MET A 1 395 ? 2.656 63.805 -20.029 1.00 104.82 395 MET A O 1
ATOM 3144 N N . SER A 1 396 ? 3.217 64.190 -22.177 1.00 133.46 396 SER A N 1
ATOM 3145 C CA . SER A 1 396 ? 1.943 64.800 -22.533 1.00 135.76 396 SER A CA 1
ATOM 3146 C C . SER A 1 396 ? 1.540 64.359 -23.937 1.00 137.92 396 SER A C 1
ATOM 3147 O O . SER A 1 396 ? 0.956 65.128 -24.701 1.00 139.63 396 SER A O 1
ATOM 3150 N N . GLY A 1 397 ? 1.861 63.112 -24.269 1.00 104.40 397 GLY A N 1
ATOM 3151 C CA . GLY A 1 397 ? 1.529 62.580 -25.578 1.00 104.57 397 GLY A CA 1
ATOM 3152 C C . GLY A 1 397 ? 1.964 61.136 -25.737 1.00 105.58 397 GLY A C 1
ATOM 3153 O O . GLY A 1 397 ? 2.500 60.531 -24.807 1.00 105.87 397 GLY A O 1
ATOM 3154 N N . ALA A 1 402 ? 2.675 58.288 -22.333 1.00 109.41 402 ALA A N 1
ATOM 3155 C CA . ALA A 1 402 ? 3.110 58.697 -21.003 1.00 112.71 402 ALA A CA 1
ATOM 3156 C C . ALA A 1 402 ? 3.531 57.491 -20.171 1.00 110.91 402 ALA A C 1
ATOM 3157 O O . ALA A 1 402 ? 3.235 56.347 -20.522 1.00 113.14 402 ALA A O 1
ATOM 3159 N N . VAL A 1 403 ? 4.225 57.756 -19.069 1.00 52.01 403 VAL A N 1
ATOM 3160 C CA . VAL A 1 403 ? 4.685 56.697 -18.180 1.00 45.22 403 VAL A CA 1
ATOM 3161 C C . VAL A 1 403 ? 4.204 56.990 -16.762 1.00 41.07 403 VAL A C 1
ATOM 3162 O O . VAL A 1 403 ? 4.354 58.105 -16.262 1.00 40.21 403 VAL A O 1
ATOM 3166 N N . SER A 1 404 ? 3.610 55.982 -16.129 1.00 32.05 404 SER A N 1
ATOM 3167 C CA . SER A 1 404 ? 3.091 56.115 -14.777 1.00 28.09 404 SER A CA 1
ATOM 3168 C C . SER A 1 404 ? 4.207 56.156 -13.747 1.00 27.28 404 SER A C 1
ATOM 3169 O O . SER A 1 404 ? 5.316 55.671 -13.988 1.00 27.28 404 SER A O 1
ATOM 3172 N N . VAL A 1 405 ? 3.896 56.728 -12.592 1.00 24.73 405 VAL A N 1
ATOM 3173 C CA . VAL A 1 405 ? 4.856 56.826 -11.509 1.00 24.03 405 VAL A CA 1
ATOM 3174 C C . VAL A 1 405 ? 5.215 55.428 -11.034 1.00 23.65 405 VAL A C 1
ATOM 3175 O O . VAL A 1 405 ? 6.361 55.161 -10.681 1.00 23.36 405 VAL A O 1
ATOM 3179 N N . ASP A 1 406 ? 4.235 54.531 -11.027 1.00 24.33 406 ASP A N 1
ATOM 3180 C CA . ASP A 1 406 ? 4.488 53.168 -10.590 1.00 24.02 406 ASP A CA 1
ATOM 3181 C C . ASP A 1 406 ? 5.535 52.482 -11.466 1.00 26.91 406 ASP A C 1
ATOM 3182 O O . ASP A 1 406 ? 6.314 51.662 -10.978 1.00 28.98 406 ASP A O 1
ATOM 3187 N N . GLU A 1 407 ? 5.556 52.823 -12.752 1.00 26.07 407 GLU A N 1
ATOM 3188 C CA . GLU A 1 407 ? 6.531 52.235 -13.659 1.00 28.92 407 GLU A CA 1
ATOM 3189 C C . GLU A 1 407 ? 7.904 52.844 -13.411 1.00 31.29 407 GLU A C 1
ATOM 3190 O O . GLU A 1 407 ? 8.902 52.133 -13.422 1.00 30.00 407 GLU A O 1
ATOM 3196 N N . VAL A 1 408 ? 7.960 54.156 -13.195 1.00 30.99 408 VAL A N 1
ATOM 3197 C CA . VAL A 1 408 ? 9.239 54.795 -12.935 1.00 29.93 408 VAL A CA 1
ATOM 3198 C C . VAL A 1 408 ? 9.811 54.192 -11.658 1.00 30.09 408 VAL A C 1
ATOM 3199 O O . VAL A 1 408 ? 11.007 53.931 -11.573 1.00 32.56 408 VAL A O 1
ATOM 3203 N N . LEU A 1 409 ? 8.949 53.945 -10.674 1.00 28.46 409 LEU A N 1
ATOM 3204 C CA . LEU A 1 409 ? 9.392 53.352 -9.423 1.00 30.14 409 LEU A CA 1
ATOM 3205 C C . LEU A 1 409 ? 9.966 51.956 -9.649 1.00 32.67 409 LEU A C 1
ATOM 3206 O O . LEU A 1 409 ? 11.060 51.645 -9.169 1.00 32.30 409 LEU A O 1
ATOM 3211 N N . GLU A 1 410 ? 9.240 51.117 -10.386 1.00 33.02 410 GLU A N 1
ATOM 3212 C CA . GLU A 1 410 ? 9.701 49.756 -10.635 1.00 33.77 410 GLU A CA 1
ATOM 3213 C C . GLU A 1 410 ? 10.992 49.707 -11.439 1.00 29.27 410 GLU A C 1
ATOM 3214 O O . GLU A 1 410 ? 11.887 48.934 -11.124 1.00 30.85 410 GLU A O 1
ATOM 3220 N N . GLU A 1 411 ? 11.085 50.528 -12.478 1.00 24.60 411 GLU A N 1
ATOM 3221 C CA . GLU A 1 411 ? 12.272 50.560 -13.317 1.00 28.19 411 GLU A CA 1
ATOM 3222 C C . GLU A 1 411 ? 13.483 51.090 -12.545 1.00 33.17 411 GLU A C 1
ATOM 3223 O O . GLU A 1 411 ? 14.600 50.615 -12.742 1.00 37.10 411 GLU A O 1
ATOM 3229 N N . ALA A 1 412 ? 13.266 52.070 -11.669 1.00 31.67 412 ALA A N 1
ATOM 3230 C CA . ALA A 1 412 ? 14.357 52.622 -10.871 1.00 29.28 412 ALA A CA 1
ATOM 3231 C C . ALA A 1 412 ? 14.789 51.598 -9.827 1.00 26.98 412 ALA A C 1
ATOM 3232 O O . ALA A 1 412 ? 15.975 51.480 -9.510 1.00 27.62 412 ALA A O 1
ATOM 3234 N N . THR A 1 413 ? 13.821 50.856 -9.298 1.00 25.17 413 THR A N 1
ATOM 3235 C CA . THR A 1 413 ? 14.097 49.834 -8.296 1.00 29.42 413 THR A CA 1
ATOM 3236 C C . THR A 1 413 ? 14.835 48.672 -8.961 1.00 34.01 413 THR A C 1
ATOM 3237 O O . THR A 1 413 ? 15.653 48.002 -8.336 1.00 37.54 413 THR A O 1
ATOM 3241 N N . ARG A 1 414 ? 14.531 48.447 -10.234 1.00 33.42 414 ARG A N 1
ATOM 3242 C CA . ARG A 1 414 ? 15.151 47.386 -11.018 1.00 35.71 414 ARG A CA 1
ATOM 3243 C C . ARG A 1 414 ? 16.640 47.676 -11.128 1.00 35.79 414 ARG A C 1
ATOM 3244 O O . ARG A 1 414 ? 17.480 46.836 -10.802 1.00 34.58 414 ARG A O 1
ATOM 3252 N N . ARG A 1 415 ? 16.956 48.878 -11.599 1.00 36.48 415 ARG A N 1
ATOM 3253 C CA . ARG A 1 415 ? 18.340 49.287 -11.775 1.00 37.07 415 ARG A CA 1
ATOM 3254 C C . ARG A 1 415 ? 19.094 49.372 -10.450 1.00 38.46 415 ARG A C 1
ATOM 3255 O O . ARG A 1 415 ? 20.270 49.015 -10.381 1.00 41.87 415 ARG A O 1
ATOM 3263 N N . ALA A 1 416 ? 18.420 49.837 -9.401 1.00 38.79 416 ALA A N 1
ATOM 3264 C CA . ALA A 1 416 ? 19.052 49.942 -8.091 1.00 39.06 416 ALA A CA 1
ATOM 3265 C C . ALA A 1 416 ? 19.442 48.555 -7.608 1.00 40.97 416 ALA A C 1
ATOM 3266 O O . ALA A 1 416 ? 20.508 48.370 -7.023 1.00 42.28 416 ALA A O 1
ATOM 3268 N N . ARG A 1 417 ? 18.563 47.590 -7.859 1.00 40.18 417 ARG A N 1
ATOM 3269 C CA . ARG A 1 417 ? 18.778 46.203 -7.461 1.00 43.39 417 ARG A CA 1
ATOM 3270 C C . ARG A 1 417 ? 20.084 45.675 -8.056 1.00 44.15 417 ARG A C 1
ATOM 3271 O O . ARG A 1 417 ? 20.878 45.033 -7.370 1.00 42.18 417 ARG A O 1
ATOM 3279 N N . ALA A 1 418 ? 20.306 45.955 -9.336 1.00 60.23 418 ALA A N 1
ATOM 3280 C CA . ALA A 1 418 ? 21.516 45.502 -10.007 1.00 61.10 418 ALA A CA 1
ATOM 3281 C C . ALA A 1 418 ? 22.750 46.158 -9.396 1.00 63.04 418 ALA A C 1
ATOM 3282 O O . ALA A 1 418 ? 23.800 45.528 -9.271 1.00 67.04 418 ALA A O 1
ATOM 3284 N N . ILE A 1 419 ? 22.617 47.424 -9.014 1.00 54.62 419 ILE A N 1
ATOM 3285 C CA . ILE A 1 419 ? 23.722 48.163 -8.415 1.00 53.58 419 ILE A CA 1
ATOM 3286 C C . ILE A 1 419 ? 24.109 47.584 -7.055 1.00 55.76 419 ILE A C 1
ATOM 3287 O O . ILE A 1 419 ? 25.288 47.534 -6.708 1.00 55.65 419 ILE A O 1
ATOM 3292 N N . VAL A 1 420 ? 23.115 47.149 -6.288 1.00 51.60 420 VAL A N 1
ATOM 3293 C CA . VAL A 1 420 ? 23.362 46.582 -4.968 1.00 54.75 420 VAL A CA 1
ATOM 3294 C C . VAL A 1 420 ? 23.965 45.179 -5.057 1.00 58.34 420 VAL A C 1
ATOM 3295 O O . VAL A 1 420 ? 24.652 44.731 -4.140 1.00 59.64 420 VAL A O 1
ATOM 3299 N N . GLU A 1 421 ? 23.712 44.491 -6.166 1.00 74.96 421 GLU A N 1
ATOM 3300 C CA . GLU A 1 421 ? 24.238 43.145 -6.364 1.00 76.97 421 GLU A CA 1
ATOM 3301 C C . GLU A 1 421 ? 25.744 43.127 -6.600 1.00 77.71 421 GLU A C 1
ATOM 3302 O O . GLU A 1 421 ? 26.419 42.158 -6.247 1.00 78.40 421 GLU A O 1
ATOM 3308 N N . GLU A 1 422 ? 26.271 44.196 -7.188 1.00 75.60 422 GLU A N 1
ATOM 3309 C CA . GLU A 1 422 ? 27.697 44.266 -7.476 1.00 78.37 422 GLU A CA 1
ATOM 3310 C C . GLU A 1 422 ? 28.512 44.981 -6.406 1.00 77.52 422 GLU A C 1
ATOM 3311 O O . GLU A 1 422 ? 29.567 44.493 -5.999 1.00 79.74 422 GLU A O 1
ATOM 3317 N N . LYS A 1 423 ? 28.032 46.135 -5.954 1.00 66.33 423 LYS A N 1
ATOM 3318 C CA . LYS A 1 423 ? 28.748 46.903 -4.941 1.00 65.03 423 LYS A CA 1
ATOM 3319 C C . LYS A 1 423 ? 28.750 46.244 -3.568 1.00 66.25 423 LYS A C 1
ATOM 3320 O O . LYS A 1 423 ? 29.590 46.563 -2.725 1.00 67.70 423 LYS A O 1
ATOM 3326 N N . ASN A 1 424 ? 27.817 45.324 -3.346 1.00 51.80 424 ASN A N 1
ATOM 3327 C CA . ASN A 1 424 ? 27.723 44.635 -2.064 1.00 53.86 424 ASN A CA 1
ATOM 3328 C C . ASN A 1 424 ? 26.923 43.346 -2.217 1.00 54.59 424 ASN A C 1
ATOM 3329 O O . ASN A 1 424 ? 25.812 43.227 -1.699 1.00 52.75 424 ASN A O 1
ATOM 3334 N N . PRO A 1 425 ? 27.494 42.355 -2.921 1.00 83.48 425 PRO A N 1
ATOM 3335 C CA . PRO A 1 425 ? 26.864 41.055 -3.171 1.00 84.99 425 PRO A CA 1
ATOM 3336 C C . PRO A 1 425 ? 26.538 40.235 -1.926 1.00 86.09 425 PRO A C 1
ATOM 3337 O O . PRO A 1 425 ? 25.842 39.222 -2.013 1.00 86.34 425 PRO A O 1
ATOM 3341 N N . ASP A 1 426 ? 27.034 40.670 -0.772 1.00 114.27 426 ASP A N 1
ATOM 3342 C CA . ASP A 1 426 ? 26.786 39.954 0.476 1.00 116.74 426 ASP A CA 1
ATOM 3343 C C . ASP A 1 426 ? 25.841 40.710 1.403 1.00 116.53 426 ASP A C 1
ATOM 3344 O O . ASP A 1 426 ? 25.749 40.404 2.593 1.00 118.21 426 ASP A O 1
ATOM 3349 N N . HIS A 1 427 ? 25.139 41.698 0.856 1.00 63.29 427 HIS A N 1
ATOM 3350 C CA . HIS A 1 427 ? 24.199 42.491 1.639 1.00 59.63 427 HIS A CA 1
ATOM 3351 C C . HIS A 1 427 ? 23.052 41.597 2.102 1.00 57.97 427 HIS A C 1
ATOM 3352 O O . HIS A 1 427 ? 22.476 40.860 1.307 1.00 57.58 427 HIS A O 1
ATOM 3359 N N . PRO A 1 428 ? 22.706 41.648 3.399 1.00 72.35 428 PRO A N 1
ATOM 3360 C CA . PRO A 1 428 ? 21.611 40.815 3.913 1.00 72.04 428 PRO A CA 1
ATOM 3361 C C . PRO A 1 428 ? 20.321 40.939 3.100 1.00 72.26 428 PRO A C 1
ATOM 3362 O O . PRO A 1 428 ? 19.992 40.046 2.319 1.00 72.59 428 PRO A O 1
ATOM 3366 N N . ASP A 1 429 ? 19.595 42.041 3.279 1.00 91.90 429 ASP A N 1
ATOM 3367 C CA . ASP A 1 429 ? 18.354 42.261 2.536 1.00 90.21 429 ASP A CA 1
ATOM 3368 C C . ASP A 1 429 ? 18.617 43.207 1.366 1.00 88.32 429 ASP A C 1
ATOM 3369 O O . ASP A 1 429 ? 18.650 44.426 1.533 1.00 87.36 429 ASP A O 1
ATOM 3374 N N . LYS A 1 430 ? 18.798 42.632 0.182 1.00 66.06 430 LYS A N 1
ATOM 3375 C CA . LYS A 1 430 ? 19.082 43.402 -1.025 1.00 64.44 430 LYS A CA 1
ATOM 3376 C C . LYS A 1 430 ? 17.880 44.174 -1.555 1.00 62.11 430 LYS A C 1
ATOM 3377 O O . LYS A 1 430 ? 18.035 45.269 -2.092 1.00 61.39 430 LYS A O 1
ATOM 3383 N N . GLU A 1 431 ? 16.687 43.606 -1.413 1.00 47.10 431 GLU A N 1
ATOM 3384 C CA . GLU A 1 431 ? 15.481 44.265 -1.901 1.00 45.04 431 GLU A CA 1
ATOM 3385 C C . GLU A 1 431 ? 15.207 45.568 -1.151 1.00 40.61 431 GLU A C 1
ATOM 3386 O O . GLU A 1 431 ? 14.922 46.598 -1.766 1.00 39.18 431 GLU A O 1
ATOM 3392 N N . GLU A 1 432 ? 15.291 45.523 0.175 1.00 42.77 432 GLU A N 1
ATOM 3393 C CA . GLU A 1 432 ? 15.069 46.714 0.977 1.00 41.99 432 GLU A CA 1
ATOM 3394 C C . GLU A 1 432 ? 16.120 47.764 0.608 1.00 39.94 432 GLU A C 1
ATOM 3395 O O . GLU A 1 432 ? 15.823 48.959 0.535 1.00 36.77 432 GLU A O 1
ATOM 3401 N N . ALA A 1 433 ? 17.347 47.310 0.365 1.00 38.98 433 ALA A N 1
ATOM 3402 C CA . ALA A 1 433 ? 18.436 48.209 -0.008 1.00 36.59 433 ALA A CA 1
ATOM 3403 C C . ALA A 1 433 ? 18.141 48.873 -1.349 1.00 34.93 433 ALA A C 1
ATOM 3404 O O . ALA A 1 433 ? 18.364 50.073 -1.520 1.00 35.51 433 ALA A O 1
ATOM 3406 N N . ALA A 1 434 ? 17.643 48.085 -2.299 1.00 31.39 434 ALA A N 1
ATOM 3407 C CA . ALA A 1 434 ? 17.322 48.608 -3.624 1.00 32.20 434 ALA A CA 1
ATOM 3408 C C . ALA A 1 434 ? 16.174 49.619 -3.542 1.00 30.91 434 ALA A C 1
ATOM 3409 O O . ALA A 1 434 ? 16.199 50.647 -4.216 1.00 29.28 434 ALA A O 1
ATOM 3411 N N . ARG A 1 435 ? 15.178 49.325 -2.713 1.00 31.29 435 ARG A N 1
ATOM 3412 C CA . ARG A 1 435 ? 14.030 50.220 -2.553 1.00 31.34 435 ARG A CA 1
ATOM 3413 C C . ARG A 1 435 ? 14.480 51.589 -2.047 1.00 31.30 435 ARG A C 1
ATOM 3414 O O . ARG A 1 435 ? 14.051 52.628 -2.555 1.00 29.92 435 ARG A O 1
ATOM 3422 N N . MET A 1 436 ? 15.350 51.583 -1.042 1.00 29.13 436 MET A N 1
ATOM 3423 C CA . MET A 1 436 ? 15.847 52.819 -0.457 1.00 28.10 436 MET A CA 1
ATOM 3424 C C . MET A 1 436 ? 16.622 53.652 -1.456 1.00 27.70 436 MET A C 1
ATOM 3425 O O . MET A 1 436 ? 16.463 54.873 -1.509 1.00 30.28 436 MET A O 1
ATOM 3430 N N . VAL A 1 437 ? 17.466 52.994 -2.246 1.00 26.13 437 VAL A N 1
ATOM 3431 C CA . VAL A 1 437 ? 18.265 53.693 -3.243 1.00 25.49 43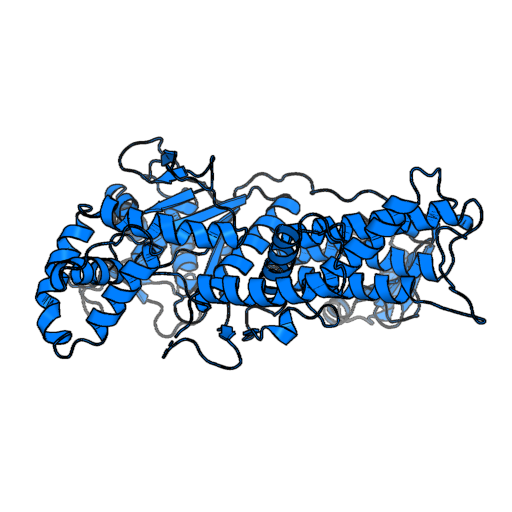7 VAL A CA 1
ATOM 3432 C C . VAL A 1 437 ? 17.395 54.289 -4.351 1.00 26.82 437 VAL A C 1
ATOM 3433 O O . VAL A 1 437 ? 17.604 55.432 -4.762 1.00 27.39 437 VAL A O 1
ATOM 3437 N N . ALA A 1 438 ? 16.420 53.520 -4.831 1.00 24.47 438 ALA A N 1
ATOM 3438 C CA . ALA A 1 438 ? 15.526 53.996 -5.883 1.00 22.03 438 ALA A CA 1
ATOM 3439 C C . ALA A 1 438 ? 14.700 55.178 -5.369 1.00 19.28 438 ALA A C 1
ATOM 3440 O O . ALA A 1 438 ? 14.540 56.180 -6.065 1.00 22.57 438 ALA A O 1
ATOM 3442 N N . LEU A 1 439 ? 14.187 55.050 -4.146 1.00 21.47 439 LEU A N 1
ATOM 3443 C CA . LEU A 1 439 ? 13.385 56.103 -3.525 1.00 24.54 439 LEU A CA 1
ATOM 3444 C C . LEU A 1 439 ? 14.220 57.363 -3.321 1.00 25.44 439 LEU A C 1
ATOM 3445 O O . LEU A 1 439 ? 13.742 58.483 -3.534 1.00 25.64 439 LEU A O 1
ATOM 3450 N N . GLY A 1 440 ? 15.470 57.167 -2.902 1.00 25.14 440 GLY A N 1
ATOM 3451 C CA . GLY A 1 440 ? 16.371 58.284 -2.672 1.00 21.47 440 GLY A CA 1
ATOM 3452 C C . GLY A 1 440 ? 16.717 59.004 -3.960 1.00 21.78 440 GLY A C 1
ATOM 3453 O O . GLY A 1 440 ? 16.824 60.233 -3.994 1.00 22.06 440 GLY A O 1
ATOM 3454 N N . ALA A 1 441 ? 16.902 58.237 -5.030 1.00 20.40 441 ALA A N 1
ATOM 3455 C CA . ALA A 1 441 ? 17.229 58.815 -6.323 1.00 22.20 441 ALA A CA 1
ATOM 3456 C C . ALA A 1 441 ? 16.066 59.685 -6.797 1.00 24.78 441 ALA A C 1
ATOM 3457 O O . ALA A 1 441 ? 16.257 60.815 -7.244 1.00 27.73 441 ALA A O 1
ATOM 3459 N N . ILE A 1 442 ? 14.860 59.145 -6.684 1.00 21.79 442 ILE A N 1
ATOM 3460 C CA . ILE A 1 442 ? 13.652 59.846 -7.102 1.00 22.78 442 ILE A CA 1
A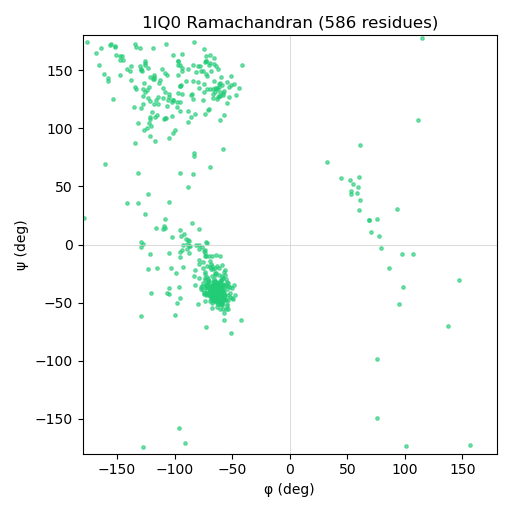TOM 3461 C C . ILE A 1 442 ? 13.323 61.071 -6.240 1.00 21.96 442 ILE A C 1
ATOM 3462 O O . ILE A 1 442 ? 13.172 62.181 -6.766 1.00 23.82 442 ILE A O 1
ATOM 3467 N N . ARG A 1 443 ? 13.228 60.887 -4.926 1.00 21.75 443 ARG A N 1
ATOM 3468 C CA . ARG A 1 443 ? 12.920 62.009 -4.035 1.00 19.40 443 ARG A CA 1
ATOM 3469 C C . ARG A 1 443 ? 13.951 63.125 -4.110 1.00 21.66 443 ARG A C 1
ATOM 3470 O O . ARG A 1 443 ? 13.597 64.309 -4.060 1.00 19.01 443 ARG A O 1
ATOM 3478 N N . PHE A 1 444 ? 15.226 62.770 -4.244 1.00 20.21 444 PHE A N 1
ATOM 3479 C CA . PHE A 1 444 ? 16.264 63.800 -4.319 1.00 20.25 444 PHE A CA 1
ATOM 3480 C C . PHE A 1 444 ? 16.222 64.540 -5.648 1.00 16.47 444 PHE A C 1
ATOM 3481 O O . PHE A 1 444 ? 16.366 65.758 -5.695 1.00 21.89 444 PHE A O 1
ATOM 3489 N N . SER A 1 445 ? 16.042 63.802 -6.737 1.00 19.84 445 SER A N 1
ATOM 3490 C CA . SER A 1 445 ? 15.968 64.420 -8.060 1.00 21.99 445 SER A CA 1
ATOM 3491 C C . SER A 1 445 ? 14.811 65.431 -8.139 1.00 22.94 445 SER A C 1
ATOM 3492 O O . SER A 1 445 ? 14.966 66.543 -8.637 1.00 25.40 445 SER A O 1
ATOM 3495 N N . MET A 1 446 ? 13.648 65.033 -7.646 1.00 16.83 446 MET A N 1
ATOM 3496 C CA . MET A 1 446 ? 12.466 65.894 -7.677 1.00 18.54 446 MET A CA 1
ATOM 3497 C C . MET A 1 446 ? 12.580 67.186 -6.876 1.00 19.16 446 MET A C 1
ATOM 3498 O O . MET A 1 446 ? 11.836 68.139 -7.118 1.00 20.78 446 MET A O 1
ATOM 3503 N N . VAL A 1 447 ? 13.526 67.249 -5.945 1.00 19.44 447 VAL A N 1
ATOM 3504 C CA . VAL A 1 447 ? 13.631 68.446 -5.127 1.00 21.07 447 VAL A CA 1
ATOM 3505 C C . VAL A 1 447 ? 14.957 69.225 -5.142 1.00 22.29 447 VAL A C 1
ATOM 3506 O O . VAL A 1 447 ? 15.034 70.327 -4.599 1.00 23.38 447 VAL A O 1
ATOM 3510 N N . LYS A 1 448 ? 16.001 68.690 -5.768 1.00 26.33 448 LYS A N 1
ATOM 3511 C CA . LYS A 1 448 ? 17.274 69.413 -5.788 1.00 27.70 448 LYS A CA 1
ATOM 3512 C C . LYS A 1 448 ? 17.279 70.633 -6.720 1.00 30.67 448 LYS A C 1
ATOM 3513 O O . LYS A 1 448 ? 18.067 71.565 -6.535 1.00 28.85 448 LYS A O 1
ATOM 3519 N N . THR A 1 449 ? 16.394 70.626 -7.713 1.00 28.59 449 THR A N 1
ATOM 3520 C CA . THR A 1 449 ? 16.311 71.709 -8.694 1.00 30.73 449 THR A CA 1
ATOM 3521 C C . THR A 1 449 ? 15.229 72.735 -8.359 1.00 30.61 449 THR A C 1
ATOM 3522 O O . THR A 1 449 ? 14.090 72.367 -8.080 1.00 30.11 449 THR A O 1
ATOM 3526 N N . GLU A 1 450 ? 15.591 74.015 -8.391 1.00 25.89 450 GLU A N 1
ATOM 3527 C CA . GLU A 1 450 ? 14.647 75.100 -8.114 1.00 29.66 450 GLU A CA 1
ATOM 3528 C C . GLU A 1 450 ? 13.351 74.802 -8.846 1.00 27.21 450 GLU A C 1
ATOM 3529 O O . GLU A 1 450 ? 13.371 74.446 -10.022 1.00 28.28 450 GLU A O 1
ATOM 3535 N N . PRO A 1 451 ? 12.206 74.961 -8.166 1.00 28.72 451 PRO A N 1
ATOM 3536 C CA . PRO A 1 451 ? 10.865 74.712 -8.714 1.00 27.11 451 PRO A CA 1
ATOM 3537 C C . PRO A 1 451 ? 10.590 75.394 -10.061 1.00 27.95 451 PRO A C 1
ATOM 3538 O O . PRO A 1 451 ? 9.918 74.834 -10.925 1.00 26.82 451 PRO A O 1
ATOM 3542 N N . LYS A 1 452 ? 11.109 76.603 -10.226 1.00 33.20 452 LYS A N 1
ATOM 3543 C CA . LYS A 1 452 ? 10.918 77.370 -11.456 1.00 39.18 452 LYS A CA 1
ATOM 3544 C C . LYS A 1 452 ? 11.649 76.766 -12.654 1.00 38.59 452 LYS A C 1
ATOM 3545 O O . LYS A 1 452 ? 11.359 77.101 -13.804 1.00 40.01 452 LYS A O 1
ATOM 3551 N N . LYS A 1 453 ? 12.601 75.880 -12.382 1.00 34.65 453 LYS A N 1
ATOM 3552 C CA . LYS A 1 453 ? 13.361 75.236 -13.445 1.00 33.01 453 LYS A CA 1
ATOM 3553 C C . LYS A 1 453 ? 12.793 73.865 -13.773 1.00 31.08 453 LYS A C 1
ATOM 3554 O O . LYS A 1 453 ? 12.298 73.157 -12.899 1.00 28.09 453 LYS A O 1
ATOM 3560 N N . GLN A 1 454 ? 12.872 73.508 -15.048 1.00 32.64 454 GLN A N 1
ATOM 3561 C CA . GLN A 1 454 ? 12.387 72.230 -15.554 1.00 33.72 454 GLN A CA 1
ATOM 3562 C C . GLN A 1 454 ? 13.363 71.105 -15.165 1.00 33.90 454 GLN A C 1
ATOM 3563 O O . GLN A 1 454 ? 14.567 71.334 -15.048 1.00 35.35 454 GLN A O 1
ATOM 3569 N N . ILE A 1 455 ? 12.842 69.898 -14.960 1.00 26.75 455 ILE A N 1
ATOM 3570 C CA . ILE A 1 455 ? 13.682 68.754 -14.604 1.00 28.75 455 ILE A CA 1
ATOM 3571 C C . ILE A 1 455 ? 13.608 67.659 -15.671 1.00 28.62 455 ILE A C 1
ATOM 3572 O O . ILE A 1 455 ? 12.553 67.417 -16.249 1.00 30.58 455 ILE A O 1
ATOM 3577 N N . ASP A 1 456 ? 14.731 67.003 -15.930 1.00 30.22 456 ASP A N 1
ATOM 3578 C CA . ASP A 1 456 ? 14.763 65.892 -16.882 1.00 28.86 456 ASP A CA 1
ATOM 3579 C C . ASP A 1 456 ? 15.254 64.695 -16.074 1.00 28.50 456 ASP A C 1
ATOM 3580 O O . ASP A 1 456 ? 16.445 64.584 -15.790 1.00 29.12 456 ASP A O 1
ATOM 3585 N N . PHE A 1 457 ? 14.339 63.810 -15.689 1.00 28.34 457 PHE A N 1
ATOM 3586 C CA . PHE A 1 457 ? 14.712 62.639 -14.904 1.00 30.00 457 PHE A CA 1
ATOM 3587 C C . PHE A 1 457 ? 15.249 61.502 -15.767 1.00 30.62 457 PHE A C 1
ATOM 3588 O O . PHE A 1 457 ? 14.507 60.907 -16.553 1.00 28.31 457 PHE A O 1
ATOM 3596 N N . ARG A 1 458 ? 16.537 61.199 -15.618 1.00 30.28 458 ARG A N 1
ATOM 3597 C CA . ARG A 1 458 ? 17.155 60.110 -16.378 1.00 29.73 458 ARG A CA 1
ATOM 3598 C C . ARG A 1 458 ? 17.643 59.086 -15.358 1.00 29.75 458 ARG A C 1
ATOM 3599 O O . ARG A 1 458 ? 18.434 59.408 -14.478 1.00 29.55 458 ARG A O 1
ATOM 3607 N N . TYR A 1 459 ? 17.148 57.858 -15.469 1.00 30.15 459 TYR A N 1
ATOM 3608 C CA . TYR A 1 459 ? 17.492 56.796 -14.531 1.00 31.97 459 TYR A CA 1
ATOM 3609 C C . TYR A 1 459 ? 18.950 56.666 -14.102 1.00 33.89 459 TYR A C 1
ATOM 3610 O O . TYR A 1 459 ? 19.268 56.849 -12.927 1.00 31.51 459 TYR A O 1
ATOM 3619 N N . GLN A 1 460 ? 19.832 56.343 -15.042 1.00 32.12 460 GLN A N 1
ATOM 3620 C CA . GLN A 1 460 ? 21.248 56.151 -14.723 1.00 36.07 460 GLN A CA 1
ATOM 3621 C C . GLN A 1 460 ? 21.872 57.349 -14.020 1.00 36.88 460 GLN A C 1
ATOM 3622 O O . GLN A 1 460 ? 22.552 57.207 -13.008 1.00 41.46 460 GLN A O 1
ATOM 3628 N N . GLU A 1 461 ? 21.631 58.529 -14.568 1.00 35.46 461 GLU A N 1
ATOM 3629 C CA . GLU A 1 461 ? 22.148 59.767 -14.008 1.00 34.06 461 GLU A CA 1
ATOM 3630 C C . GLU A 1 461 ? 21.661 59.984 -12.564 1.00 31.84 461 GLU A C 1
ATOM 3631 O O . GLU A 1 461 ? 22.452 60.307 -11.677 1.00 31.57 461 GLU A O 1
ATOM 3637 N N . ALA A 1 462 ? 20.363 59.783 -12.334 1.00 28.59 462 ALA A N 1
ATOM 3638 C CA . ALA A 1 462 ? 19.763 59.980 -11.009 1.00 27.88 462 ALA A CA 1
ATOM 3639 C C . ALA A 1 462 ? 20.179 58.925 -9.997 1.00 27.47 462 ALA A C 1
ATOM 3640 O O . ALA A 1 462 ? 20.261 59.202 -8.798 1.00 27.10 462 ALA A O 1
ATOM 3642 N N . LEU A 1 463 ? 20.435 57.715 -10.486 1.00 26.16 463 LEU A N 1
ATOM 3643 C CA . LEU A 1 463 ? 20.827 56.610 -9.624 1.00 29.52 463 LEU A CA 1
ATOM 3644 C C . LEU A 1 463 ? 22.308 56.561 -9.247 1.00 29.73 463 LEU A C 1
ATOM 3645 O O . LEU A 1 463 ? 22.663 55.956 -8.239 1.00 30.57 463 LEU A O 1
ATOM 3650 N N . SER A 1 464 ? 23.159 57.198 -10.047 1.00 29.49 464 SER A N 1
ATOM 3651 C CA . SER A 1 464 ? 24.608 57.178 -9.828 1.00 32.11 464 SER A CA 1
ATOM 3652 C C . SER A 1 464 ? 25.131 57.578 -8.450 1.00 32.34 464 SER A C 1
ATOM 3653 O O . SER A 1 464 ? 24.830 58.659 -7.943 1.00 32.90 464 SER A O 1
ATOM 3656 N N . PHE A 1 465 ? 25.947 56.704 -7.865 1.00 31.14 465 PHE A N 1
ATOM 3657 C CA . PHE A 1 465 ? 26.538 56.962 -6.555 1.00 31.41 465 PHE A CA 1
ATOM 3658 C C . PHE A 1 465 ? 27.639 58.008 -6.650 1.00 31.58 465 PHE A C 1
ATOM 3659 O O . PHE A 1 465 ? 28.160 58.460 -5.633 1.00 32.36 465 PHE A O 1
ATOM 3667 N N . GLU A 1 466 ? 27.982 58.403 -7.873 1.00 32.08 466 GLU A N 1
ATOM 3668 C CA . GLU A 1 466 ? 29.035 59.390 -8.084 1.00 35.16 466 GLU A CA 1
ATOM 3669 C C . GLU A 1 466 ? 28.589 60.815 -8.427 1.00 35.38 466 GLU A C 1
ATOM 3670 O O . GLU A 1 466 ? 29.368 61.752 -8.259 1.00 39.10 466 GLU A O 1
ATOM 3676 N N . GLY A 1 467 ? 27.358 60.993 -8.904 1.00 33.41 467 GLY A N 1
ATOM 3677 C CA . GLY A 1 467 ? 26.902 62.335 -9.254 1.00 30.01 467 GLY A CA 1
ATOM 3678 C C . GLY A 1 467 ? 26.204 63.079 -8.122 1.00 27.68 467 GLY A C 1
ATOM 3679 O O . GLY A 1 467 ? 26.229 62.621 -6.977 1.00 23.91 467 GLY A O 1
ATOM 3680 N N . ASP A 1 468 ? 25.603 64.232 -8.436 1.00 24.02 468 ASP A N 1
ATOM 3681 C CA . ASP A 1 468 ? 24.868 65.033 -7.450 1.00 23.33 468 ASP A CA 1
ATOM 3682 C C . ASP A 1 468 ? 23.474 64.419 -7.378 1.00 24.12 468 ASP A C 1
ATOM 3683 O O . ASP A 1 468 ? 22.501 64.943 -7.944 1.00 22.00 468 ASP A O 1
ATOM 3688 N N . THR A 1 469 ? 23.393 63.310 -6.654 1.00 25.02 469 THR A N 1
ATOM 3689 C CA . THR A 1 469 ? 22.170 62.540 -6.537 1.00 22.71 469 THR A CA 1
ATOM 3690 C C . THR A 1 469 ? 21.862 62.135 -5.098 1.00 21.20 469 THR A C 1
ATOM 3691 O O . THR A 1 469 ? 22.684 62.322 -4.197 1.00 19.63 469 THR A O 1
ATOM 3695 N N . GLY A 1 470 ? 20.680 61.553 -4.898 1.00 17.91 470 GLY A N 1
ATOM 3696 C CA . GLY A 1 470 ? 20.302 61.078 -3.578 1.00 16.58 470 GLY A CA 1
ATOM 3697 C C . GLY A 1 470 ? 21.208 59.933 -3.151 1.00 19.49 470 GLY A C 1
ATOM 3698 O O . GLY A 1 470 ? 21.677 59.899 -2.013 1.00 19.32 470 GLY A O 1
ATOM 3699 N N . PRO A 1 471 ? 21.461 58.957 -4.036 1.00 22.76 471 PRO A N 1
ATOM 3700 C CA . PRO A 1 471 ? 22.336 57.834 -3.671 1.00 23.77 471 PRO A CA 1
ATOM 3701 C C . PRO A 1 471 ? 23.735 58.310 -3.246 1.00 25.85 471 PRO A C 1
ATOM 3702 O O . PRO A 1 471 ? 24.357 57.709 -2.375 1.00 27.26 471 PRO A O 1
ATOM 3706 N N . TYR A 1 472 ? 24.216 59.390 -3.862 1.00 26.54 472 TYR A N 1
ATOM 3707 C CA . TYR A 1 472 ? 25.520 59.967 -3.520 1.00 26.50 472 TYR A CA 1
ATOM 3708 C C . TYR A 1 472 ? 25.518 60.350 -2.042 1.00 27.08 472 TYR A C 1
ATOM 3709 O O . TYR A 1 472 ? 26.414 59.961 -1.292 1.00 26.95 472 TYR A O 1
ATOM 3718 N N . VAL A 1 473 ? 24.504 61.105 -1.625 1.00 22.48 473 VAL A N 1
ATOM 3719 C CA . VAL A 1 473 ? 24.402 61.524 -0.231 1.00 20.67 473 VAL A CA 1
ATOM 3720 C C . VAL A 1 473 ? 24.184 60.311 0.674 1.00 20.46 473 VAL A C 1
ATOM 3721 O O . VAL A 1 473 ? 24.746 60.235 1.774 1.00 21.90 473 VAL A O 1
ATOM 3725 N N . GLN A 1 474 ? 23.374 59.356 0.218 1.00 21.70 474 GLN A N 1
ATOM 3726 C CA . GLN A 1 474 ? 23.124 58.160 1.018 1.00 21.12 474 GLN A CA 1
ATOM 3727 C C . GLN A 1 474 ? 24.430 57.391 1.244 1.00 22.16 474 GLN A C 1
ATOM 3728 O O . GLN A 1 474 ? 24.690 56.902 2.343 1.00 22.45 474 GLN A O 1
ATOM 3734 N N . TYR A 1 475 ? 25.254 57.299 0.204 1.00 22.38 475 TYR A N 1
ATOM 3735 C CA . TYR A 1 475 ? 26.522 56.580 0.299 1.00 24.18 475 TYR A CA 1
ATOM 3736 C C . TYR A 1 475 ? 27.471 57.239 1.306 1.00 22.15 475 TYR A C 1
ATOM 3737 O O . TYR A 1 475 ? 28.172 56.556 2.050 1.00 20.34 475 TYR A O 1
ATOM 3746 N N . ALA A 1 476 ? 27.493 58.566 1.324 1.00 22.47 476 ALA A N 1
ATOM 3747 C CA . ALA A 1 476 ? 28.338 59.293 2.262 1.00 20.74 476 ALA A CA 1
ATOM 3748 C C . ALA A 1 476 ? 27.877 58.967 3.683 1.00 22.03 476 ALA A C 1
ATOM 3749 O O . ALA A 1 476 ? 28.694 58.828 4.594 1.00 20.07 476 ALA A O 1
ATOM 3751 N N . HIS A 1 477 ? 26.563 58.840 3.869 1.00 23.43 477 HIS A N 1
ATOM 3752 C CA . HIS A 1 477 ? 26.026 58.503 5.181 1.00 20.70 477 HIS A CA 1
ATOM 3753 C C . HIS A 1 477 ? 26.427 57.088 5.585 1.00 23.56 477 HIS A C 1
ATOM 3754 O O . HIS A 1 477 ? 26.830 56.854 6.726 1.00 21.94 477 HIS A O 1
ATOM 3761 N N . ALA A 1 478 ? 26.301 56.147 4.652 1.00 16.51 478 ALA A N 1
ATOM 3762 C CA . ALA A 1 478 ? 26.645 54.755 4.929 1.00 19.81 478 ALA A CA 1
ATOM 3763 C C . ALA A 1 478 ? 28.143 54.594 5.211 1.00 20.48 478 ALA A C 1
ATOM 3764 O O . ALA A 1 478 ? 28.537 53.806 6.061 1.00 23.49 478 ALA A O 1
ATOM 3766 N N . ARG A 1 479 ? 28.972 55.348 4.499 1.00 22.67 479 ARG A N 1
ATOM 3767 C CA . ARG A 1 479 ? 30.416 55.287 4.699 1.00 22.80 479 ARG A CA 1
ATOM 3768 C C . ARG A 1 479 ? 30.759 55.769 6.114 1.00 22.36 479 ARG A C 1
ATOM 3769 O O . ARG A 1 479 ? 31.516 55.123 6.830 1.00 23.42 479 ARG A O 1
ATOM 3777 N N . ALA A 1 480 ? 30.200 56.909 6.509 1.00 24.69 480 ALA A N 1
ATOM 3778 C CA . ALA A 1 480 ? 30.457 57.462 7.836 1.00 23.58 480 ALA A CA 1
ATOM 3779 C C . ALA A 1 480 ? 29.968 56.496 8.910 1.00 25.40 480 ALA A C 1
ATOM 3780 O O . ALA A 1 480 ? 30.658 56.245 9.898 1.00 25.19 480 ALA A O 1
ATOM 3782 N N . HIS A 1 481 ? 28.777 55.949 8.705 1.00 24.79 481 HIS A N 1
ATOM 3783 C CA . HIS A 1 481 ? 28.193 55.014 9.658 1.00 21.42 481 HIS A CA 1
ATOM 3784 C C . HIS A 1 481 ? 29.009 53.724 9.801 1.00 20.55 481 HIS A C 1
ATOM 3785 O O . HIS A 1 481 ? 29.115 53.179 10.902 1.00 21.83 481 HIS A O 1
ATOM 3792 N N . SER A 1 482 ? 29.584 53.237 8.701 1.00 19.46 482 SER A N 1
ATOM 3793 C CA . SER A 1 482 ? 30.372 52.005 8.762 1.00 22.94 482 SER A CA 1
ATOM 3794 C C . SER A 1 482 ? 31.587 52.179 9.681 1.00 23.13 482 SER A C 1
ATOM 3795 O O . SER A 1 482 ? 31.991 51.245 10.367 1.00 27.63 482 SER A O 1
ATOM 3798 N N . ILE A 1 483 ? 32.160 53.378 9.691 1.00 23.02 483 ILE A N 1
ATOM 3799 C CA . ILE A 1 483 ? 33.313 53.682 10.541 1.00 21.77 483 ILE A CA 1
ATOM 3800 C C . ILE A 1 483 ? 32.914 53.583 12.022 1.00 24.35 483 ILE A C 1
ATOM 3801 O O . ILE A 1 483 ? 33.631 52.995 12.834 1.00 24.16 483 ILE A O 1
ATOM 3806 N N . LEU A 1 484 ? 31.767 54.160 12.363 1.00 26.76 484 LEU A N 1
ATOM 3807 C CA . LEU A 1 484 ? 31.262 54.131 13.734 1.00 27.47 484 LEU A CA 1
ATOM 3808 C C . LEU A 1 484 ? 30.961 52.692 14.153 1.00 29.61 484 LEU A C 1
ATOM 3809 O O . LEU A 1 484 ? 31.118 52.312 15.312 1.00 27.61 484 LEU A O 1
ATOM 3814 N N . ARG A 1 485 ? 30.521 51.895 13.194 1.00 27.55 485 ARG A N 1
ATOM 3815 C CA . ARG A 1 485 ? 30.185 50.502 13.445 1.00 31.51 485 ARG A CA 1
ATOM 3816 C C . ARG A 1 485 ? 31.446 49.747 13.882 1.00 31.62 485 ARG A C 1
ATOM 3817 O O . ARG A 1 485 ? 31.434 48.996 14.862 1.00 32.62 485 ARG A O 1
ATOM 3825 N N . LYS A 1 486 ? 32.535 49.971 13.153 1.00 30.51 486 LYS A N 1
ATOM 3826 C CA . LYS A 1 486 ? 33.813 49.322 13.431 1.00 30.88 486 LYS A CA 1
ATOM 3827 C C . LYS A 1 486 ? 34.514 49.836 14.685 1.00 32.98 486 LYS A C 1
ATOM 3828 O O . LYS A 1 486 ? 35.264 49.098 15.328 1.00 34.53 486 LYS A O 1
ATOM 3834 N N . ALA A 1 487 ? 34.262 51.092 15.037 1.00 38.35 487 ALA A N 1
ATOM 3835 C CA . ALA A 1 487 ? 34.899 51.709 16.196 1.00 38.37 487 ALA A CA 1
ATOM 3836 C C . ALA A 1 487 ? 34.344 51.279 17.542 1.00 40.79 487 ALA A C 1
ATOM 3837 O O . ALA A 1 487 ? 35.091 51.164 18.514 1.00 43.15 487 ALA A O 1
ATOM 3839 N N . GLY A 1 488 ? 33.038 51.044 17.604 1.00 39.10 488 GLY A N 1
ATOM 3840 C CA . GLY A 1 488 ? 32.433 50.672 18.867 1.00 41.09 488 GLY A CA 1
ATOM 3841 C C . GLY A 1 488 ? 32.334 51.932 19.704 1.00 43.52 488 GLY A C 1
ATOM 3842 O O . GLY A 1 488 ? 32.197 53.025 19.159 1.00 49.07 488 GLY A O 1
ATOM 3843 N N . GLU A 1 489 ? 32.411 51.798 21.021 1.00 43.30 489 GLU A N 1
ATOM 3844 C CA . GLU A 1 489 ? 32.326 52.959 21.901 1.00 43.29 489 GLU A CA 1
ATOM 3845 C C . GLU A 1 489 ? 33.661 53.697 21.970 1.00 41.91 489 GLU A C 1
ATOM 3846 O O . GLU A 1 489 ? 34.721 53.106 21.756 1.00 44.33 489 GLU A O 1
ATOM 3852 N N . TRP A 1 490 ? 33.605 54.994 22.255 1.00 34.92 490 TRP A N 1
ATOM 3853 C CA . TRP A 1 490 ? 34.812 55.795 22.375 1.00 31.52 490 TRP A CA 1
ATOM 3854 C C . TRP A 1 490 ? 34.599 56.858 23.444 1.00 31.84 490 TRP A C 1
ATOM 3855 O O . TRP A 1 490 ? 33.461 57.148 23.820 1.00 30.94 490 TRP A O 1
ATOM 3866 N N . GLY A 1 491 ? 35.693 57.431 23.936 1.00 34.91 491 GLY A N 1
ATOM 3867 C CA . GLY A 1 491 ? 35.592 58.433 24.979 1.00 33.36 491 GLY A CA 1
ATOM 3868 C C . GLY A 1 491 ? 35.608 59.882 24.537 1.00 33.74 491 GLY A C 1
ATOM 3869 O O . GLY A 1 491 ? 35.302 60.211 23.387 1.00 32.06 491 GLY A O 1
ATOM 3870 N N . ALA A 1 492 ? 35.975 60.748 25.477 1.00 35.26 492 ALA A N 1
ATOM 3871 C CA . ALA A 1 492 ? 36.035 62.184 25.261 1.00 34.96 492 ALA A CA 1
ATOM 3872 C C . ALA A 1 492 ? 37.002 62.611 24.167 1.00 36.67 492 ALA A C 1
ATOM 3873 O O . ALA A 1 492 ? 38.163 62.192 24.134 1.00 34.72 492 ALA A O 1
ATOM 3875 N N . PRO A 1 493 ? 36.524 63.465 23.254 1.00 31.99 493 PRO A N 1
ATOM 3876 C CA . PRO A 1 493 ? 37.314 63.984 22.137 1.00 32.30 493 PRO A CA 1
ATOM 3877 C C . PRO A 1 493 ? 38.341 64.971 22.666 1.00 34.61 493 PRO A C 1
ATOM 3878 O O . PRO A 1 493 ? 38.066 65.696 23.619 1.00 34.47 493 PRO A O 1
ATOM 3882 N N . ASP A 1 494 ? 39.523 64.999 22.061 1.00 36.02 494 ASP A N 1
ATOM 3883 C CA . ASP A 1 494 ? 40.534 65.960 22.481 1.00 34.40 494 ASP A CA 1
ATOM 3884 C C . ASP A 1 494 ? 40.564 67.034 21.405 1.00 32.03 494 ASP A C 1
ATOM 3885 O O . ASP A 1 494 ? 41.290 66.920 20.415 1.00 28.55 494 ASP A O 1
ATOM 3890 N N . LEU A 1 495 ? 39.763 68.076 21.603 1.00 32.59 495 LEU A N 1
ATOM 3891 C CA . LEU A 1 495 ? 39.662 69.162 20.638 1.00 32.97 495 LEU A CA 1
ATOM 3892 C C . LEU A 1 495 ? 40.985 69.824 20.276 1.00 31.26 495 LEU A C 1
ATOM 3893 O O . LEU A 1 495 ? 41.147 70.312 19.157 1.00 33.82 495 LEU A O 1
ATOM 3898 N N . SER A 1 496 ? 41.936 69.833 21.206 1.00 30.88 496 SER A N 1
ATOM 3899 C CA . SER A 1 496 ? 43.232 70.470 20.951 1.00 30.11 496 SER A CA 1
ATOM 3900 C C . SER A 1 496 ? 44.062 69.796 19.852 1.00 30.66 496 SER A C 1
ATOM 3901 O O . SER A 1 496 ? 44.964 70.417 19.288 1.00 31.51 496 SER A O 1
ATOM 3904 N N . GLN A 1 497 ? 43.765 68.534 19.550 1.00 29.98 497 GLN A N 1
ATOM 3905 C CA . GLN A 1 497 ? 44.508 67.814 18.515 1.00 29.47 497 GLN A CA 1
ATOM 3906 C C . GLN A 1 497 ? 43.931 67.992 17.101 1.00 30.07 497 GLN A C 1
ATOM 3907 O O . GLN A 1 497 ? 44.428 67.404 16.141 1.00 28.66 497 GLN A O 1
ATOM 3913 N N . ALA A 1 498 ? 42.897 68.816 16.975 1.00 33.81 498 ALA A N 1
ATOM 3914 C CA . ALA A 1 498 ? 42.261 69.056 15.681 1.00 30.33 498 ALA A CA 1
ATOM 3915 C C . ALA A 1 498 ? 43.202 69.649 14.635 1.00 30.48 498 ALA A C 1
ATOM 3916 O O . ALA A 1 498 ? 44.011 70.522 14.938 1.00 35.26 498 ALA A O 1
ATOM 3918 N N . THR A 1 499 ? 43.088 69.167 13.400 1.00 20.62 499 THR A N 1
ATOM 3919 C CA . THR A 1 499 ? 43.904 69.675 12.297 1.00 23.13 499 THR A CA 1
ATOM 3920 C C . THR A 1 499 ? 42.977 70.512 11.402 1.00 26.05 499 THR A C 1
ATOM 3921 O O . THR A 1 499 ? 41.769 70.540 11.618 1.00 26.26 499 THR A O 1
ATOM 3925 N N . PRO A 1 500 ? 43.532 71.213 10.399 1.00 24.41 500 PRO A N 1
ATOM 3926 C CA . PRO A 1 500 ? 42.700 72.020 9.503 1.00 26.22 500 PRO A CA 1
ATOM 3927 C C . PRO A 1 500 ? 41.603 71.184 8.825 1.00 27.20 500 PRO A C 1
ATOM 3928 O O . PRO A 1 500 ? 40.591 71.731 8.379 1.00 26.63 500 PRO A O 1
ATOM 3932 N N . TYR A 1 501 ? 41.803 69.865 8.747 1.00 23.21 501 TYR A N 1
ATOM 3933 C CA . TYR A 1 501 ? 40.805 68.981 8.134 1.00 19.25 501 TYR A CA 1
ATOM 3934 C C . TYR A 1 501 ? 39.568 68.886 9.019 1.00 17.38 501 TYR A C 1
ATOM 3935 O O . TYR A 1 501 ? 38.442 68.908 8.521 1.00 19.27 501 TYR A O 1
ATOM 3944 N N . GLU A 1 502 ? 39.775 68.748 10.328 1.00 15.83 502 GLU A N 1
ATOM 3945 C CA . GLU A 1 502 ? 38.656 68.667 11.260 1.00 16.34 502 GLU A CA 1
ATOM 3946 C C . GLU A 1 502 ? 37.914 70.005 11.275 1.00 18.70 502 GLU A C 1
ATOM 3947 O O . GLU A 1 502 ? 36.686 70.042 11.252 1.00 18.62 502 GLU A O 1
ATOM 3953 N N . ARG A 1 503 ? 38.674 71.095 11.307 1.00 23.03 503 ARG A N 1
ATOM 3954 C CA . ARG A 1 503 ? 38.093 72.432 11.349 1.00 22.26 503 ARG A CA 1
ATOM 3955 C C . ARG A 1 503 ? 37.226 72.726 10.133 1.00 20.44 503 ARG A C 1
ATOM 3956 O O . ARG A 1 503 ? 36.084 73.156 10.268 1.00 23.21 503 ARG A O 1
ATOM 3964 N N . ALA A 1 504 ? 37.774 72.493 8.944 1.00 17.46 504 ALA A N 1
ATOM 3965 C CA . ALA A 1 504 ? 37.049 72.736 7.702 1.00 16.76 504 ALA A CA 1
ATOM 3966 C C . ALA A 1 504 ? 35.747 71.936 7.641 1.00 23.18 504 ALA A C 1
ATOM 3967 O O . ALA A 1 504 ? 34.713 72.462 7.244 1.00 21.82 504 ALA A O 1
ATOM 3969 N N . LEU A 1 505 ? 35.795 70.666 8.027 1.00 22.02 505 LEU A N 1
ATOM 3970 C CA . LEU A 1 505 ? 34.598 69.833 8.003 1.00 23.14 505 LEU A CA 1
ATOM 3971 C C . LEU A 1 505 ? 33.581 70.286 9.051 1.00 23.39 505 LEU A C 1
ATOM 3972 O O . LEU A 1 505 ? 32.388 70.361 8.777 1.00 22.97 505 LEU A O 1
ATOM 3977 N N . ALA A 1 506 ? 34.059 70.576 10.256 1.00 19.68 506 ALA A N 1
ATOM 3978 C CA . ALA A 1 506 ? 33.183 71.028 11.327 1.00 22.06 506 ALA A CA 1
ATOM 3979 C C . ALA A 1 506 ? 32.429 72.289 10.889 1.00 24.17 506 ALA A C 1
ATOM 3980 O O . ALA A 1 506 ? 31.236 72.434 11.155 1.00 26.15 506 ALA A O 1
ATOM 3982 N N . LEU A 1 507 ? 33.132 73.191 10.204 1.00 19.58 507 LEU A N 1
ATOM 3983 C CA . LEU A 1 507 ? 32.534 74.433 9.730 1.00 20.86 507 LEU A CA 1
ATOM 3984 C C . LEU A 1 507 ? 31.383 74.174 8.753 1.00 23.81 507 LEU A C 1
ATOM 3985 O O . LEU A 1 507 ? 30.352 74.854 8.810 1.00 23.27 507 LEU A O 1
ATOM 3990 N N . ASP A 1 508 ? 31.537 73.199 7.858 1.00 26.90 508 ASP A N 1
ATOM 3991 C CA . ASP A 1 508 ? 30.444 72.903 6.932 1.00 25.52 508 ASP A CA 1
ATOM 3992 C C . ASP A 1 508 ? 29.247 72.383 7.717 1.00 27.10 508 ASP A C 1
ATOM 3993 O O . ASP A 1 508 ? 28.099 72.614 7.341 1.00 27.61 508 ASP A O 1
ATOM 3998 N N . LEU A 1 509 ? 29.521 71.694 8.821 1.00 21.53 509 LEU A N 1
ATOM 3999 C CA . LEU A 1 509 ? 28.459 71.171 9.666 1.00 23.42 509 LEU A CA 1
ATOM 4000 C C . LEU A 1 509 ? 27.678 72.297 10.359 1.00 23.52 509 LEU A C 1
ATOM 4001 O O . LEU A 1 509 ? 26.499 72.133 10.679 1.00 25.49 509 LEU A O 1
ATOM 4006 N N . LEU A 1 510 ? 28.331 73.434 10.580 1.00 23.23 510 LEU A N 1
ATOM 4007 C CA . LEU A 1 510 ? 27.685 74.561 11.243 1.00 24.85 510 LEU A CA 1
ATOM 4008 C C . LEU A 1 510 ? 26.666 75.264 10.348 1.00 22.20 510 LEU A C 1
ATOM 4009 O O . LEU A 1 510 ? 25.913 76.109 10.824 1.00 23.71 510 LEU A O 1
ATOM 4014 N N . ASP A 1 511 ? 26.641 74.909 9.067 1.00 25.82 511 ASP A N 1
ATOM 4015 C CA . ASP A 1 511 ? 25.711 75.522 8.124 1.00 24.66 511 ASP A CA 1
ATOM 4016 C C . ASP A 1 511 ? 24.411 74.752 7.941 1.00 26.33 511 ASP A C 1
ATOM 4017 O O . ASP A 1 511 ? 23.513 75.209 7.238 1.00 28.74 511 ASP A O 1
ATOM 4022 N N . PHE A 1 512 ? 24.307 73.590 8.573 1.00 18.84 512 PHE A N 1
ATOM 4023 C CA . PHE A 1 512 ? 23.117 72.759 8.448 1.00 20.57 512 PHE A CA 1
ATOM 4024 C C . PHE A 1 512 ? 21.802 73.407 8.894 1.00 21.30 512 PHE A C 1
ATOM 4025 O O . PHE A 1 512 ? 20.810 73.388 8.163 1.00 21.66 512 PHE A O 1
ATOM 4033 N N . GLU A 1 513 ? 21.789 73.961 10.101 1.00 24.52 513 GLU A N 1
ATOM 4034 C CA . GLU A 1 513 ? 20.581 74.574 10.622 1.00 27.26 513 GLU A CA 1
ATOM 4035 C C . GLU A 1 513 ? 20.123 75.763 9.779 1.00 28.36 513 GLU A C 1
ATOM 4036 O O . GLU A 1 513 ? 18.924 75.973 9.597 1.00 32.62 513 GLU A O 1
ATOM 4042 N N . GLU A 1 514 ? 21.067 76.524 9.242 1.00 25.88 514 GLU A N 1
ATOM 4043 C CA . GLU A 1 514 ? 20.705 77.665 8.414 1.00 26.39 514 GLU A CA 1
ATOM 4044 C C . GLU A 1 514 ? 20.069 77.193 7.109 1.00 26.36 514 GLU A C 1
ATOM 4045 O O . GLU A 1 514 ? 19.137 77.823 6.598 1.00 25.36 514 GLU A O 1
ATOM 4051 N N . ALA A 1 515 ? 20.581 76.094 6.563 1.00 24.89 515 ALA A N 1
ATOM 4052 C CA . ALA A 1 515 ? 20.033 75.554 5.326 1.00 24.38 515 ALA A CA 1
ATOM 4053 C C . ALA A 1 515 ? 18.595 75.106 5.584 1.00 24.14 515 ALA A C 1
ATOM 4054 O O . ALA A 1 515 ? 17.713 75.305 4.749 1.00 23.86 515 ALA A O 1
ATOM 4056 N N . VAL A 1 516 ? 18.361 74.504 6.746 1.00 22.49 516 VAL A N 1
ATOM 4057 C CA . VAL A 1 516 ? 17.021 74.051 7.091 1.00 23.51 516 VAL A CA 1
ATOM 4058 C C . VAL A 1 516 ? 16.039 75.212 7.304 1.00 25.30 516 VAL A C 1
ATOM 4059 O O . VAL A 1 516 ? 14.917 75.191 6.788 1.00 25.26 516 VAL A O 1
ATOM 4063 N N . LEU A 1 517 ? 16.466 76.223 8.056 1.00 29.08 517 LEU A N 1
ATOM 4064 C CA . LEU A 1 517 ? 15.610 77.370 8.334 1.00 27.07 517 LEU A CA 1
ATOM 4065 C C . LEU A 1 517 ? 15.353 78.234 7.108 1.00 25.38 517 LEU A C 1
ATOM 4066 O O . LEU A 1 517 ? 14.251 78.747 6.932 1.00 25.53 517 LEU A O 1
ATOM 4071 N N . GLU A 1 518 ? 16.359 78.406 6.260 1.00 25.41 518 GLU A N 1
ATOM 4072 C CA . GLU A 1 518 ? 16.155 79.203 5.062 1.00 27.94 518 GLU A CA 1
ATOM 4073 C C . GLU A 1 518 ? 15.168 78.472 4.167 1.00 28.62 518 GLU A C 1
ATOM 4074 O O . GLU A 1 518 ? 14.261 79.082 3.607 1.00 29.43 518 GLU A O 1
ATOM 4080 N N . ALA A 1 519 ? 15.345 77.161 4.041 1.00 22.00 519 ALA A N 1
ATOM 4081 C CA . ALA A 1 519 ? 14.457 76.356 3.210 1.00 20.39 519 ALA A CA 1
ATOM 4082 C C . ALA A 1 519 ? 13.027 76.453 3.726 1.00 19.98 519 ALA A C 1
ATOM 4083 O O . ALA A 1 519 ? 12.080 76.527 2.947 1.00 22.49 519 ALA A O 1
ATOM 4085 N N . ALA A 1 520 ? 12.877 76.446 5.046 1.00 23.75 520 ALA A N 1
ATOM 4086 C CA . ALA A 1 520 ? 11.561 76.536 5.664 1.00 24.60 520 ALA A CA 1
ATOM 4087 C C . ALA A 1 520 ? 10.938 77.923 5.458 1.00 28.27 520 ALA A C 1
ATOM 4088 O O . ALA A 1 520 ? 9.781 78.037 5.042 1.00 28.15 520 ALA A O 1
ATOM 4090 N N . GLU A 1 521 ? 11.714 78.968 5.739 1.00 25.71 521 GLU A N 1
ATOM 4091 C CA . GLU A 1 521 ? 11.243 80.349 5.610 1.00 24.10 521 GLU A CA 1
ATOM 4092 C C . GLU A 1 521 ? 10.952 80.762 4.173 1.00 23.01 521 GLU A C 1
ATOM 4093 O O . GLU A 1 521 ? 10.013 81.513 3.921 1.00 25.44 521 GLU A O 1
ATOM 4099 N N . GLU A 1 522 ? 11.760 80.279 3.234 1.00 28.56 522 GLU A N 1
ATOM 4100 C CA . GLU A 1 522 ? 11.583 80.618 1.823 1.00 29.05 522 GLU A CA 1
ATOM 4101 C C . GLU A 1 522 ? 10.774 79.570 1.065 1.00 27.86 522 GLU A C 1
ATOM 4102 O O . GLU A 1 522 ? 10.440 79.764 -0.102 1.00 26.87 522 GLU A O 1
ATOM 4108 N N . ARG A 1 523 ? 10.466 78.461 1.733 1.00 23.24 523 ARG A N 1
ATOM 4109 C CA . ARG A 1 523 ? 9.701 77.386 1.118 1.00 24.25 523 ARG A CA 1
ATOM 4110 C C . ARG A 1 523 ? 10.447 76.885 -0.112 1.00 25.12 523 ARG A C 1
ATOM 4111 O O . ARG A 1 523 ? 9.887 76.758 -1.207 1.00 24.90 523 ARG A O 1
ATOM 4119 N N . THR A 1 524 ? 11.731 76.604 0.086 1.00 23.51 524 THR A N 1
ATOM 4120 C CA . THR A 1 524 ? 12.588 76.123 -0.984 1.00 20.98 524 THR A CA 1
ATOM 4121 C C . THR A 1 524 ? 13.431 74.941 -0.528 1.00 21.49 524 THR A C 1
ATOM 4122 O O . THR A 1 524 ? 14.558 75.106 -0.057 1.00 21.27 524 THR A O 1
ATOM 4126 N N . PRO A 1 525 ? 12.884 73.725 -0.645 1.00 20.04 525 PRO A N 1
ATOM 4127 C CA . PRO A 1 525 ? 13.614 72.525 -0.238 1.00 19.44 525 PRO A CA 1
ATOM 4128 C C . PRO A 1 525 ? 14.944 72.349 -0.959 1.00 20.14 525 PRO A C 1
ATOM 4129 O O . PRO A 1 525 ? 15.877 71.746 -0.406 1.00 22.12 525 PRO A O 1
ATOM 4133 N N . HIS A 1 526 ? 15.044 72.866 -2.184 1.00 20.20 526 HIS A N 1
ATOM 4134 C CA . HIS A 1 526 ? 16.282 72.714 -2.942 1.00 22.59 526 HIS A CA 1
ATOM 4135 C C . HIS A 1 526 ? 17.499 73.286 -2.208 1.00 23.70 526 HIS A C 1
ATOM 4136 O O . HIS A 1 526 ? 18.630 72.872 -2.466 1.00 24.69 526 HIS A O 1
ATOM 4143 N N . VAL A 1 527 ? 17.272 74.228 -1.296 1.00 22.77 527 VAL A N 1
ATOM 4144 C CA . VAL A 1 527 ? 18.376 74.812 -0.540 1.00 19.83 527 VAL A CA 1
ATOM 4145 C C . VAL A 1 527 ? 18.940 73.758 0.420 1.00 20.99 527 VAL A C 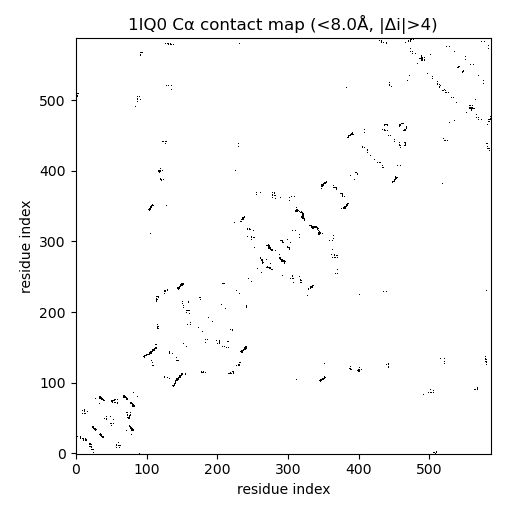1
ATOM 4146 O O . VAL A 1 527 ? 20.143 73.695 0.647 1.00 18.25 527 VAL A O 1
ATOM 4150 N N . LEU A 1 528 ? 18.071 72.915 0.963 1.00 19.33 528 LEU A N 1
ATOM 4151 C CA . LEU A 1 528 ? 18.523 71.872 1.874 1.00 20.49 528 LEU A CA 1
ATOM 4152 C C . LEU A 1 528 ? 19.204 70.791 1.045 1.00 20.12 528 LEU A C 1
ATOM 4153 O O . LEU A 1 528 ? 20.246 70.264 1.424 1.00 21.42 528 LEU A O 1
ATOM 4158 N N . ALA A 1 529 ? 18.593 70.465 -0.090 1.00 19.27 529 ALA A N 1
ATOM 4159 C CA . ALA A 1 529 ? 19.127 69.452 -0.980 1.00 22.85 529 ALA A CA 1
ATOM 4160 C C . ALA A 1 529 ? 20.541 69.830 -1.387 1.00 24.24 529 ALA A C 1
ATOM 4161 O O . ALA A 1 529 ? 21.446 69.005 -1.334 1.00 24.78 529 ALA A O 1
ATOM 4163 N N . GLN A 1 530 ? 20.726 71.085 -1.783 1.00 21.25 530 GLN A N 1
ATOM 4164 C CA . GLN A 1 530 ? 22.035 71.561 -2.202 1.00 22.49 530 GLN A CA 1
ATOM 4165 C C . GLN A 1 530 ? 23.025 71.512 -1.033 1.00 20.56 530 GLN A C 1
ATOM 4166 O O . GLN A 1 530 ? 24.184 71.155 -1.215 1.00 20.42 530 GLN A O 1
ATOM 4172 N N . TYR A 1 531 ? 22.574 71.867 0.166 1.00 15.98 531 TYR A N 1
ATOM 4173 C CA . TYR A 1 531 ? 23.460 71.812 1.323 1.00 16.07 531 TYR A CA 1
ATOM 4174 C C . TYR A 1 531 ? 23.958 70.382 1.546 1.00 19.60 531 TYR A C 1
ATOM 4175 O O . TYR A 1 531 ? 25.122 70.166 1.891 1.00 20.50 531 TYR A O 1
ATOM 4184 N N . LEU A 1 532 ? 23.069 69.411 1.365 1.00 18.06 532 LEU A N 1
ATOM 4185 C CA . LEU A 1 532 ? 23.434 68.015 1.571 1.00 18.18 532 LEU A CA 1
ATOM 4186 C C . LEU A 1 532 ? 24.469 67.543 0.556 1.00 19.49 532 LEU A C 1
ATOM 4187 O O . LEU A 1 532 ? 25.335 66.738 0.884 1.00 17.85 532 LEU A O 1
ATOM 4192 N N . LEU A 1 533 ? 24.377 68.040 -0.674 1.00 21.84 533 LEU A N 1
ATOM 4193 C CA . LEU A 1 533 ? 25.346 67.683 -1.702 1.00 24.06 533 LEU A CA 1
ATOM 4194 C C . LEU A 1 533 ? 26.701 68.238 -1.273 1.00 27.20 533 LEU A C 1
ATOM 4195 O O . LEU A 1 533 ? 27.713 67.537 -1.327 1.00 28.89 533 LEU A O 1
ATOM 4200 N N . ASP A 1 534 ? 26.710 69.499 -0.841 1.00 26.13 534 ASP A N 1
ATOM 4201 C CA . ASP A 1 534 ? 27.940 70.140 -0.398 1.00 24.75 534 ASP A CA 1
ATOM 4202 C C . ASP A 1 534 ? 28.557 69.439 0.815 1.00 24.24 534 ASP A C 1
ATOM 4203 O O . ASP A 1 534 ? 29.771 69.265 0.884 1.00 24.52 534 ASP A O 1
ATOM 4208 N N . LEU A 1 535 ? 27.724 69.041 1.772 1.00 18.21 535 LEU A N 1
ATOM 4209 C CA . LEU A 1 535 ? 28.233 68.381 2.963 1.00 20.48 535 LEU A CA 1
ATOM 4210 C C . LEU A 1 535 ? 28.792 67.005 2.611 1.00 21.63 535 LEU A C 1
ATOM 4211 O O . LEU A 1 535 ? 29.836 66.600 3.126 1.00 21.09 535 LEU A O 1
ATOM 4216 N N . ALA A 1 536 ? 28.099 66.292 1.730 1.00 23.01 536 ALA A N 1
ATOM 4217 C CA . ALA A 1 536 ? 28.551 64.975 1.320 1.00 22.33 536 ALA A CA 1
ATOM 4218 C C . ALA A 1 536 ? 29.874 65.111 0.569 1.00 23.23 536 ALA A C 1
ATOM 4219 O O . ALA A 1 536 ? 30.757 64.258 0.695 1.00 22.62 536 ALA A O 1
ATOM 4221 N N . ALA A 1 537 ? 30.015 66.188 -0.199 1.00 21.06 537 ALA A N 1
ATOM 4222 C CA . ALA A 1 537 ? 31.245 66.435 -0.951 1.00 20.58 537 ALA A CA 1
ATOM 4223 C C . ALA A 1 537 ? 32.384 66.736 0.023 1.00 19.50 537 ALA A C 1
ATOM 4224 O O . ALA A 1 537 ? 33.523 66.306 -0.179 1.00 21.27 537 ALA A O 1
ATOM 4226 N N . SER A 1 538 ? 32.066 67.496 1.069 1.00 22.70 538 SER A N 1
ATOM 4227 C CA . SER A 1 538 ? 33.042 67.863 2.092 1.00 25.85 538 SER A CA 1
ATOM 4228 C C . SER A 1 538 ? 33.479 66.610 2.855 1.00 28.15 538 SER A C 1
ATOM 4229 O O . SER A 1 538 ? 34.656 66.436 3.165 1.00 23.12 538 SER A O 1
ATOM 4232 N N . TRP A 1 539 ? 32.523 65.743 3.164 1.00 23.05 539 TRP A N 1
ATOM 4233 C CA . TRP A 1 539 ? 32.832 64.504 3.864 1.00 22.23 539 TRP A CA 1
ATOM 4234 C C . TRP A 1 539 ? 33.736 63.613 3.004 1.00 19.90 539 TRP A C 1
ATOM 4235 O O . TRP A 1 539 ? 34.705 63.048 3.496 1.00 21.42 539 TRP A O 1
ATOM 4246 N N . ASN A 1 540 ? 33.423 63.495 1.721 1.00 21.27 540 ASN A N 1
ATOM 4247 C CA . ASN A 1 540 ? 34.232 62.677 0.830 1.00 21.03 540 ASN A CA 1
ATOM 4248 C C . ASN A 1 540 ? 35.669 63.183 0.663 1.00 22.63 540 ASN A C 1
ATOM 4249 O O . ASN A 1 540 ? 36.610 62.389 0.690 1.00 23.97 540 ASN A O 1
ATOM 4254 N N . ALA A 1 541 ? 35.838 64.491 0.491 1.00 22.27 541 ALA A N 1
ATOM 4255 C CA . ALA A 1 541 ? 37.170 65.069 0.343 1.00 20.60 541 ALA A CA 1
ATOM 4256 C C . ALA A 1 541 ? 37.939 64.830 1.645 1.00 21.67 541 ALA A C 1
ATOM 4257 O O . ALA A 1 541 ? 39.131 64.534 1.638 1.00 24.80 541 ALA A O 1
ATOM 4259 N N . TYR A 1 542 ? 37.236 64.967 2.762 1.00 19.72 542 TYR A N 1
ATOM 4260 C CA . TYR A 1 542 ? 37.822 64.759 4.076 1.00 19.67 542 TYR A CA 1
ATOM 4261 C C . TYR A 1 542 ? 38.275 63.299 4.207 1.00 23.80 542 TYR A C 1
ATOM 4262 O O . TYR A 1 542 ? 39.413 63.024 4.577 1.00 23.05 542 TYR A O 1
ATOM 4271 N N . TYR A 1 543 ? 37.381 62.367 3.885 1.00 16.03 543 TYR A N 1
ATOM 4272 C CA . TYR A 1 543 ? 37.694 60.939 3.978 1.00 17.22 543 TYR A CA 1
ATOM 4273 C C . TYR A 1 543 ? 38.829 60.503 3.041 1.00 19.17 543 TYR A C 1
ATOM 4274 O O . TYR A 1 543 ? 39.694 59.720 3.427 1.00 23.97 543 TYR A O 1
ATOM 4283 N N . ASN A 1 544 ? 38.809 61.014 1.814 1.00 17.64 544 ASN A N 1
ATOM 4284 C CA . ASN A 1 544 ? 39.806 60.667 0.812 1.00 18.34 544 ASN A CA 1
ATOM 4285 C C . ASN A 1 544 ? 41.169 61.349 0.922 1.00 20.32 544 ASN A C 1
ATOM 4286 O O . ASN A 1 544 ? 42.112 60.924 0.262 1.00 22.15 544 ASN A O 1
ATOM 4291 N N . ALA A 1 545 ? 41.278 62.396 1.734 1.00 18.72 545 ALA A N 1
ATOM 4292 C CA . ALA A 1 545 ? 42.541 63.125 1.858 1.00 16.91 545 ALA A CA 1
ATOM 4293 C C . ALA A 1 545 ? 43.741 62.227 2.148 1.00 20.76 545 ALA A C 1
ATOM 4294 O O . ALA A 1 545 ? 43.661 61.310 2.970 1.00 19.57 545 ALA A O 1
ATOM 4296 N N . ARG A 1 546 ? 44.847 62.509 1.461 1.00 25.23 546 ARG A N 1
ATOM 4297 C CA . ARG A 1 546 ? 46.100 61.777 1.619 1.00 27.73 546 ARG A CA 1
ATOM 4298 C C . ARG A 1 546 ? 47.269 62.762 1.551 1.00 30.83 546 ARG A C 1
ATOM 4299 O O . ARG A 1 546 ? 47.172 63.808 0.905 1.00 30.14 546 ARG A O 1
ATOM 4307 N N . GLU A 1 547 ? 48.363 62.420 2.228 1.00 23.82 547 GLU A N 1
ATOM 4308 C CA . GLU A 1 547 ? 49.574 63.232 2.249 1.00 25.44 547 GLU A CA 1
ATOM 4309 C C . GLU A 1 547 ? 50.760 62.346 2.613 1.00 25.70 547 GLU A C 1
ATOM 4310 O O . GLU A 1 547 ? 50.649 61.465 3.472 1.00 24.14 547 GLU A O 1
ATOM 4316 N N . ASN A 1 548 ? 51.888 62.585 1.952 1.00 28.61 548 ASN A N 1
ATOM 4317 C CA . ASN A 1 548 ? 53.109 61.835 2.206 1.00 27.30 548 ASN A CA 1
ATOM 4318 C C . ASN A 1 548 ? 52.902 60.328 2.114 1.00 23.79 548 ASN A C 1
ATOM 4319 O O . ASN A 1 548 ? 53.393 59.580 2.949 1.00 25.97 548 ASN A O 1
ATOM 4324 N N . GLY A 1 549 ? 52.163 59.905 1.095 1.00 24.40 549 GLY A N 1
ATOM 4325 C CA . GLY A 1 549 ? 51.907 58.494 0.879 1.00 25.55 549 GLY A CA 1
ATOM 4326 C C . GLY A 1 549 ? 51.017 57.790 1.888 1.00 23.99 549 GLY A C 1
ATOM 4327 O O . GLY A 1 549 ? 51.068 56.569 1.996 1.00 28.64 549 GLY A O 1
ATOM 4328 N N . GLN A 1 550 ? 50.201 58.532 2.628 1.00 27.28 550 GLN A N 1
ATOM 4329 C CA . GLN A 1 550 ? 49.320 57.896 3.603 1.00 29.19 550 GLN A CA 1
ATOM 4330 C C . GLN A 1 550 ? 48.040 58.694 3.837 1.00 29.54 550 GLN A C 1
ATOM 4331 O O . GLN A 1 550 ? 47.952 59.873 3.488 1.00 24.81 550 GLN A O 1
ATOM 4337 N N . PRO A 1 551 ? 47.021 58.052 4.426 1.00 22.68 551 PRO A N 1
ATOM 4338 C CA . PRO A 1 551 ? 45.765 58.766 4.682 1.00 20.74 551 PRO A CA 1
ATOM 4339 C C . PRO A 1 551 ? 46.087 59.949 5.578 1.00 20.83 551 PRO A C 1
ATOM 4340 O O . PRO A 1 551 ? 46.859 59.805 6.518 1.00 19.58 551 PRO A O 1
ATOM 4344 N N . ALA A 1 552 ? 45.515 61.115 5.300 1.00 25.89 552 ALA A N 1
ATOM 4345 C CA . ALA A 1 552 ? 45.806 62.277 6.135 1.00 24.79 552 ALA A CA 1
ATOM 4346 C C . ALA A 1 552 ? 44.755 62.462 7.220 1.00 25.29 552 ALA A C 1
ATOM 4347 O O . ALA A 1 552 ? 44.946 63.238 8.155 1.00 23.86 552 ALA A O 1
ATOM 4349 N N . THR A 1 553 ? 43.654 61.725 7.123 1.00 22.27 553 THR A N 1
ATOM 4350 C CA . THR A 1 553 ? 42.600 61.890 8.114 1.00 20.81 553 THR A CA 1
ATOM 4351 C C . THR A 1 553 ? 42.070 60.576 8.705 1.00 23.22 553 THR A C 1
ATOM 4352 O O . THR A 1 553 ? 40.885 60.472 9.035 1.00 18.45 553 THR A O 1
ATOM 4356 N N . PRO A 1 554 ? 42.951 59.574 8.891 1.00 27.74 554 PRO A N 1
ATOM 4357 C CA . PRO A 1 554 ? 42.493 58.294 9.445 1.00 24.26 554 PRO A CA 1
ATOM 4358 C C . PRO A 1 554 ? 41.858 58.415 10.829 1.00 23.14 554 PRO A C 1
ATOM 4359 O O . PRO A 1 554 ? 42.280 59.230 11.648 1.00 21.69 554 PRO A O 1
ATOM 4363 N N . VAL A 1 555 ? 40.839 57.596 11.075 1.00 18.31 555 VAL A N 1
ATOM 4364 C CA . VAL A 1 555 ? 40.125 57.600 12.347 1.00 20.95 555 VAL A CA 1
ATOM 4365 C C . VAL A 1 555 ? 40.588 56.482 13.285 1.00 27.30 555 VAL A C 1
ATOM 4366 O O . VAL A 1 555 ? 41.081 56.738 14.381 1.00 32.48 555 VAL A O 1
ATOM 4370 N N . LEU A 1 556 ? 40.425 55.241 12.840 1.00 24.52 556 LEU A N 1
ATOM 4371 C CA . LEU A 1 556 ? 40.772 54.079 13.650 1.00 25.49 556 LEU A CA 1
ATOM 4372 C C . LEU A 1 556 ? 42.256 53.936 13.982 1.00 23.37 556 LEU A C 1
ATOM 4373 O O . LEU A 1 556 ? 42.612 53.311 14.979 1.00 27.25 556 LEU A O 1
ATOM 4378 N N . THR A 1 557 ? 43.117 54.521 13.161 1.00 24.01 557 THR A N 1
ATOM 4379 C CA . THR A 1 557 ? 44.552 54.450 13.397 1.00 25.15 557 THR A CA 1
ATOM 4380 C C . THR A 1 557 ? 45.100 55.745 13.988 1.00 26.89 557 THR A C 1
ATOM 4381 O O . THR A 1 557 ? 46.310 55.896 14.146 1.00 22.58 557 THR A O 1
ATOM 4385 N N . ALA A 1 558 ? 44.212 56.679 14.315 1.00 24.96 558 ALA A N 1
ATOM 4386 C CA . ALA A 1 558 ? 44.640 57.942 14.899 1.00 25.20 558 ALA A CA 1
ATOM 4387 C C . ALA A 1 558 ? 44.967 57.706 16.366 1.00 24.16 558 ALA A C 1
ATOM 4388 O O . ALA A 1 558 ? 44.383 56.826 17.004 1.00 21.22 558 ALA A O 1
ATOM 4390 N N . PRO A 1 559 ? 45.920 58.478 16.915 1.00 25.91 559 PRO A N 1
ATOM 4391 C CA . PRO A 1 559 ? 46.319 58.343 18.321 1.00 26.03 559 PRO A CA 1
ATOM 4392 C C . PRO A 1 559 ? 45.230 58.800 19.284 1.00 28.69 559 PRO A C 1
ATOM 4393 O O . PRO A 1 559 ? 44.299 59.501 18.891 1.00 28.21 559 PRO A O 1
ATOM 4397 N N . GLU A 1 560 ? 45.361 58.394 20.544 1.00 26.97 560 GLU A N 1
ATOM 4398 C CA . GLU A 1 560 ? 44.404 58.741 21.584 1.00 29.42 560 GLU A CA 1
ATOM 4399 C C . GLU A 1 560 ? 44.100 60.230 21.564 1.00 27.23 560 GLU A C 1
ATOM 4400 O O . GLU A 1 560 ? 44.999 61.046 21.402 1.00 28.22 560 GLU A O 1
ATOM 4406 N N . GLY A 1 561 ? 42.827 60.574 21.727 1.00 24.80 561 GLY A N 1
ATOM 4407 C CA . GLY A 1 561 ? 42.426 61.970 21.711 1.00 22.13 561 GLY A CA 1
ATOM 4408 C C . GLY A 1 561 ? 41.970 62.390 20.330 1.00 24.77 561 GLY A C 1
ATOM 4409 O O . GLY A 1 561 ? 40.884 62.951 20.167 1.00 25.25 561 GLY A O 1
ATOM 4410 N N . LEU A 1 562 ? 42.795 62.116 19.325 1.00 29.38 562 LEU A N 1
ATOM 4411 C CA . LEU A 1 562 ? 42.455 62.466 17.950 1.00 29.59 562 LEU A CA 1
ATOM 4412 C C . LEU A 1 562 ? 41.414 61.483 17.421 1.00 31.64 562 LEU A C 1
ATOM 4413 O O . LEU A 1 562 ? 40.496 61.870 16.697 1.00 32.04 562 LEU A O 1
ATOM 4418 N N . ARG A 1 563 ? 41.570 60.210 17.776 1.00 24.47 563 ARG A N 1
ATOM 4419 C CA . ARG A 1 563 ? 40.640 59.173 17.336 1.00 22.99 563 ARG A CA 1
ATOM 4420 C C . ARG A 1 563 ? 39.237 59.518 17.823 1.00 22.55 563 ARG A C 1
ATOM 4421 O O . ARG A 1 563 ? 38.281 59.484 17.051 1.00 22.20 563 ARG A O 1
ATOM 4429 N N . GLU A 1 564 ? 39.123 59.864 19.101 1.00 29.80 564 GLU A N 1
ATOM 4430 C CA . GLU A 1 564 ? 37.839 60.227 19.686 1.00 31.46 564 GLU A CA 1
ATOM 4431 C C . GLU A 1 564 ? 37.276 61.471 18.986 1.00 31.78 564 GLU A C 1
ATOM 4432 O O . GLU A 1 564 ? 36.093 61.526 18.661 1.00 31.69 564 GLU A O 1
ATOM 4438 N N . LEU A 1 565 ? 38.122 62.468 18.753 1.00 28.18 565 LEU A N 1
ATOM 4439 C CA . LEU A 1 565 ? 37.679 63.684 18.078 1.00 25.92 565 LEU A CA 1
ATOM 4440 C C . LEU A 1 565 ? 37.099 63.365 16.701 1.00 24.93 565 LEU A C 1
ATOM 4441 O O . LEU A 1 565 ? 36.018 63.847 16.350 1.00 25.62 565 LEU A O 1
ATOM 4446 N N . ARG A 1 566 ? 37.817 62.557 15.921 1.00 24.10 566 ARG A N 1
ATOM 4447 C CA . ARG A 1 566 ? 37.351 62.206 14.586 1.00 23.76 566 ARG A CA 1
ATOM 4448 C C . ARG A 1 566 ? 36.091 61.358 14.605 1.00 22.51 566 ARG A C 1
ATOM 4449 O O . ARG A 1 566 ? 35.236 61.498 13.728 1.00 22.63 566 ARG A O 1
ATOM 4457 N N . LEU A 1 567 ? 35.957 60.493 15.606 1.00 23.31 567 LEU A N 1
ATOM 4458 C CA . LEU A 1 567 ? 34.765 59.661 15.710 1.00 22.28 567 LEU A CA 1
ATOM 4459 C C . LEU A 1 567 ? 33.536 60.535 16.000 1.00 24.66 567 LEU A C 1
ATOM 4460 O O . LEU A 1 567 ? 32.469 60.315 15.427 1.00 22.61 567 LEU A O 1
ATOM 4465 N N . SER A 1 568 ? 33.685 61.526 16.879 1.00 23.09 568 SER A N 1
ATOM 4466 C CA . SER A 1 568 ? 32.568 62.417 17.206 1.00 24.35 568 SER A CA 1
ATOM 4467 C C . SER A 1 568 ? 32.206 63.285 16.002 1.00 22.62 568 SER A C 1
ATOM 4468 O O . SER A 1 568 ? 31.035 63.581 15.767 1.00 25.97 568 SER A O 1
ATOM 4471 N N . LEU A 1 569 ? 33.214 63.686 15.235 1.00 24.63 569 LEU A N 1
ATOM 4472 C CA . LEU A 1 569 ? 32.972 64.497 14.050 1.00 25.68 569 LEU A CA 1
ATOM 4473 C C . LEU A 1 569 ? 32.274 63.639 12.996 1.00 27.51 569 LEU A C 1
ATOM 4474 O O . LEU A 1 569 ? 31.364 64.101 12.304 1.00 27.21 569 LEU A O 1
ATOM 4479 N N . VAL A 1 570 ? 32.711 62.386 12.877 1.00 23.67 570 VAL A N 1
ATOM 4480 C CA . VAL A 1 570 ? 32.120 61.456 11.925 1.00 22.81 570 VAL A CA 1
ATOM 4481 C C . VAL A 1 570 ? 30.667 61.193 12.325 1.00 21.49 570 VAL A C 1
ATOM 4482 O O . VAL A 1 570 ? 29.782 61.115 11.477 1.00 22.08 570 VAL A O 1
ATOM 4486 N N . GLN A 1 571 ? 30.430 61.078 13.628 1.00 20.15 571 GLN A N 1
ATOM 4487 C CA . GLN A 1 571 ? 29.095 60.834 14.142 1.00 20.85 571 GLN A CA 1
ATOM 4488 C C . GLN A 1 571 ? 28.192 62.030 13.853 1.00 23.91 571 GLN A C 1
ATOM 4489 O O . GLN A 1 571 ? 27.048 61.868 13.424 1.00 25.40 571 GLN A O 1
ATOM 4495 N N . SER A 1 572 ? 28.705 63.230 14.096 1.00 19.96 572 SER A N 1
ATOM 4496 C CA . SER A 1 572 ? 27.924 64.433 13.834 1.00 21.73 572 SER A CA 1
ATOM 4497 C C . SER A 1 572 ? 27.564 64.511 12.343 1.00 21.04 572 SER A C 1
ATOM 4498 O O . SER A 1 572 ? 26.453 64.907 11.980 1.00 20.32 572 SER A O 1
ATOM 4501 N N . LEU A 1 573 ? 28.504 64.136 11.481 1.00 17.62 573 LEU A N 1
ATOM 4502 C CA . LEU A 1 573 ? 28.245 64.158 10.045 1.00 17.68 573 LEU A CA 1
ATOM 4503 C C . LEU A 1 573 ? 27.195 63.126 9.628 1.00 19.10 573 LEU A C 1
ATOM 4504 O O . LEU A 1 573 ? 26.326 63.426 8.813 1.00 21.49 573 LEU A O 1
ATOM 4509 N N . GLN A 1 574 ? 27.288 61.909 10.165 1.00 19.51 574 GLN A N 1
ATOM 4510 C CA . GLN A 1 574 ? 26.329 60.866 9.816 1.00 21.99 574 GLN A CA 1
ATOM 4511 C C . GLN A 1 574 ? 24.933 61.248 10.307 1.00 21.18 574 GLN A C 1
ATOM 4512 O O . GLN A 1 574 ? 23.946 61.033 9.612 1.00 22.23 574 GLN A O 1
ATOM 4518 N N . ARG A 1 575 ? 24.855 61.804 11.511 1.00 20.41 575 ARG A N 1
ATOM 4519 C CA . ARG A 1 575 ? 23.576 62.225 12.061 1.00 21.28 575 ARG A CA 1
ATOM 4520 C C . ARG A 1 575 ? 22.986 63.373 11.235 1.00 22.01 575 ARG A C 1
ATOM 4521 O O . ARG A 1 575 ? 21.787 63.408 10.984 1.00 21.94 575 ARG A O 1
ATOM 4529 N N . THR A 1 576 ? 23.834 64.300 10.804 1.00 22.04 576 THR A N 1
ATOM 4530 C CA . THR A 1 576 ? 23.366 65.434 10.011 1.00 22.79 576 THR A CA 1
ATOM 4531 C C . THR A 1 576 ? 22.857 64.985 8.640 1.00 23.99 576 THR A C 1
ATOM 4532 O O . THR A 1 576 ? 21.844 65.490 8.151 1.00 21.04 576 THR A O 1
ATOM 4536 N N . LEU A 1 577 ? 23.555 64.040 8.017 1.00 21.57 577 LEU A N 1
ATOM 4537 C CA . LEU A 1 577 ? 23.110 63.548 6.723 1.00 23.25 577 LEU A CA 1
ATOM 4538 C C . LEU A 1 577 ? 21.822 62.731 6.873 1.00 24.03 577 LEU A C 1
ATOM 4539 O O . LEU A 1 577 ? 20.925 62.827 6.034 1.00 24.44 577 LEU A O 1
ATOM 4544 N N . ALA A 1 578 ? 21.727 61.940 7.944 1.00 19.32 578 ALA A N 1
ATOM 4545 C CA . ALA A 1 578 ? 20.536 61.119 8.187 1.00 20.95 578 ALA A CA 1
ATOM 4546 C C . ALA A 1 578 ? 19.314 62.006 8.410 1.00 21.83 578 ALA A C 1
ATOM 4547 O O . ALA A 1 578 ? 18.253 61.767 7.843 1.00 23.01 578 ALA A O 1
ATOM 4549 N N . THR A 1 579 ? 19.476 63.029 9.244 1.00 19.11 579 THR A N 1
ATOM 4550 C CA . THR A 1 579 ? 18.397 63.964 9.541 1.00 20.28 579 THR A CA 1
ATOM 4551 C C . THR A 1 579 ? 18.011 64.754 8.290 1.00 20.85 579 THR A C 1
ATOM 4552 O O . THR A 1 579 ? 16.833 64.855 7.953 1.00 22.10 579 THR A O 1
ATOM 4556 N N . GLY A 1 580 ? 19.009 65.303 7.599 1.00 21.65 580 GLY A N 1
ATOM 4557 C CA . GLY A 1 580 ? 18.743 66.057 6.384 1.00 21.67 580 GLY A CA 1
ATOM 4558 C C . GLY A 1 580 ? 18.012 65.216 5.346 1.00 21.70 580 GLY A C 1
ATOM 4559 O O . GLY A 1 580 ? 17.009 65.642 4.780 1.00 21.24 580 GLY A O 1
ATOM 4560 N N . LEU A 1 581 ? 18.512 64.013 5.098 1.00 25.91 581 LEU A N 1
ATOM 4561 C CA . LEU A 1 581 ? 17.901 63.107 4.129 1.00 27.57 581 LEU A CA 1
ATOM 4562 C C . LEU A 1 581 ? 16.433 62.846 4.467 1.00 27.96 581 LEU A C 1
ATOM 4563 O O . LEU A 1 581 ? 15.566 62.854 3.594 1.00 28.37 581 LEU A O 1
ATOM 4568 N N . ASP A 1 582 ? 16.168 62.624 5.748 1.00 21.87 582 ASP A N 1
ATOM 4569 C CA . ASP A 1 582 ? 14.825 62.357 6.226 1.00 22.44 582 ASP A CA 1
ATOM 4570 C C . ASP A 1 582 ? 13.854 63.503 5.931 1.00 24.24 582 ASP A C 1
ATOM 4571 O O . ASP A 1 582 ? 12.684 63.270 5.633 1.00 23.60 582 ASP A O 1
ATOM 4576 N N . LEU A 1 583 ? 14.340 64.737 6.012 1.00 19.19 583 LEU A N 1
ATOM 4577 C CA . LEU A 1 583 ? 13.487 65.893 5.759 1.00 18.45 583 LEU A CA 1
ATOM 4578 C C . LEU A 1 583 ? 13.089 65.996 4.284 1.00 20.59 583 LEU A C 1
ATOM 4579 O O . LEU A 1 583 ? 12.186 66.745 3.931 1.00 26.24 583 LEU A O 1
ATOM 4584 N N . LEU A 1 584 ? 13.770 65.240 3.431 1.00 20.95 584 LEU A N 1
ATOM 4585 C CA . LEU A 1 584 ? 13.472 65.221 2.003 1.00 19.87 584 LEU A CA 1
ATOM 4586 C C . LEU A 1 584 ? 12.809 63.877 1.689 1.00 17.69 584 LEU A C 1
ATOM 4587 O O . LEU A 1 584 ? 12.699 63.473 0.533 1.00 18.92 584 LEU A O 1
ATOM 4592 N N . GLY A 1 585 ? 12.381 63.187 2.741 1.00 14.78 585 GLY A N 1
ATOM 4593 C CA . GLY A 1 585 ? 11.718 61.902 2.578 1.00 17.89 585 GLY A CA 1
ATOM 4594 C C . GLY A 1 585 ? 12.619 60.780 2.091 1.00 22.17 585 GLY A C 1
ATOM 4595 O O . GLY A 1 585 ? 12.141 59.773 1.573 1.00 19.60 585 GLY A O 1
ATOM 4596 N N . ILE A 1 586 ? 13.925 60.940 2.274 1.00 21.87 586 ILE A N 1
ATOM 4597 C CA . ILE A 1 586 ? 14.879 59.941 1.818 1.00 20.72 586 ILE A CA 1
ATOM 4598 C C . ILE A 1 586 ? 15.460 59.099 2.959 1.00 20.84 586 ILE A C 1
ATOM 4599 O O . ILE A 1 586 ? 15.953 59.632 3.948 1.00 22.11 586 ILE A O 1
ATOM 4604 N N . PRO A 1 587 ? 15.383 57.764 2.844 1.00 23.42 587 PRO A N 1
ATOM 4605 C CA . PRO A 1 587 ? 15.929 56.907 3.899 1.00 22.71 587 PRO A CA 1
ATOM 4606 C C . PRO A 1 587 ? 17.466 56.910 3.867 1.00 21.68 587 PRO A C 1
ATOM 4607 O O . PRO A 1 587 ? 18.073 57.222 2.841 1.00 20.99 587 PRO A O 1
ATOM 4611 N N . ALA A 1 588 ? 18.087 56.576 4.995 1.00 28.25 588 ALA A N 1
ATOM 4612 C CA . ALA A 1 588 ? 19.544 56.575 5.097 1.00 30.58 588 ALA A CA 1
ATOM 4613 C C . ALA A 1 588 ? 20.114 55.190 5.372 1.00 33.76 588 ALA A C 1
ATOM 4614 O O . ALA A 1 588 ? 20.300 54.810 6.522 1.00 34.55 588 ALA A O 1
ATOM 4616 N N . PRO A 1 589 ? 20.409 54.424 4.310 1.00 34.53 589 PRO A N 1
ATOM 4617 C CA . PRO A 1 589 ? 20.964 53.069 4.414 1.00 37.32 589 PRO A CA 1
ATOM 4618 C C . PRO A 1 589 ? 22.266 53.054 5.213 1.00 40.65 589 PRO A C 1
ATOM 4619 O O . PRO A 1 589 ? 23.151 53.876 4.976 1.00 41.55 589 PRO A O 1
ATOM 4623 N N . GLU A 1 590 ? 22.377 52.128 6.160 1.00 50.24 590 GLU A N 1
ATOM 4624 C CA . GLU A 1 590 ? 23.587 52.019 6.972 1.00 51.34 590 GLU A CA 1
ATOM 4625 C C . GLU A 1 590 ? 24.640 51.221 6.214 1.00 50.81 590 GLU A C 1
ATOM 4626 O O . GLU A 1 590 ? 25.837 51.495 6.317 1.00 50.85 590 GLU A O 1
ATOM 4632 N N . VAL A 1 591 ? 24.181 50.234 5.449 1.00 44.63 591 VAL A N 1
ATOM 4633 C CA . VAL A 1 591 ? 25.076 49.381 4.679 1.00 44.19 591 VAL A CA 1
ATOM 4634 C C . VAL A 1 591 ? 24.856 49.524 3.173 1.00 45.96 591 VAL A C 1
ATOM 4635 O O . VAL A 1 591 ? 23.745 49.333 2.677 1.00 44.83 591 VAL A O 1
ATOM 4639 N N . MET A 1 592 ? 25.924 49.847 2.448 1.00 44.38 592 MET A N 1
ATOM 4640 C CA . MET A 1 592 ? 25.847 50.011 0.998 1.00 49.65 592 MET A CA 1
ATOM 4641 C C . MET A 1 592 ? 27.135 49.553 0.325 1.00 52.06 592 MET A C 1
ATOM 4642 O O . MET A 1 592 ? 28.229 49.926 0.746 1.00 55.24 592 MET A O 1
#

B-factor: mean 38.18, std 23.15, range [9.17, 149.15]

Radius of gyration: 27.83 Å; Cα contacts (8 Å, |Δi|>4): 1091; chains: 1; bounding box: 80×68×58 Å

Solvent-accessible surface area: 26716 Å² total; per-residue (Å²): 68,5,24,58,39,0,2,80,22,0,6,79,2,0,110,132,49,46,28,118,52,129,14,98,2,53,98,16,81,182,148,117,65,14,15,0,5,0,48,0,90,79,3,11,165,112,45,195,112,86,41,83,49,14,0,83,68,0,77,98,128,11,100,83,24,122,19,9,93,73,2,42,29,51,52,2,97,0,6,0,90,3,88,58,88,9,0,1,130,30,5,39,97,88,32,62,86,42,112,156,118,120,14,16,1,1,0,25,1,7,31,12,65,1,2,57,36,2,56,4,24,36,2,0,9,0,0,2,0,0,0,0,0,28,0,10,45,14,2,2,40,57,23,38,1,0,1,46,2,39,3,18,12,99,55,2,0,2,0,18,15,0,21,200,80,35,62,49,123,99,83,41,178,46,64,30,0,40,9,0,2,137,0,32,74,114,0,78,135,26,144,81,47,129,196,18,42,90,36,0,74,130,29,15,112,27,3,97,150,36,104,35,41,121,75,0,26,107,1,1,55,12,1,1,27,2,1,86,47,0,53,4,80,12,54,5,0,0,2,11,11,3,7,89,126,11,23,0,34,119,88,0,5,58,45,1,75,142,12,112,62,7,67,108,18,184,140,63,165,46,41,42,6,2,0,0,21,0,52,67,55,32,118,76,75,173,73,21,62,30,39,0,26,102,79,110,49,71,27,16,159,64,1,59,49,0,1,23,10,0,0,4,13,28,30,17,116,31,1,104,4,111,106,20,164,26,109,56,26,139,66,2,65,8,0,7,72,126,26,126,57,68,9,5,144,2,88,27,1,2,25,7,35,47,50,160,152,43,70,60,63,31,0,18,60,1,0,0,24,28,20,51,81,89,77,34,4,114,87,4,24,42,12,36,16,31,37,3,31,14,76,42,150,84,30,98,94,89,39,6,0,28,77,1,24,92,44,0,34,131,92,0,77,64,34,12,74,127,104,20,86,118,22,117,77,37,87,65,8,0,101,43,2,2,8,0,1,0,0,1,12,0,3,75,33,66,5,126,118,102,12,53,4,93,15,144,109,10,2,35,15,130,30,88,8,0,0,36,0,0,74,0,6,4,46,0,33,22,18,21,110,152,13,39,174,66,45,90,48,48,28,102,64,28,43,110,66,0,51,56,2,0,13,34,12,10,15,1,19,7,9,0,16,64,0,6,106,100,52,25,0,33,33,0,0,86,20,0,12,77,1,0,47,24,2,22,68,11,93,86,16,148,93,148,72,106,70,23,7,41,14,69,115,10,87,157,7,19,68,27,0,7,0,16,0,0,46,8,0,25,99,1,0,29,30,0,0,75,9,0,0,4,28,28,9,93,58,46

Foldseek 3Di:
DPQVVQQVLLQVLCVVVPDNDTWHKDADPDPDDAGIKTAQVVVCVVVVHQLLVVLVVSQVRGDDDVQWPDWDRDRRMIHTHGDLLSLLVLLLDDDFADAADDFEAEEEFQQDALQAFAFPQRLLRQLLRQLLQLLLVSNRYDYAYEHEYAQLDLSNLLLVLLCVVVVPDDPVPPLVRHSSVVSSVVLVVDPCNVVCVVVSVVSSVCSLVVNCVVVSVSSVQSNVVLSLLLLGDHAEYEYPSQLVQLVLLVVLLVLLVVFPQWAAPCDDPRHQWTWGQLCVPDPDDPGSIDTQAGNVGDGDVLSVVLSVVCQQQPNGWRWFKDADDHDRDRNHIYTDPDHHIDGNNGLAYEYEEEPVPDDDLSSNLSSCVSSPNNNSSVRYYYQYAYEEAEQNHGDPVGDGSVVLLVVLLVVLLVVCCPVPVPDDDSSVRSSQLSSQLSLLQSALDRRHDYHYDYRVQSSDCPDLHRVVLLVLLLVLLVVLVVVDDDDDAQSVPDDVLLSVLSSLSSCQVVLSVVCNVVSRLSSLSVSSSVNSVSSVCSQQPDDPHGHPQDQVPDDPNSNRSSNSSSVSSSSSSQSSCVSSSHHRDNHD

Organism: Thermus thermophilus (strain ATCC 27634 / DSM 579 / HB8) (NCBI:txid300852)

InterPro domains:
  IPR001278 Arginine-tRNA ligase [MF_00123] (4-592)
  IPR001278 Arginine-tRNA ligase [PR01038] (104-119)
  IPR001278 Arginine-tRNA ligase [PR01038] (119-135)
  IPR001278 Arginine-tRNA ligase [PR01038] (143-156)
  IPR001278 Arginine-tRNA ligase [PR01038] (291-312)
  IPR001278 Arginine-tRNA ligase [PTHR11956] (4-592)
  IPR001412 Aminoacyl-tRNA synthetase, class I, conserved site [PS00178] (114-123)
  IPR005148 Arginyl tRNA synthetase N-terminal domain [PF03485] (5-82)
  IPR005148 Arginyl tRNA synthetase N-terminal domain [SM01016] (2-82)
  IPR008909 DALR anticodon binding [PF05746] (473-592)
  IPR008909 DALR anticodon binding [SM00836] (473-592)
  IPR009080 Aminoacyl-tRNA synthetase, class Ia, anticodon-binding [SSF47323] (467-592)
  IPR014729 Rossmann-like alpha/beta/alpha sandwich fold [G3DSA:3.40.50.620] (101-476)
  IPR035684 Arginyl-tRNA synthetase, catalytic core domain [PF00750] (104-307)
  IPR035684 Arginyl-tRNA synthetase, catalytic core domain [PF00750] (343-449)
  IPR036695 Arginyl tRNA synthetase N-terminal domain superfamily [G3DSA:3.30.1360.70] (1-100)
  IPR036695 Arginyl tRNA synthetase N-terminal domain superfamily [SSF55190] (2-91)